Protein 1NXC (pdb70)

CATH classification: 1.50.10.10

Organism: Mus musculus (NCBI:txid10090)

Sequence (467 aa):
FLPPVGVENREPADATIREKRAKIKEMMTHAWNNYKRYAWGLNELKPISKEGHSSSLFGNIKGATIVDALDTLFIMGMKTEFQEAKSWIKKYLDFNVNAEVSVFEVNIRFVGGLLSAYYLSGEEIFRKKAVELGVKLLPAFHTPSGIPWALLNMKSGIGRNWPWASGGSSILAEFGTLHLEFMHLSHLSGDPVFAEKVMKIRTVLNKLDKPEGLYPNYLNPSSGQWGQHHVSVGGLGDSFYEYLLKAWLMSDKTDLEAKKMYFDAVQAIETHLIRKSSGGLTYIAEWKGGLLEHKMGHLTCFAGGMFALGADGAPEARAQHYLELGAEIARTCHESYNRTYVKLGPEAFRFDGGVEAIATRQNEKYYILRPEVIETYMYMWRLTHDPKYRTWAWEAVEALESHCRVNGGYSGLRDVYIARESYDDVQQSFFLAETLKYLYLIFSDDDLLPLEHWIFNTEAHPFPILR

InterPro domains:
  IPR001382 Glycoside hydrolase family 47 [PF01532] (204-642)
  IPR001382 Glycoside hydrolase family 47 [PR00747] (204-224)
  IPR001382 Glycoside hydrolase family 47 [PR00747] (240-254)
  IPR001382 Glycoside hydrolase family 47 [PR00747] (277-295)
  IPR001382 Glycoside hydrolase family 47 [PR00747] (316-335)
  IPR001382 Glycoside hydrolase family 47 [PR00747] (411-428)
  IPR001382 Glycoside hydrolase family 47 [PR00747] (472-488)
  IPR001382 Glycoside hydrolase family 47 [PR00747] (545-569)
  IPR001382 Glycoside hydrolase family 47 [PR00747] (606-626)
  IPR012341 Six-hairpin glycosidase-like superfamily [G3DSA:1.50.10.10] (178-655)
  IPR036026 Seven-hairpin glycosidases [SSF48225] (189-642)
  IPR050749 Glycosyl Hydrolase Family 47 [PTHR11742] (32-647)

Foldseek 3Di:
DDADFQLAFDADPDPVLSVLLVVLVVQLCQFLVLCCQQPPFAQFFLQVVSHGDHDLQAWPFTDLLLLLQLLVCRSSVVVVSNVVSVVCCVVPGDLQDFHKHFLQVCQQRRLLSLQLNCNNPVDCSSLVVSLVVLVLSLLQQPEQQLQGARMAGSNPSDGFHDPPAFVRFHFLLRLLQNQPSLVVSCVSVVPCSSNVSNVSVLVLVVPDDAVLLFDAGTAHRHPSHGGFRKGDCFPSHVVSLVCLLLVCLLQVNPPVSSVVNNVSHVVSQCVQFWDAFPVGAIAGWIAGPRDTFFKHFPRSLLVLLSLQLCLVVDDDPCSVVSLVVSVRSLVLCQVQLVQAQLSHHWGMAGRDPPDGSYDDDLQGQKDFLDARSLNSLLSNCLRPVPCVSVVSLVSVVVSQVVAQQDSSHGFIFSHRHDDDTDTPSTDDSLNSNHRSSSSSSSSGDCSNQNPSAWRARPSRRTDGRDD

Solvent-accessible surface area: 16651 Å² total; per-residue (Å²): 136,76,115,36,78,27,40,53,47,145,82,6,102,80,65,73,25,96,128,50,16,60,64,0,72,68,0,0,41,26,0,2,81,21,0,55,166,64,2,87,8,66,4,5,1,57,1,82,52,78,98,20,39,83,25,101,50,1,20,76,0,92,0,1,1,0,1,0,0,0,0,0,0,24,1,0,35,6,105,99,43,2,79,78,0,42,70,23,0,81,72,146,3,76,7,106,27,98,22,60,0,1,4,32,25,0,0,8,18,0,0,0,0,0,0,0,0,21,23,5,32,25,58,72,23,0,36,122,25,0,32,68,0,0,79,53,0,31,32,0,8,130,20,109,15,12,0,5,64,6,13,0,25,5,90,62,22,125,15,108,11,58,109,148,4,30,72,38,2,2,3,0,5,26,6,9,0,0,14,0,0,0,48,0,0,16,110,38,44,62,66,92,41,2,19,74,54,2,72,80,8,11,60,14,1,66,163,20,131,52,33,110,34,2,11,0,4,14,0,32,3,69,69,8,102,44,17,80,77,44,2,4,1,3,31,59,0,18,6,4,2,5,3,5,1,6,3,12,24,4,22,74,95,101,21,121,77,0,76,54,14,2,24,104,2,0,102,12,2,35,77,48,0,23,88,147,12,123,56,27,4,10,8,3,1,51,22,88,63,49,135,34,69,53,16,2,17,2,46,6,0,10,0,0,0,8,1,2,24,1,3,127,18,15,81,168,105,21,40,66,82,12,55,115,17,0,26,60,0,0,84,1,0,24,29,1,6,65,98,10,120,3,91,0,0,0,26,15,0,46,18,74,79,85,32,44,0,54,6,69,54,114,123,15,40,72,2,34,0,35,2,19,0,0,10,0,1,0,5,1,28,19,68,60,84,53,95,81,5,41,73,29,0,48,78,1,1,106,6,0,38,74,27,0,68,23,114,1,0,0,0,0,2,127,22,0,50,87,59,71,64,45,70,28,28,21,1,24,0,15,0,0,0,9,0,0,0,1,0,4,0,0,0,2,46,64,68,2,0,22,34,109,72,6,9,2,0,28,6,0,0,0,0,29,23,35,216

Nearest PDB structures (foldseek):
  5kkb-assembly1_A  TM=9.984E-01  e=2.747E-81  Mus musculus
  1fo3-assembly1_A  TM=9.391E-01  e=9.404E-44  Homo sapiens
  5kk7-assembly2_B  TM=9.483E-01  e=4.568E-43  Homo sapiens
  1x9d-assembly1_A  TM=9.513E-01  e=6.869E-43  Homo sapiens
  8b5m-assembly1_A  TM=8.937E-01  e=1.998E-29  Caulobacter

B-factor: mean 9.97, std 5.1, range [2.55, 32.2]

Structure (mmCIF, N/CA/C/O backbone):
data_1NXC
#
_entry.id   1NXC
#
_cell.length_a   55.288
_cell.length_b   72.164
_cell.length_c   129.571
_cell.angle_alpha   90.00
_cell.angle_beta   90.00
_cell.angle_gamma   90.00
#
_symmetry.space_group_name_H-M   'P 21 21 21'
#
loop_
_entity.id
_entity.type
_entity.pdbx_description
1 polymer 'Mannosyl-oligosaccharide 1,2-alpha-mannosidase IA'
2 branched alpha-D-mannopyranose-(1-6)-alpha-D-mannopyranose-(1-3)-[alpha-D-mannopyranose-(1-3)-[alpha-D-mannopyranose-(1-6)]alpha-D-mannopyranose-(1-6)]beta-D-mannopyranose-(1-4)-2-acetamido-2-deoxy-beta-D-glucopyranose-(1-4)-2-acetamido-2-deoxy-beta-D-glucopyranose
3 non-polymer 'CALCIUM ION'
4 water water
#
loop_
_atom_site.group_PDB
_atom_site.id
_atom_site.type_symbol
_atom_site.label_atom_id
_atom_site.label_alt_id
_atom_site.label_comp_id
_atom_site.label_asym_id
_atom_site.label_entity_id
_atom_site.label_seq_id
_atom_site.pdbx_PDB_ins_code
_atom_site.Cartn_x
_atom_site.Cartn_y
_atom_site.Cartn_z
_atom_site.occupancy
_atom_site.B_iso_or_equiv
_atom_site.auth_seq_id
_atom_site.auth_comp_id
_atom_site.auth_asym_id
_atom_site.aut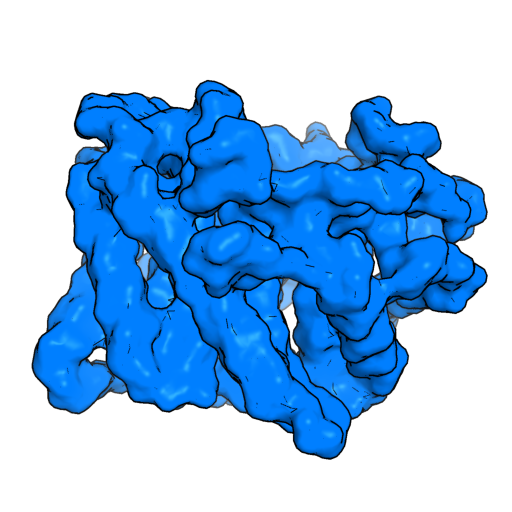h_atom_id
_atom_site.pdbx_PDB_model_num
ATOM 1 N N . PHE A 1 1 ? 10.975 72.645 -12.226 1.00 21.54 178 PHE A N 1
ATOM 2 C CA . PHE A 1 1 ? 10.474 71.467 -11.446 1.00 21.30 178 PHE A CA 1
ATOM 3 C C . PHE A 1 1 ? 11.274 70.184 -11.726 1.00 21.66 178 PHE A C 1
ATOM 4 O O . PHE A 1 1 ? 11.536 69.843 -12.880 1.00 22.38 178 PHE A O 1
ATOM 12 N N . LEU A 1 2 ? 11.657 69.484 -10.658 1.00 21.44 179 LEU A N 1
ATOM 13 C CA . LEU A 1 2 ? 12.334 68.191 -10.759 1.00 20.95 179 LEU A CA 1
ATOM 14 C C . LEU A 1 2 ? 11.411 67.071 -10.255 1.00 20.57 179 LEU A C 1
ATOM 15 O O . LEU A 1 2 ? 10.748 67.229 -9.229 1.00 19.92 179 LEU A O 1
ATOM 17 N N . PRO A 1 3 ? 11.362 65.941 -10.956 1.00 19.76 180 PRO A N 1
ATOM 18 C CA . PRO A 1 3 ? 10.553 64.806 -10.496 1.00 19.16 180 PRO A CA 1
ATOM 19 C C . PRO A 1 3 ? 10.921 64.400 -9.065 1.00 18.08 180 PRO A C 1
ATOM 20 O O . PRO A 1 3 ? 12.106 64.282 -8.758 1.00 18.05 180 PRO A O 1
ATOM 24 N N . PRO A 1 4 ? 9.936 64.243 -8.188 1.00 16.36 181 PRO A N 1
ATOM 25 C CA . PRO A 1 4 ? 10.229 63.899 -6.792 1.00 15.94 181 PRO A CA 1
ATOM 26 C C . PRO A 1 4 ? 10.659 62.437 -6.610 1.00 15.39 181 PRO A C 1
ATOM 27 O O . PRO A 1 4 ? 10.238 61.548 -7.366 1.00 15.69 181 PRO A O 1
ATOM 31 N N . VAL A 1 5 ? 11.493 62.213 -5.598 1.00 14.91 182 VAL A N 1
ATOM 32 C CA . VAL A 1 5 ? 12.064 60.904 -5.283 1.00 14.48 182 VAL A CA 1
ATOM 33 C C . VAL A 1 5 ? 11.185 60.159 -4.272 1.00 14.58 182 VAL A C 1
ATOM 34 O O . VAL A 1 5 ? 10.867 60.691 -3.210 1.00 13.87 182 VAL A O 1
ATOM 38 N N . GLY A 1 6 ? 10.815 58.924 -4.599 1.00 14.09 183 GLY A N 1
ATOM 39 C CA . GLY A 1 6 ? 10.153 58.038 -3.658 1.00 14.73 183 GLY A CA 1
ATOM 40 C C . GLY A 1 6 ? 8.748 58.448 -3.276 1.00 15.18 183 GLY A C 1
ATOM 41 O O . GLY A 1 6 ? 8.428 58.540 -2.088 1.00 14.53 183 GLY A O 1
ATOM 42 N N . VAL A 1 7 ? 7.914 58.698 -4.280 1.00 15.90 184 VAL A N 1
ATOM 43 C CA . VAL A 1 7 ? 6.525 59.095 -4.056 1.00 16.33 184 VAL A CA 1
ATOM 44 C C . VAL A 1 7 ? 5.530 57.987 -4.372 1.00 17.15 184 VAL A C 1
ATOM 45 O O . VAL A 1 7 ? 4.331 58.126 -4.091 1.00 17.90 184 VAL A O 1
ATOM 49 N N . GLU A 1 8 ? 6.034 56.891 -4.927 1.00 17.83 185 GLU A N 1
ATOM 50 C CA . GLU A 1 8 ? 5.218 55.718 -5.248 1.00 18.22 185 GLU A CA 1
ATOM 51 C C . GLU A 1 8 ? 4.949 54.891 -3.989 1.00 18.38 185 GLU A C 1
ATOM 52 O O . GLU A 1 8 ? 5.866 54.613 -3.204 1.00 18.92 185 GLU A O 1
ATOM 53 N N . ASN A 1 9 ? 3.687 54.506 -3.807 1.00 18.22 186 ASN A N 1
ATOM 54 C CA . ASN A 1 9 ? 3.256 53.715 -2.651 1.00 17.83 186 ASN A CA 1
ATOM 55 C C . ASN A 1 9 ? 3.012 52.236 -3.002 1.00 17.20 186 ASN A C 1
ATOM 56 O O . ASN A 1 9 ? 1.866 51.769 -2.947 1.00 17.56 186 ASN A O 1
ATOM 61 N N . ARG A 1 10 ? 4.092 51.519 -3.366 1.00 16.02 187 ARG A N 1
ATOM 62 C CA . ARG A 1 10 ? 4.057 50.057 -3.632 1.00 15.18 187 ARG A CA 1
ATOM 63 C C . ARG A 1 10 ? 3.562 49.293 -2.399 1.00 14.75 187 ARG A C 1
ATOM 64 O O . ARG A 1 10 ? 3.945 49.601 -1.270 1.00 15.16 187 ARG A O 1
ATOM 72 N N . GLU A 1 11 ? 2.712 48.291 -2.613 1.00 14.21 188 GLU A N 1
ATOM 73 C CA . GLU A 1 11 ? 2.169 47.483 -1.514 1.00 13.82 188 GLU A CA 1
ATOM 74 C C . GLU A 1 11 ? 3.264 46.717 -0.767 1.00 13.76 188 GLU A C 1
ATOM 75 O O . GLU A 1 11 ? 4.075 46.062 -1.401 1.00 13.41 188 GLU A O 1
ATOM 78 N N . PRO A 1 12 ? 3.282 46.762 0.566 1.00 13.26 189 PRO A N 1
ATOM 79 C CA . PRO A 1 12 ? 4.186 45.901 1.353 1.00 13.27 189 PRO A CA 1
ATOM 80 C C . PRO A 1 12 ? 4.042 44.393 1.052 1.00 13.14 189 PRO A C 1
ATOM 81 O O . PRO A 1 12 ? 2.985 43.943 0.649 1.00 13.46 189 PRO A O 1
ATOM 85 N N . ALA A 1 13 ? 5.128 43.654 1.255 1.00 14.28 190 ALA A N 1
ATOM 86 C CA . ALA A 1 13 ? 5.208 42.229 0.916 1.00 14.38 190 ALA A CA 1
ATOM 87 C C . ALA A 1 13 ? 4.331 41.382 1.845 1.00 14.55 190 ALA A C 1
ATOM 88 O O . ALA A 1 13 ? 3.716 40.391 1.422 1.00 15.35 190 ALA A O 1
ATOM 90 N N . ASP A 1 14 ? 4.267 41.770 3.112 1.00 14.30 191 ASP A N 1
ATOM 91 C CA . ASP A 1 14 ? 3.541 40.992 4.096 1.00 14.13 191 ASP A CA 1
ATOM 92 C C . ASP A 1 14 ? 2.049 41.302 4.025 1.00 13.89 191 ASP A C 1
ATOM 93 O O . ASP A 1 14 ? 1.661 42.464 4.071 1.00 13.24 191 ASP A O 1
ATOM 98 N N . ALA A 1 15 ? 1.219 40.270 3.939 1.00 13.65 192 ALA A N 1
ATOM 99 C CA . ALA A 1 15 ? -0.221 40.425 3.763 1.00 13.53 192 ALA A CA 1
ATOM 100 C C . ALA A 1 15 ? -0.885 41.163 4.918 1.00 13.28 192 ALA A C 1
ATOM 101 O O . ALA A 1 15 ? -1.856 41.881 4.716 1.00 12.98 192 ALA A O 1
ATOM 103 N N . THR A 1 16 ? -0.390 40.957 6.128 1.00 12.36 193 THR A N 1
ATOM 104 C CA . THR A 1 16 ? -0.978 41.613 7.297 1.00 12.58 193 THR A CA 1
ATOM 105 C C . THR A 1 16 ? -0.630 43.095 7.316 1.00 11.75 193 THR A C 1
ATOM 106 O O . THR A 1 16 ? -1.480 43.915 7.655 1.00 10.80 193 THR A O 1
ATOM 110 N N . ILE A 1 17 ? 0.601 43.439 6.947 1.00 10.93 194 ILE A N 1
ATOM 111 C CA . ILE A 1 17 ? 0.981 44.857 6.848 1.00 10.41 194 ILE A CA 1
ATOM 112 C C . ILE A 1 17 ? 0.178 45.566 5.736 1.00 10.49 194 ILE A C 1
ATOM 113 O O . ILE A 1 17 ? -0.286 46.691 5.917 1.00 9.62 194 ILE A O 1
ATOM 118 N N . ARG A 1 18 ? 0.021 44.916 4.583 1.00 10.93 195 ARG A N 1
ATOM 119 C CA . ARG A 1 18 ? -0.840 45.424 3.511 1.00 11.66 195 ARG A CA 1
ATOM 120 C C . ARG A 1 18 ? -2.239 45.729 4.026 1.00 11.71 195 ARG A C 1
ATOM 121 O O . ARG A 1 18 ? -2.791 46.777 3.725 1.00 10.94 195 ARG A O 1
ATOM 129 N N . GLU A 1 19 ? -2.820 44.808 4.789 1.00 11.29 196 GLU A N 1
ATOM 130 C CA . GLU A 1 19 ? -4.169 45.002 5.309 1.00 11.41 196 GLU A CA 1
ATOM 131 C C . GLU A 1 19 ? -4.244 46.177 6.290 1.00 10.51 196 GLU A C 1
ATOM 132 O O . GLU A 1 19 ? -5.174 46.967 6.223 1.00 9.67 196 GLU A O 1
ATOM 138 N N . LYS A 1 20 ? -3.268 46.275 7.189 1.00 9.39 197 LYS A N 1
ATOM 139 C CA . LYS A 1 20 ? -3.190 47.378 8.144 1.00 8.80 197 LYS A CA 1
ATOM 140 C C . LYS A 1 20 ? -3.035 48.736 7.445 1.00 8.80 197 LYS A C 1
ATOM 141 O O . LYS A 1 20 ? -3.720 49.695 7.794 1.00 7.45 197 LYS A O 1
ATOM 147 N N . ARG A 1 21 ? -2.150 48.820 6.464 1.00 8.76 198 ARG A N 1
ATOM 148 C CA . ARG A 1 21 ? -2.013 50.042 5.676 1.00 8.80 198 ARG A CA 1
ATOM 149 C C . ARG A 1 21 ? -3.310 50.424 4.956 1.00 8.72 198 ARG A C 1
ATOM 150 O O . ARG A 1 21 ? -3.696 51.606 4.926 1.00 8.33 198 ARG A O 1
ATOM 158 N N . ALA A 1 22 ? -4.007 49.442 4.390 1.00 8.37 199 ALA A N 1
ATOM 159 C CA . ALA A 1 22 ? -5.287 49.704 3.731 1.00 8.93 199 ALA A CA 1
ATOM 160 C C . ALA A 1 22 ? -6.329 50.229 4.697 1.00 9.32 199 ALA A C 1
ATOM 161 O O . ALA A 1 22 ? -7.185 51.023 4.301 1.00 9.31 199 ALA A O 1
ATOM 163 N N . LYS A 1 23 ? -6.256 49.792 5.952 1.00 9.41 200 LYS A N 1
ATOM 164 C CA . LYS A 1 23 ? -7.160 50.291 6.997 1.00 9.22 200 LYS A CA 1
ATOM 165 C C . LYS A 1 23 ? -6.937 51.779 7.259 1.00 8.46 200 LYS A C 1
ATOM 166 O O . LYS A 1 23 ? -7.888 52.540 7.374 1.00 7.87 200 LYS A O 1
ATOM 172 N N . ILE A 1 24 ? -5.684 52.198 7.333 1.00 7.84 201 ILE A N 1
ATOM 173 C CA . ILE A 1 24 ? -5.378 53.604 7.568 1.00 7.49 201 ILE A CA 1
ATOM 174 C C . ILE A 1 24 ? -5.880 54.470 6.413 1.00 7.04 201 ILE A C 1
ATOM 175 O O . ILE A 1 24 ? -6.436 55.568 6.636 1.00 7.02 201 ILE A O 1
ATOM 180 N N . LYS A 1 25 ? -5.733 53.987 5.184 1.00 6.05 202 LYS A N 1
ATOM 181 C CA . LYS A 1 25 ? -6.298 54.687 4.026 1.00 6.17 202 LYS A CA 1
ATOM 182 C C . LYS A 1 25 ? -7.811 54.791 4.137 1.00 5.32 202 LYS A C 1
ATOM 183 O O . LYS A 1 25 ? -8.384 55.837 3.838 1.00 5.18 202 LYS A O 1
ATOM 189 N N . GLU A 1 26 ? -8.459 53.724 4.596 1.00 5.60 203 GLU A N 1
ATOM 190 C CA . GLU A 1 26 ? -9.897 53.751 4.822 1.00 5.50 203 GLU A CA 1
ATOM 191 C C . GLU A 1 26 ? -10.281 54.786 5.897 1.00 5.08 203 GLU A C 1
ATOM 192 O O . GLU A 1 26 ? -11.275 55.500 5.765 1.00 5.16 203 GLU A O 1
ATOM 198 N N . MET A 1 27 ? -9.464 54.915 6.931 1.00 5.29 204 MET A N 1
ATOM 199 C CA . MET A 1 27 ? -9.711 55.923 7.967 1.00 4.58 204 MET A CA 1
ATOM 200 C C . MET A 1 27 ? -9.616 57.348 7.360 1.00 4.59 204 MET A C 1
ATOM 201 O O . MET A 1 27 ? -10.365 58.238 7.739 1.00 3.88 204 MET A O 1
ATOM 206 N N . MET A 1 28 ? -8.682 57.558 6.438 1.00 4.91 205 MET A N 1
ATOM 207 C CA . MET A 1 28 ? -8.563 58.851 5.734 1.00 4.28 205 MET A CA 1
ATOM 208 C C . MET A 1 28 ? -9.783 59.135 4.869 1.00 4.93 205 MET A C 1
ATOM 209 O O . MET A 1 28 ? -10.283 60.267 4.841 1.00 4.11 205 MET A O 1
ATOM 214 N N . THR A 1 29 ? -10.287 58.118 4.176 1.00 5.34 206 THR A N 1
ATOM 215 C CA . THR A 1 29 ? -11.504 58.341 3.387 1.00 5.80 206 THR A CA 1
ATOM 216 C C . THR A 1 29 ? -12.634 58.732 4.310 1.00 5.40 206 THR A C 1
ATOM 217 O O . THR A 1 29 ? -13.455 59.534 3.933 1.00 5.23 206 THR A O 1
ATOM 221 N N . HIS A 1 30 ? -12.680 58.190 5.531 1.00 5.14 207 HIS A N 1
ATOM 222 C CA . HIS A 1 30 ? -13.740 58.551 6.467 1.00 5.13 207 HIS A CA 1
ATOM 223 C C . HIS A 1 30 ? -13.619 60.023 6.918 1.00 4.61 207 HIS A C 1
ATOM 224 O O . HIS A 1 30 ? -14.578 60.766 6.898 1.00 6.18 207 HIS A O 1
ATOM 231 N N . ALA A 1 31 ? -12.416 60.426 7.291 1.00 4.35 208 ALA A N 1
ATOM 232 C CA . ALA A 1 31 ? -12.170 61.809 7.727 1.00 4.07 208 ALA A CA 1
ATOM 233 C C . ALA A 1 31 ? -12.409 62.831 6.600 1.00 4.81 208 ALA A C 1
ATOM 234 O O . ALA A 1 31 ? -13.053 63.860 6.800 1.00 4.07 208 ALA A O 1
ATOM 236 N N . TRP A 1 32 ? -11.850 62.544 5.421 1.00 4.42 209 TRP A N 1
ATOM 237 C CA . TRP A 1 32 ? -11.942 63.429 4.262 1.00 4.89 209 TRP A CA 1
ATOM 238 C C . TRP A 1 32 ? -13.358 63.544 3.719 1.00 4.89 209 TRP A C 1
ATOM 239 O O . TRP A 1 32 ? -13.841 64.653 3.469 1.00 4.99 209 TRP A O 1
ATOM 250 N N . ASN A 1 33 ? -14.007 62.405 3.491 1.00 5.17 210 ASN A N 1
ATOM 251 C CA . ASN A 1 33 ? -15.329 62.409 2.897 1.00 5.83 210 ASN A CA 1
ATOM 252 C C . ASN A 1 33 ? -16.348 63.107 3.787 1.00 5.39 210 ASN A C 1
ATOM 253 O O . ASN A 1 33 ? -17.255 63.786 3.289 1.00 5.62 210 ASN A O 1
ATOM 258 N N . ASN A 1 34 ? -16.181 62.986 5.113 1.00 4.96 211 ASN A N 1
ATOM 259 C CA . ASN A 1 34 ? -17.062 63.667 6.047 1.00 4.54 211 ASN A CA 1
ATOM 260 C C . ASN A 1 34 ? -16.772 65.171 6.117 1.00 5.17 211 ASN A C 1
ATOM 261 O O . ASN A 1 34 ? -17.691 65.991 6.172 1.00 5.27 211 ASN A O 1
ATOM 266 N N . TYR A 1 35 ? -15.507 65.546 6.067 1.00 4.95 212 TYR A N 1
ATOM 267 C CA . TYR A 1 35 ? -15.155 66.970 5.951 1.00 4.88 212 TYR A CA 1
ATOM 268 C C . TYR A 1 35 ? -15.815 67.600 4.696 1.00 6.06 212 TYR A C 1
ATOM 269 O O . TYR A 1 35 ? -16.426 68.674 4.758 1.00 5.72 212 TYR A O 1
ATOM 278 N N . LYS A 1 36 ? -15.662 66.938 3.549 1.00 6.44 213 LYS A N 1
ATOM 279 C CA . LYS A 1 36 ? -16.264 67.411 2.303 1.00 7.43 213 LYS A CA 1
ATOM 280 C C . LYS A 1 36 ? -17.793 67.464 2.369 1.00 7.92 213 LYS A C 1
ATOM 281 O O . LYS A 1 36 ? -18.408 68.382 1.803 1.00 9.31 213 LYS A O 1
ATOM 285 N N . ARG A 1 37 ? -18.412 66.496 3.054 1.00 7.90 214 ARG A N 1
ATOM 286 C CA . ARG A 1 37 ? -19.869 66.433 3.145 1.00 8.05 214 ARG A CA 1
ATOM 287 C C . ARG A 1 37 ? -20.495 67.592 3.924 1.00 8.26 214 ARG A C 1
ATOM 288 O O . ARG A 1 37 ? -21.535 68.127 3.505 1.00 9.10 214 ARG A O 1
ATOM 296 N N . TYR A 1 38 ? -19.885 67.997 5.038 1.00 7.69 215 TYR A N 1
ATOM 297 C CA . TYR A 1 38 ? -20.479 68.966 5.968 1.00 7.67 215 TYR A CA 1
ATOM 298 C C . TYR A 1 38 ? -19.746 70.305 6.123 1.00 7.30 215 TYR A C 1
ATOM 299 O O . TYR A 1 38 ? -20.311 71.255 6.701 1.00 7.81 215 TYR A O 1
ATOM 308 N N . ALA A 1 39 ? -18.505 70.405 5.629 1.00 6.50 216 ALA A N 1
ATOM 309 C CA . ALA A 1 39 ? -17.685 71.578 5.922 1.00 6.57 216 ALA A CA 1
ATOM 310 C C . ALA A 1 39 ? -16.811 72.009 4.753 1.00 6.67 216 ALA A C 1
ATOM 311 O O . ALA A 1 39 ? -15.837 72.726 4.955 1.00 6.98 216 ALA A O 1
ATOM 313 N N . TRP A 1 40 ? -17.155 71.628 3.519 1.00 6.61 217 TRP A N 1
ATOM 314 C CA . TRP A 1 40 ? -16.276 71.937 2.361 1.00 6.91 217 TRP A CA 1
ATOM 315 C C . TRP A 1 40 ? -15.957 73.428 2.238 1.00 6.59 217 TRP A C 1
ATOM 316 O O . TRP A 1 40 ? -16.858 74.260 2.203 1.00 7.27 217 TRP A O 1
ATOM 327 N N . GLY A 1 41 ? -14.661 73.735 2.165 1.00 6.75 218 GLY A N 1
ATOM 328 C CA . GLY A 1 41 ? -14.172 75.102 2.108 1.00 6.82 218 GLY A CA 1
ATOM 329 C C . GLY A 1 41 ? -13.942 75.782 3.447 1.00 7.17 218 GLY A C 1
ATOM 330 O O . GLY A 1 41 ? -13.225 76.784 3.501 1.00 7.65 218 GLY A O 1
ATOM 331 N N . LEU A 1 42 ? -14.563 75.288 4.514 1.00 7.45 219 LEU A N 1
ATOM 332 C CA . LEU A 1 42 ? -14.398 75.845 5.864 1.00 6.87 219 LEU A CA 1
ATOM 333 C C . LEU A 1 42 ? -13.112 75.270 6.455 1.00 6.30 219 LEU A C 1
ATOM 334 O O . LEU A 1 42 ? -12.564 74.281 5.954 1.00 5.89 219 LEU A O 1
ATOM 339 N N . ASN A 1 43 ? -12.593 75.901 7.505 1.00 5.51 220 ASN A N 1
ATOM 340 C CA . ASN A 1 43 ? -11.274 75.499 7.988 1.00 5.19 220 ASN A CA 1
ATOM 341 C C . ASN A 1 43 ? -11.225 74.066 8.551 1.00 5.77 220 ASN A C 1
ATOM 342 O O . ASN A 1 43 ? -10.300 73.333 8.253 1.00 4.91 220 ASN A O 1
ATOM 347 N N . GLU A 1 44 ? -12.221 73.672 9.338 1.00 5.21 221 GLU A N 1
ATOM 348 C CA . GLU A 1 44 ? -12.264 72.355 9.968 1.00 5.54 221 GLU A CA 1
ATOM 349 C C . GLU A 1 44 ? -13.712 71.891 10.064 1.00 6.08 221 GLU A C 1
ATOM 350 O O . GLU A 1 44 ? -14.628 72.646 9.753 1.00 6.95 221 GLU A O 1
ATOM 356 N N . LEU A 1 45 ? -13.889 70.629 10.455 1.00 6.44 222 LEU A N 1
ATOM 357 C CA . LEU A 1 45 ? -15.187 69.978 10.624 1.00 5.81 222 LEU A CA 1
ATOM 358 C C . LEU A 1 45 ? -15.507 69.809 12.109 1.00 5.89 222 LEU A C 1
ATOM 359 O O . LEU A 1 45 ? -14.634 69.447 12.903 1.00 5.17 222 LEU A O 1
ATOM 364 N N . LYS A 1 46 ? -16.779 70.021 12.461 1.00 5.81 223 LYS A N 1
ATOM 365 C CA . LYS A 1 46 ? -17.364 69.603 13.732 1.00 6.44 223 LYS A CA 1
ATOM 366 C C . LYS A 1 46 ? -18.076 68.257 13.419 1.00 6.43 223 LYS A C 1
ATOM 367 O O . LYS A 1 46 ? -19.128 68.249 12.763 1.00 6.69 223 LYS A O 1
ATOM 373 N N . PRO A 1 47 ? -17.497 67.122 13.818 1.00 6.50 224 PRO A N 1
ATOM 374 C CA . PRO A 1 47 ? -17.995 65.800 13.404 1.00 6.37 224 PRO A CA 1
ATOM 375 C C . PRO A 1 47 ? -19.280 65.316 14.104 1.00 6.87 224 PRO A C 1
ATOM 376 O O . PRO A 1 47 ? -19.964 64.478 13.531 1.00 7.37 224 PRO A O 1
ATOM 380 N N . ILE A 1 48 ? -19.565 65.808 15.302 1.00 7.03 225 ILE A N 1
ATOM 381 C CA . ILE A 1 48 ? -20.816 65.480 15.997 1.00 8.04 225 ILE A CA 1
ATOM 382 C C . ILE A 1 48 ? -21.935 66.390 15.475 1.00 8.81 225 ILE A C 1
ATOM 383 O O . ILE A 1 48 ? -23.018 65.894 15.115 1.00 9.35 225 ILE A O 1
ATOM 388 N N . SER A 1 49 ? -21.659 67.690 15.430 1.00 8.86 226 SER A N 1
ATOM 389 C CA . SER A 1 49 ? -22.618 68.694 14.933 1.00 9.50 226 SER A CA 1
ATOM 390 C C . SER A 1 49 ? -22.830 68.646 13.429 1.00 9.45 226 SER A C 1
ATOM 391 O O . SER A 1 49 ? -23.832 69.186 12.941 1.00 9.71 226 SER A O 1
ATOM 394 N N . LYS A 1 50 ? -21.881 68.066 12.697 1.00 9.62 227 LYS A N 1
ATOM 395 C CA . LYS A 1 50 ? -21.909 67.987 11.229 1.00 9.02 227 LYS A CA 1
ATOM 396 C C . LYS A 1 50 ? -22.045 69.382 10.572 1.00 9.02 227 LYS A C 1
ATOM 397 O O . LYS A 1 50 ? -22.962 69.664 9.778 1.00 8.96 227 LYS A O 1
ATOM 403 N N . GLU A 1 51 ? -21.111 70.248 10.958 1.00 9.15 228 GLU A N 1
ATOM 404 C CA . GLU A 1 51 ? -21.010 71.629 10.501 1.00 9.95 228 GLU A CA 1
ATOM 405 C C . GLU A 1 51 ? -19.548 72.019 10.409 1.00 8.64 228 GLU A C 1
ATOM 406 O O . GLU A 1 51 ? -18.683 71.247 10.782 1.00 8.64 228 GLU A O 1
ATOM 412 N N . GLY A 1 52 ? -19.289 73.233 9.937 1.00 8.62 229 GLY A N 1
ATOM 413 C CA . GLY A 1 52 ? -17.954 73.805 9.964 1.00 8.18 229 GLY A CA 1
ATOM 414 C C . GLY A 1 52 ? -17.489 74.318 11.324 1.00 8.75 229 GLY A C 1
ATOM 415 O O . GLY A 1 52 ? -18.280 74.648 12.216 1.00 9.39 229 GLY A O 1
ATOM 416 N N . HIS A 1 53 ? -16.162 74.359 11.475 1.00 8.87 230 HIS A N 1
ATOM 417 C CA . HIS A 1 53 ? -15.470 74.893 12.649 1.00 9.17 230 HIS A CA 1
ATOM 418 C C . HIS A 1 53 ? -14.422 75.913 12.166 1.00 8.45 230 HIS A C 1
ATOM 419 O O . HIS A 1 53 ? -13.609 75.583 11.301 1.00 7.78 230 HIS A O 1
ATOM 426 N N . SER A 1 54 ? -14.464 77.139 12.706 1.00 8.78 231 SER A N 1
ATOM 427 C CA . SER A 1 54 ? -13.582 78.239 12.280 1.00 9.30 231 SER A CA 1
ATOM 428 C C . SER A 1 54 ? -12.729 78.739 13.457 1.00 9.60 231 SER A C 1
ATOM 429 O O . SER A 1 54 ? -13.122 79.654 14.179 1.00 10.97 231 SER A O 1
ATOM 432 N N . SER A 1 55 ? -11.570 78.121 13.652 1.00 8.55 232 SER A N 1
ATOM 433 C CA . SER A 1 55 ? -10.666 78.515 14.711 1.00 8.56 232 SER A CA 1
ATOM 434 C C . SER A 1 55 ? -10.182 79.964 14.515 1.00 8.42 232 SER A C 1
ATOM 435 O O . SER A 1 55 ? -9.866 80.379 13.392 1.00 8.18 232 SER A O 1
ATOM 438 N N . SER A 1 56 ? -10.074 80.723 15.608 1.00 8.86 233 SER A N 1
ATOM 439 C CA . SER A 1 56 ? -9.601 82.103 15.492 1.00 8.76 233 SER A CA 1
ATOM 440 C C . SER A 1 56 ? -8.132 82.225 15.047 1.00 8.38 233 SER A C 1
ATOM 441 O O . SER A 1 56 ? -7.700 83.296 14.631 1.00 9.45 233 SER A O 1
ATOM 444 N N . LEU A 1 57 ? -7.370 81.133 15.123 1.00 7.66 234 LEU A N 1
ATOM 445 C CA . LEU A 1 57 ? -5.980 81.145 14.685 1.00 7.57 234 LEU A CA 1
ATOM 446 C C . LEU A 1 57 ? -5.838 81.454 13.199 1.00 7.27 234 LEU A C 1
ATOM 447 O O . LEU A 1 57 ? -4.790 81.926 12.772 1.00 6.54 234 LEU A O 1
ATOM 452 N N . PHE A 1 58 ? -6.880 81.149 12.419 1.00 7.10 235 PHE A N 1
ATOM 453 C CA . PHE A 1 58 ? -6.836 81.294 10.963 1.00 7.13 235 PHE A CA 1
ATOM 454 C C . PHE A 1 58 ? -7.565 82.538 10.436 1.00 8.57 235 PHE A C 1
ATOM 455 O O . PHE A 1 58 ? -7.649 82.739 9.222 1.00 8.52 235 PHE A O 1
ATOM 463 N N . GLY A 1 59 ? -8.110 83.358 11.327 1.00 9.41 236 GLY A N 1
ATOM 464 C CA . GLY A 1 59 ? -8.841 84.540 10.906 1.00 10.65 236 GLY A CA 1
ATOM 465 C C . GLY A 1 59 ? -9.913 84.186 9.892 1.00 10.95 236 GLY A C 1
ATOM 466 O O . GLY A 1 59 ? -10.691 83.258 10.119 1.00 12.85 236 GLY A O 1
ATOM 467 N N . ASN A 1 60 ? -9.916 84.899 8.762 1.00 11.84 237 ASN A N 1
ATOM 468 C CA . ASN A 1 60 ? -10.902 84.712 7.690 1.00 11.59 237 ASN A CA 1
ATOM 469 C C . ASN A 1 60 ? -10.368 83.950 6.478 1.00 10.57 237 ASN A C 1
ATOM 470 O O . ASN A 1 60 ? -11.032 83.877 5.428 1.00 10.36 237 ASN A O 1
ATOM 475 N N . ILE A 1 61 ? -9.165 83.396 6.598 1.00 8.56 238 ILE A N 1
ATOM 476 C CA . ILE A 1 61 ? -8.666 82.502 5.553 1.00 7.18 238 ILE A CA 1
ATOM 477 C C . ILE A 1 61 ? -9.557 81.250 5.548 1.00 7.31 238 ILE A C 1
ATOM 478 O O . ILE A 1 61 ? -10.093 80.870 6.585 1.00 7.07 238 ILE A O 1
ATOM 483 N N . LYS A 1 62 ? -9.732 80.630 4.380 1.00 6.40 239 LYS A N 1
ATOM 484 C CA . LYS A 1 62 ? -10.579 79.445 4.238 1.00 6.64 239 LYS A CA 1
ATOM 485 C C . LYS A 1 62 ? -9.743 78.187 3.961 1.00 6.01 239 LYS A C 1
ATOM 486 O O . LYS A 1 62 ? -8.577 78.280 3.590 1.00 5.40 239 LYS A O 1
ATOM 492 N N . GLY A 1 63 ? -10.354 77.019 4.149 1.00 5.36 240 GLY A N 1
ATOM 493 C CA . GLY A 1 63 ? -9.822 75.757 3.645 1.00 5.68 240 GLY A CA 1
ATOM 494 C C . GLY A 1 63 ? -8.595 75.139 4.314 1.00 5.09 240 GLY A C 1
ATOM 495 O O . GLY A 1 63 ? -7.856 74.383 3.671 1.00 4.61 240 GLY A O 1
ATOM 496 N N . ALA A 1 64 ? -8.395 75.401 5.605 1.00 4.41 241 ALA A N 1
ATOM 497 C CA . ALA A 1 64 ? -7.262 74.805 6.319 1.00 3.68 241 ALA A CA 1
ATOM 498 C C . ALA A 1 64 ? -7.147 73.296 6.156 1.00 4.09 241 ALA A C 1
ATOM 499 O O . ALA A 1 64 ? -6.071 72.808 5.873 1.00 3.51 241 ALA A O 1
ATOM 501 N N . THR A 1 65 ? -8.250 72.562 6.285 1.00 3.48 242 THR A N 1
ATOM 502 C CA . THR A 1 65 ? -8.215 71.099 6.176 1.00 3.83 242 THR A CA 1
ATOM 503 C C . THR A 1 65 ? -7.910 70.658 4.748 1.00 3.96 242 THR A C 1
ATOM 504 O O . THR A 1 65 ? -7.224 69.660 4.560 1.00 4.10 242 THR A O 1
ATOM 508 N N . ILE A 1 66 ? -8.393 71.404 3.745 1.00 4.11 243 ILE A N 1
ATOM 509 C CA . ILE A 1 66 ? -8.065 71.104 2.340 1.00 4.32 243 ILE A CA 1
ATOM 510 C C . ILE A 1 66 ? -6.556 71.209 2.139 1.00 4.48 243 ILE A C 1
ATOM 511 O O . ILE A 1 66 ? -5.930 70.272 1.620 1.00 4.65 243 ILE A O 1
ATOM 516 N N . VAL A 1 67 ? -5.965 72.324 2.561 1.00 4.59 244 VAL A N 1
ATOM 517 C CA . VAL A 1 67 ? -4.545 72.565 2.336 1.00 4.89 244 VAL A CA 1
ATOM 518 C C . VAL A 1 67 ? -3.674 71.582 3.175 1.00 4.63 244 VAL A C 1
ATOM 519 O O . VAL A 1 67 ? -2.700 70.999 2.672 1.00 4.97 244 VAL A O 1
ATOM 523 N N . ASP A 1 68 ? -4.054 71.364 4.430 1.00 4.41 245 ASP A N 1
ATOM 524 C CA . ASP A 1 68 ? -3.306 70.463 5.325 1.00 4.19 245 ASP A CA 1
ATOM 525 C C . ASP A 1 68 ? -3.334 69.010 4.841 1.00 4.17 245 ASP A C 1
ATOM 526 O O . ASP A 1 68 ? -2.387 68.256 5.075 1.00 4.49 245 ASP A O 1
ATOM 531 N N . ALA A 1 69 ? -4.413 68.621 4.161 1.00 4.19 246 ALA A N 1
ATOM 532 C CA . ALA A 1 69 ? -4.576 67.232 3.671 1.00 4.22 246 ALA A CA 1
ATOM 533 C C . ALA A 1 69 ? -3.957 66.923 2.310 1.00 4.35 246 ALA A C 1
ATOM 534 O O . ALA A 1 69 ? -3.877 65.738 1.949 1.00 4.42 246 ALA A O 1
ATOM 536 N N . LEU A 1 70 ? -3.575 67.941 1.545 1.00 4.68 247 LEU A N 1
ATOM 537 C CA . LEU A 1 70 ? -3.193 67.732 0.138 1.00 5.58 247 LEU A CA 1
ATOM 538 C C . LEU A 1 70 ? -2.169 66.620 -0.014 1.00 5.05 247 LEU A C 1
ATOM 539 O O . LEU A 1 70 ? -2.303 65.706 -0.861 1.00 5.49 247 LEU A O 1
ATOM 544 N N . ASP A 1 71 ? -1.104 66.720 0.763 1.00 5.28 248 ASP A N 1
ATOM 545 C CA . ASP A 1 71 ? 0.002 65.779 0.634 1.00 5.04 248 ASP A CA 1
ATOM 546 C C . ASP A 1 71 ? -0.330 64.367 1.128 1.00 5.09 248 ASP A C 1
ATOM 547 O O . ASP A 1 71 ? 0.133 63.393 0.531 1.00 5.45 248 ASP A O 1
ATOM 552 N N . THR A 1 72 ? -1.141 64.247 2.172 1.00 4.56 249 THR A N 1
ATOM 553 C CA . THR A 1 72 ? -1.594 62.935 2.629 1.00 5.02 249 THR A CA 1
ATOM 554 C C . THR A 1 72 ? -2.427 62.242 1.544 1.00 5.54 249 THR A C 1
ATOM 555 O O . THR A 1 72 ? -2.223 61.053 1.255 1.00 4.99 249 THR A O 1
ATOM 559 N N . LEU A 1 73 ? -3.360 62.975 0.948 1.00 4.95 250 LEU A N 1
ATOM 560 C CA . LEU A 1 73 ? -4.145 62.470 -0.193 1.00 5.24 250 LEU A CA 1
ATOM 561 C C . LEU A 1 73 ? -3.211 61.984 -1.307 1.00 5.80 250 LEU A C 1
ATOM 562 O O . LEU A 1 73 ? -3.354 60.873 -1.802 1.00 6.85 250 LEU A O 1
ATOM 567 N N . PHE A 1 74 ? -2.218 62.788 -1.662 1.00 5.99 251 PHE A N 1
ATOM 568 C CA . PHE A 1 74 ? -1.326 62.439 -2.765 1.00 6.54 251 PHE A CA 1
ATOM 569 C C . PHE A 1 74 ? -0.594 61.127 -2.504 1.00 7.10 251 PHE A C 1
ATOM 570 O O . PHE A 1 74 ? -0.575 60.236 -3.368 1.00 7.03 251 PHE A O 1
ATOM 578 N N . ILE A 1 75 ? 0.000 60.970 -1.322 1.00 6.95 252 ILE A N 1
ATOM 579 C CA . ILE A 1 75 ? 0.852 59.792 -1.087 1.00 7.81 252 ILE A CA 1
ATOM 580 C C . ILE A 1 75 ? 0.022 58.531 -0.907 1.00 8.14 252 ILE A C 1
ATOM 581 O O . ILE A 1 75 ? 0.503 57.424 -1.191 1.00 8.39 252 ILE A O 1
ATOM 586 N N . MET A 1 76 ? -1.234 58.692 -0.498 1.00 7.46 253 MET A N 1
ATOM 587 C CA . MET A 1 76 ? -2.169 57.565 -0.408 1.00 7.83 253 MET A CA 1
ATOM 588 C C . MET A 1 76 ? -2.791 57.186 -1.753 1.00 8.23 253 MET A C 1
ATOM 589 O O . MET A 1 76 ? -3.611 56.279 -1.809 1.00 8.02 253 MET A O 1
ATOM 594 N N . GLY A 1 77 ? -2.406 57.874 -2.820 1.00 7.86 254 GLY A N 1
ATOM 595 C CA . GLY A 1 77 ? -2.929 57.599 -4.149 1.00 8.17 254 GLY A CA 1
ATOM 596 C C . GLY A 1 77 ? -4.351 58.070 -4.386 1.00 8.80 254 GLY A C 1
ATOM 597 O O . GLY A 1 77 ? -5.025 57.606 -5.310 1.00 10.16 254 GLY A O 1
ATOM 598 N N . MET A 1 78 ? -4.801 59.023 -3.573 1.00 8.96 255 MET A N 1
ATOM 599 C CA . MET A 1 78 ? -6.161 59.547 -3.647 1.00 9.39 255 MET A CA 1
ATOM 600 C C . MET A 1 78 ? -6.189 60.721 -4.639 1.00 10.27 255 MET A C 1
ATOM 601 O O . MET A 1 78 ? -6.289 61.895 -4.264 1.00 9.58 255 MET A O 1
ATOM 606 N N . LYS A 1 79 ? -6.120 60.386 -5.926 1.00 11.05 256 LYS A N 1
ATOM 607 C CA . LYS A 1 79 ? -5.842 61.394 -6.956 1.00 11.56 256 LYS A CA 1
ATOM 608 C C . LYS A 1 79 ? -7.067 62.205 -7.363 1.00 11.12 256 LYS A C 1
ATOM 609 O O . LYS A 1 79 ? -6.959 63.404 -7.631 1.00 11.03 256 LYS A O 1
ATOM 615 N N . THR A 1 80 ? -8.222 61.558 -7.384 1.00 11.38 257 THR A N 1
ATOM 616 C CA . THR A 1 80 ? -9.485 62.245 -7.610 1.00 11.94 257 THR A CA 1
ATOM 617 C C . THR A 1 80 ? -9.703 63.325 -6.536 1.00 10.42 257 THR A C 1
ATOM 618 O O . THR A 1 80 ? -10.064 64.457 -6.848 1.00 10.65 257 THR A O 1
ATOM 622 N N . GLU A 1 81 ? -9.481 62.944 -5.282 1.00 9.47 258 GLU A N 1
ATOM 623 C CA . GLU A 1 81 ? -9.627 63.837 -4.129 1.00 9.10 258 GLU A CA 1
ATOM 624 C C . GLU A 1 81 ? -8.633 65.009 -4.207 1.00 8.70 258 GLU A C 1
ATOM 625 O O . GLU A 1 81 ? -8.977 66.166 -3.946 1.00 8.38 258 GLU A O 1
ATOM 631 N N . PHE A 1 82 ? -7.409 64.704 -4.600 1.00 8.55 259 PHE A N 1
ATOM 632 C CA . PHE A 1 82 ? -6.350 65.706 -4.728 1.00 8.02 259 PHE A CA 1
ATOM 633 C C . PHE A 1 82 ? -6.689 66.734 -5.812 1.00 8.35 259 PHE A C 1
ATOM 634 O O . PHE A 1 82 ? -6.413 67.918 -5.664 1.00 7.92 259 PHE A O 1
ATOM 642 N N . GLN A 1 83 ? -7.277 66.266 -6.916 1.00 8.57 260 GLN A N 1
ATOM 643 C CA . GLN A 1 83 ? -7.706 67.157 -7.984 1.00 9.47 260 GLN A CA 1
ATOM 644 C C . GLN A 1 83 ? -8.879 68.065 -7.588 1.00 9.08 260 GLN A C 1
ATOM 645 O O . GLN A 1 83 ? -8.900 69.238 -7.967 1.00 8.65 260 GLN A O 1
ATOM 651 N N . GLU A 1 84 ? -9.833 67.550 -6.817 1.00 9.69 261 GLU A N 1
ATOM 652 C CA . GLU A 1 84 ? -10.945 68.377 -6.328 1.00 10.17 261 GLU A CA 1
ATOM 653 C C . GLU A 1 84 ? -10.394 69.456 -5.383 1.00 9.26 261 GLU A C 1
ATOM 654 O O . GLU A 1 84 ? -10.854 70.590 -5.386 1.00 9.53 261 GLU A O 1
ATOM 660 N N . ALA A 1 85 ? -9.412 69.082 -4.568 1.00 8.59 262 ALA A N 1
ATOM 661 C CA . ALA A 1 85 ? -8.812 70.012 -3.608 1.00 7.74 262 ALA A CA 1
ATOM 662 C C . ALA A 1 85 ? -8.068 71.118 -4.363 1.00 8.09 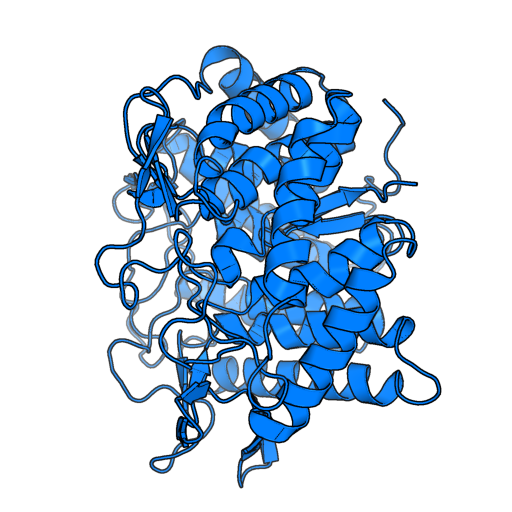262 ALA A C 1
ATOM 663 O O . ALA A 1 85 ? -8.209 72.309 -4.043 1.00 8.09 262 ALA A O 1
ATOM 665 N N . LYS A 1 86 ? -7.307 70.727 -5.388 1.00 7.86 263 LYS A N 1
ATOM 666 C CA . LYS A 1 86 ? -6.598 71.679 -6.240 1.00 8.63 263 LYS A CA 1
ATOM 667 C C . LYS A 1 86 ? -7.559 72.662 -6.935 1.00 8.57 263 LYS A C 1
ATOM 668 O O . LYS A 1 86 ? -7.282 73.873 -7.001 1.00 8.18 263 LYS A O 1
ATOM 674 N N . SER A 1 87 ? -8.686 72.168 -7.445 1.00 9.72 264 SER A N 1
ATOM 675 C CA . SER A 1 87 ? -9.641 73.047 -8.120 1.00 10.65 264 SER A CA 1
ATOM 676 C C . SER A 1 87 ? -10.255 74.081 -7.168 1.00 10.55 264 SER A C 1
ATOM 677 O O . SER A 1 87 ? -10.447 75.245 -7.553 1.00 11.09 264 SER A O 1
ATOM 680 N N . TRP A 1 88 ? -10.504 73.686 -5.916 1.00 9.90 265 TRP A N 1
ATOM 681 C CA . TRP A 1 88 ? -11.031 74.619 -4.924 1.00 9.51 265 TRP A CA 1
ATOM 682 C C . TRP A 1 88 ? -10.008 75.709 -4.615 1.00 9.23 265 TRP A C 1
ATOM 683 O O . TRP A 1 88 ? -10.354 76.894 -4.479 1.00 8.99 265 TRP A O 1
ATOM 694 N N . ILE A 1 89 ? -8.748 75.314 -4.490 1.00 8.77 266 ILE A N 1
ATOM 695 C CA . ILE A 1 89 ? -7.678 76.251 -4.152 1.00 8.77 266 ILE A CA 1
ATOM 696 C C . ILE A 1 89 ? -7.533 77.312 -5.238 1.00 9.84 266 ILE A C 1
ATOM 697 O O . ILE A 1 89 ? -7.493 78.505 -4.938 1.00 10.23 266 ILE A O 1
ATOM 702 N N . LYS A 1 90 ? -7.504 76.877 -6.498 1.00 10.49 267 LYS A N 1
ATOM 703 C CA . LYS A 1 90 ? -7.380 77.813 -7.619 1.00 11.70 267 LYS A CA 1
ATOM 704 C C . LYS A 1 90 ? -8.490 78.873 -7.621 1.00 12.00 267 LYS A C 1
ATOM 705 O O . LYS A 1 90 ? -8.224 80.055 -7.888 1.00 12.62 267 LYS A O 1
ATOM 708 N N . LYS A 1 91 ? -9.717 78.470 -7.299 1.00 11.62 268 LYS A N 1
ATOM 709 C CA . LYS A 1 91 ? -10.851 79.396 -7.329 1.00 12.04 268 LYS A CA 1
ATOM 710 C C . LYS A 1 91 ? -11.058 80.237 -6.060 1.00 11.78 268 LYS A C 1
ATOM 711 O O . LYS A 1 91 ? -11.521 81.388 -6.149 1.00 12.39 268 LYS A O 1
ATOM 713 N N . TYR A 1 92 ? -10.724 79.687 -4.889 1.00 10.62 269 TYR A N 1
ATOM 714 C CA . TYR A 1 92 ? -11.241 80.206 -3.616 1.00 10.52 269 TYR A CA 1
ATOM 715 C C . TYR A 1 92 ? -10.223 80.510 -2.520 1.00 9.44 269 TYR A C 1
ATOM 716 O O . TYR A 1 92 ? -10.561 81.193 -1.552 1.00 10.50 269 TYR A O 1
ATOM 725 N N . LEU A 1 93 ? -8.997 80.005 -2.611 1.00 8.70 270 LEU A N 1
ATOM 726 C CA . LEU A 1 93 ? -8.042 80.294 -1.538 1.00 8.35 270 LEU A CA 1
ATOM 727 C C . LEU A 1 93 ? -7.498 81.716 -1.697 1.00 9.45 270 LEU A C 1
ATOM 728 O O . LEU A 1 93 ? -6.769 81.992 -2.659 1.00 10.68 270 LEU A O 1
ATOM 733 N N . ASP A 1 94 ? -7.853 82.587 -0.743 1.00 10.02 271 ASP A N 1
ATOM 734 C CA . ASP A 1 94 ? -7.578 84.024 -0.808 1.00 11.15 271 ASP A CA 1
ATOM 735 C C . ASP A 1 94 ? -6.956 84.501 0.502 1.00 10.93 271 ASP A C 1
ATOM 736 O O . ASP A 1 94 ? -7.514 84.288 1.580 1.00 11.01 271 ASP A O 1
ATOM 741 N N . PHE A 1 95 ? -5.793 85.138 0.408 1.00 11.12 272 PHE A N 1
ATOM 742 C CA . PHE A 1 95 ? -5.080 85.671 1.569 1.00 11.59 272 PHE A CA 1
ATOM 743 C C . PHE A 1 95 ? -5.293 87.170 1.786 1.00 12.85 272 PHE A C 1
ATOM 744 O O . PHE A 1 95 ? -4.813 87.714 2.783 1.00 13.19 272 PHE A O 1
ATOM 752 N N . ASN A 1 96 ? -5.997 87.813 0.855 1.00 14.27 273 ASN A N 1
ATOM 753 C CA . ASN A 1 96 ? -6.366 89.235 0.963 1.00 15.55 273 ASN A CA 1
ATOM 754 C C . ASN A 1 96 ? -7.644 89.374 1.794 1.00 16.10 273 ASN A C 1
ATOM 755 O O . ASN A 1 96 ? -8.728 89.604 1.246 1.00 16.88 273 ASN A O 1
ATOM 760 N N . VAL A 1 97 ? -7.496 89.226 3.108 1.00 16.05 274 VAL A N 1
ATOM 761 C CA . VAL A 1 97 ? -8.618 89.215 4.062 1.00 16.27 274 VAL A CA 1
ATOM 762 C C . VAL A 1 97 ? -8.330 90.104 5.293 1.00 16.50 274 VAL A C 1
ATOM 763 O O . VAL A 1 97 ? -7.174 90.248 5.704 1.00 17.02 274 VAL A O 1
ATOM 767 N N . ASN A 1 98 ? -9.383 90.683 5.880 1.00 15.80 275 ASN A N 1
ATOM 768 C CA . ASN A 1 98 ? -9.273 91.646 6.988 1.00 16.50 275 ASN A CA 1
ATOM 769 C C . ASN A 1 98 ? -9.521 91.061 8.372 1.00 16.12 275 ASN A C 1
ATOM 770 O O . ASN A 1 98 ? -10.542 91.321 9.009 1.00 17.50 275 ASN A O 1
ATOM 775 N N . ALA A 1 99 ? -8.565 90.295 8.850 1.00 14.78 276 ALA A N 1
ATOM 776 C CA . ALA A 1 99 ? -8.649 89.741 10.188 1.00 13.12 276 ALA A CA 1
ATOM 777 C C . ALA A 1 99 ? -7.255 89.347 10.618 1.00 11.49 276 ALA A C 1
ATOM 778 O O . ALA A 1 99 ? -6.342 89.230 9.800 1.00 11.65 276 ALA A O 1
ATOM 780 N N . GLU A 1 100 ? -7.102 89.121 11.914 1.00 9.79 277 GLU A N 1
ATOM 781 C CA . GLU A 1 100 ? -5.834 88.695 12.470 1.00 9.28 277 GLU A CA 1
ATOM 782 C C . GLU A 1 100 ? -5.657 87.188 12.407 1.00 7.65 277 GLU A C 1
ATOM 783 O O . GLU A 1 100 ? -6.595 86.447 12.628 1.00 8.77 277 GLU A O 1
ATOM 789 N N . VAL A 1 101 ? -4.439 86.749 12.116 1.00 5.95 278 VAL A N 1
ATOM 790 C CA . VAL A 1 101 ? -4.114 85.327 12.076 1.00 6.40 278 VAL A CA 1
ATOM 791 C C . VAL A 1 101 ? -2.883 85.077 12.946 1.00 5.46 278 VAL A C 1
ATOM 792 O O . VAL A 1 101 ? -2.075 85.984 13.153 1.00 5.71 278 VAL A O 1
ATOM 796 N N . SER A 1 102 ? -2.715 83.845 13.408 1.00 5.01 279 SER A N 1
ATOM 797 C CA . SER A 1 102 ? -1.445 83.419 13.975 1.00 4.50 279 SER A CA 1
ATOM 798 C C . SER A 1 102 ? -0.473 83.193 12.821 1.00 4.91 279 SER A C 1
ATOM 799 O O . SER A 1 102 ? -0.685 82.331 11.967 1.00 4.14 279 SER A O 1
ATOM 802 N N . VAL A 1 103 ? 0.590 83.984 12.814 1.00 3.95 280 VAL A N 1
ATOM 803 C CA . VAL A 1 103 ? 1.641 83.906 11.793 1.00 4.10 280 VAL A CA 1
ATOM 804 C C . VAL A 1 103 ? 2.220 82.476 11.794 1.00 3.68 280 VAL A C 1
ATOM 805 O O . VAL A 1 103 ? 2.394 81.853 10.757 1.00 3.79 280 VAL A O 1
ATOM 809 N N . PHE A 1 104 ? 2.531 81.985 12.989 1.00 4.05 281 PHE A N 1
ATOM 810 C CA . PHE A 1 104 ? 3.055 80.626 13.196 1.00 3.95 281 PHE A CA 1
ATOM 811 C C . PHE A 1 104 ? 2.148 79.531 12.598 1.00 3.38 281 PHE A C 1
ATOM 812 O O . PHE A 1 104 ? 2.601 78.688 11.800 1.00 3.92 281 PHE A O 1
ATOM 820 N N . GLU A 1 105 ? 0.863 79.560 12.938 1.00 3.62 282 GLU A N 1
ATOM 821 C CA . GLU A 1 105 ? -0.025 78.497 12.513 1.00 3.36 282 GLU A CA 1
ATOM 822 C C . GLU A 1 105 ? -0.233 78.563 10.999 1.00 4.05 282 GLU A C 1
ATOM 823 O O . GLU A 1 105 ? -0.286 77.543 10.339 1.00 3.76 282 GLU A O 1
ATOM 829 N N . VAL A 1 106 ? -0.370 79.761 10.452 1.00 4.03 283 VAL A N 1
ATOM 830 C CA . VAL A 1 106 ? -0.588 79.898 9.003 1.00 4.64 283 VAL A CA 1
ATOM 831 C C . VAL A 1 106 ? 0.656 79.463 8.232 1.00 4.49 283 VAL A C 1
ATOM 832 O O . VAL A 1 106 ? 0.555 78.855 7.170 1.00 4.14 283 VAL A O 1
ATOM 836 N N . ASN A 1 107 ? 1.829 79.758 8.769 1.00 4.60 284 ASN A N 1
ATOM 837 C CA . ASN A 1 107 ? 3.056 79.280 8.154 1.00 4.97 284 ASN A CA 1
ATOM 838 C C . ASN A 1 107 ? 3.145 77.749 8.116 1.00 5.07 284 ASN A C 1
ATOM 839 O O . ASN A 1 107 ? 3.395 77.178 7.070 1.00 4.82 284 ASN A O 1
ATOM 844 N N . ILE A 1 108 ? 2.958 77.081 9.255 1.00 4.33 285 ILE A N 1
ATOM 845 C CA . ILE A 1 108 ? 3.245 75.642 9.303 1.00 4.43 285 ILE A CA 1
ATOM 846 C C . ILE A 1 108 ? 2.160 74.834 8.572 1.00 4.11 285 ILE A C 1
ATOM 847 O O . ILE A 1 108 ? 2.443 73.799 7.962 1.00 4.17 285 ILE A O 1
ATOM 852 N N . ARG A 1 109 ? 0.920 75.325 8.586 1.00 3.34 286 ARG A N 1
ATOM 853 C CA . ARG A 1 109 ? -0.180 74.624 7.912 1.00 3.24 286 ARG A CA 1
ATOM 854 C C . ARG A 1 109 ? -0.363 75.024 6.437 1.00 3.62 286 ARG A C 1
ATOM 855 O O . ARG A 1 109 ? -0.347 74.177 5.539 1.00 4.39 286 ARG A O 1
ATOM 863 N N . PHE A 1 110 ? -0.548 76.317 6.173 1.00 3.90 287 PHE A N 1
ATOM 864 C CA . PHE A 1 110 ? -0.867 76.781 4.811 1.00 3.78 287 PHE A CA 1
ATOM 865 C C . PHE A 1 110 ? 0.374 76.913 3.915 1.00 4.31 287 PHE A C 1
ATOM 866 O O . PHE A 1 110 ? 0.430 76.335 2.811 1.00 4.48 287 PHE A O 1
ATOM 874 N N . VAL A 1 111 ? 1.396 77.650 4.360 1.00 3.48 288 VAL A N 1
ATOM 875 C CA . VAL A 1 111 ? 2.636 77.716 3.564 1.00 3.78 288 VAL A CA 1
ATOM 876 C C . VAL A 1 111 ? 3.221 76.300 3.414 1.00 4.28 288 VAL A C 1
ATOM 877 O O . VAL A 1 111 ? 3.528 75.872 2.295 1.00 3.63 288 VAL A O 1
ATOM 881 N N . GLY A 1 112 ? 3.295 75.536 4.510 1.00 3.13 289 GLY A N 1
ATOM 882 C CA . GLY A 1 112 ? 3.874 74.194 4.452 1.00 3.73 289 GLY A CA 1
ATOM 883 C C . GLY A 1 112 ? 3.105 73.181 3.600 1.00 4.25 289 GLY A C 1
ATOM 884 O O . GLY A 1 112 ? 3.689 72.408 2.822 1.00 3.99 289 GLY A O 1
ATOM 885 N N . GLY A 1 113 ? 1.788 73.204 3.721 1.00 3.46 290 GLY A N 1
ATOM 886 C CA . GLY A 1 113 ? 0.931 72.300 2.970 1.00 4.16 290 GLY A CA 1
ATOM 887 C C . GLY A 1 113 ? 1.012 72.565 1.474 1.00 4.20 290 GLY A C 1
ATOM 888 O O . GLY A 1 113 ? 1.042 71.627 0.685 1.00 4.90 290 GLY A O 1
ATOM 889 N N . LEU A 1 114 ? 1.038 73.840 1.087 1.00 5.08 291 LEU A N 1
ATOM 890 C CA . LEU A 1 114 ? 1.174 74.242 -0.332 1.00 4.33 291 LEU A CA 1
ATOM 891 C C . LEU A 1 114 ? 2.549 73.876 -0.899 1.00 4.57 291 LEU A C 1
ATOM 892 O O . LEU A 1 114 ? 2.661 73.380 -2.031 1.00 5.30 291 LEU A O 1
ATOM 897 N N . LEU A 1 115 ? 3.602 74.097 -0.117 1.00 4.06 292 LEU A N 1
ATOM 898 C CA . LEU A 1 115 ? 4.954 73.718 -0.542 1.00 4.42 292 LEU A CA 1
ATOM 899 C C . LEU A 1 115 ? 5.055 72.207 -0.809 1.00 5.04 292 LEU A C 1
ATOM 900 O O . LEU A 1 115 ? 5.571 71.783 -1.862 1.00 4.99 292 LEU A O 1
ATOM 905 N N . SER A 1 116 ? 4.571 71.386 0.109 1.00 4.92 293 SER A N 1
ATOM 906 C CA . SER A 1 116 ? 4.649 69.931 -0.098 1.00 5.79 293 SER A CA 1
ATOM 907 C C . SER A 1 116 ? 3.819 69.484 -1.304 1.00 5.68 293 SER A C 1
ATOM 908 O O . SER A 1 116 ? 4.256 68.657 -2.136 1.00 5.79 293 SER A O 1
ATOM 911 N N . ALA A 1 117 ? 2.635 70.054 -1.458 1.00 5.27 294 ALA A N 1
ATOM 912 C CA . ALA A 1 117 ? 1.811 69.711 -2.615 1.00 5.85 294 ALA A CA 1
ATOM 913 C C . ALA A 1 117 ? 2.525 70.048 -3.934 1.00 5.88 294 ALA A C 1
ATOM 914 O O . ALA A 1 117 ? 2.444 69.285 -4.901 1.00 6.32 294 ALA A O 1
ATOM 916 N N . TYR A 1 118 ? 3.205 71.188 -3.987 1.00 5.61 295 TYR A N 1
ATOM 917 C CA . TYR A 1 118 ? 3.971 71.581 -5.174 1.00 6.59 295 TYR A CA 1
ATOM 918 C C . TYR A 1 118 ? 5.104 70.595 -5.457 1.00 7.40 295 TYR A C 1
ATOM 919 O O . TYR A 1 118 ? 5.270 70.142 -6.599 1.00 7.74 295 TYR A O 1
ATOM 928 N N . TYR A 1 119 ? 5.909 70.283 -4.452 1.00 6.41 296 TYR A N 1
ATOM 929 C CA . TYR A 1 119 ? 7.055 69.407 -4.672 1.00 7.16 296 TYR A CA 1
ATOM 930 C C . TYR A 1 119 ? 6.650 67.981 -5.043 1.00 7.86 296 TYR A C 1
ATOM 931 O O . TYR A 1 119 ? 7.361 67.326 -5.809 1.00 8.84 296 TYR A O 1
ATOM 940 N N . LEU A 1 120 ? 5.502 67.517 -4.558 1.00 7.51 297 LEU A N 1
ATOM 941 C CA . LEU A 1 120 ? 5.025 66.169 -4.896 1.00 7.71 297 LEU A CA 1
ATOM 942 C C . LEU A 1 120 ? 4.405 66.077 -6.290 1.00 8.06 297 LEU A C 1
ATOM 943 O O . LEU A 1 120 ? 4.617 65.082 -7.005 1.00 9.04 297 LEU A O 1
ATOM 948 N N . SER A 1 121 ? 3.644 67.099 -6.669 1.00 8.34 298 SER A N 1
ATOM 949 C CA . SER A 1 121 ? 2.786 67.076 -7.862 1.00 8.93 298 SER A CA 1
ATOM 950 C C . SER A 1 121 ? 3.316 67.887 -9.057 1.00 10.00 298 SER A C 1
ATOM 951 O O . SER A 1 121 ? 2.955 67.597 -10.207 1.00 10.61 298 SER A O 1
ATOM 954 N N . GLY A 1 122 ? 4.107 68.921 -8.795 1.00 10.47 299 GLY A N 1
ATOM 955 C CA . GLY A 1 122 ? 4.554 69.847 -9.833 1.00 10.93 299 GLY A CA 1
ATOM 956 C C . GLY A 1 122 ? 3.522 70.832 -10.364 1.00 11.67 299 GLY A C 1
ATOM 957 O O . GLY A 1 122 ? 3.792 71.549 -11.329 1.00 12.27 299 GLY A O 1
ATOM 958 N N . GLU A 1 123 ? 2.356 70.907 -9.729 1.00 11.46 300 GLU A N 1
ATOM 959 C CA . GLU A 1 123 ? 1.304 71.811 -10.174 1.00 11.66 300 GLU A CA 1
ATOM 960 C C . GLU A 1 123 ? 1.612 73.245 -9.715 1.00 10.87 300 GLU A C 1
ATOM 961 O O . GLU A 1 123 ? 1.667 73.541 -8.510 1.00 10.71 300 GLU A O 1
ATOM 967 N N . GLU A 1 124 ? 1.812 74.134 -10.683 1.00 10.37 301 GLU A N 1
ATOM 968 C CA . GLU A 1 124 ? 2.311 75.495 -10.421 1.00 10.36 301 GLU A CA 1
ATOM 969 C C . GLU A 1 124 ? 1.432 76.343 -9.505 1.00 9.57 301 GLU A C 1
ATOM 970 O O . GLU A 1 124 ? 1.946 77.213 -8.812 1.00 9.15 301 GLU A O 1
ATOM 972 N N . ILE A 1 125 ? 0.123 76.102 -9.492 1.00 9.06 302 ILE A N 1
ATOM 973 C CA . ILE A 1 125 ? -0.792 76.850 -8.613 1.00 8.95 302 ILE A CA 1
ATOM 974 C C . ILE A 1 125 ? -0.347 76.782 -7.142 1.00 8.37 302 ILE A C 1
ATOM 975 O O . ILE A 1 125 ? -0.499 77.751 -6.392 1.00 7.09 302 ILE A O 1
ATOM 980 N N . PHE A 1 126 ? 0.208 75.644 -6.728 1.00 7.96 303 PHE A N 1
ATOM 981 C CA . PHE A 1 126 ? 0.599 75.492 -5.314 1.00 7.34 303 PHE A CA 1
ATOM 982 C C . PHE A 1 126 ? 1.782 76.404 -4.981 1.00 7.58 303 PHE A C 1
ATOM 983 O O . PHE A 1 126 ? 1.831 77.017 -3.897 1.00 6.83 303 PHE A O 1
ATOM 991 N N . ARG A 1 127 ? 2.736 76.499 -5.905 1.00 7.78 304 ARG A N 1
ATOM 992 C CA . ARG A 1 127 ? 3.899 77.381 -5.748 1.00 8.36 304 ARG A CA 1
ATOM 993 C C . ARG A 1 127 ? 3.461 78.847 -5.731 1.00 8.86 304 ARG A C 1
ATOM 994 O O . ARG A 1 127 ? 3.922 79.638 -4.883 1.00 8.07 304 ARG A O 1
ATOM 998 N N . LYS A 1 128 ? 2.586 79.215 -6.672 1.00 8.78 305 LYS A N 1
ATOM 999 C CA . LYS A 1 128 ? 2.074 80.579 -6.763 1.00 9.80 305 LYS A CA 1
ATOM 1000 C C . LYS A 1 128 ? 1.384 80.978 -5.456 1.00 9.47 305 LYS A C 1
ATOM 1001 O O . LYS A 1 128 ? 1.657 82.044 -4.912 1.00 10.55 305 LYS A O 1
ATOM 1007 N N . LYS A 1 129 ? 0.500 80.128 -4.941 1.00 9.20 306 LYS A N 1
ATOM 1008 C CA . LYS A 1 129 ? -0.204 80.437 -3.703 1.00 8.45 306 LYS A CA 1
ATOM 1009 C C . LYS A 1 129 ? 0.719 80.483 -2.480 1.00 7.53 306 LYS A C 1
ATOM 1010 O O . LYS A 1 129 ? 0.552 81.348 -1.623 1.00 8.00 306 LYS A O 1
ATOM 1016 N N . ALA A 1 130 ? 1.714 79.593 -2.395 1.00 6.73 307 ALA A N 1
ATOM 1017 C CA . ALA A 1 130 ? 2.636 79.620 -1.250 1.00 6.99 307 ALA A CA 1
ATOM 1018 C C . ALA A 1 130 ? 3.383 80.943 -1.147 1.00 6.97 307 ALA A C 1
ATOM 1019 O O . ALA A 1 130 ? 3.525 81.512 -0.050 1.00 7.31 307 ALA A O 1
ATOM 1021 N N . VAL A 1 131 ? 3.812 81.453 -2.301 1.00 7.47 308 VAL A N 1
ATOM 1022 C CA . VAL A 1 131 ? 4.568 82.704 -2.358 1.00 8.35 308 VAL A CA 1
ATOM 1023 C C . VAL A 1 131 ? 3.663 83.905 -2.074 1.00 8.33 308 VAL A C 1
ATOM 1024 O O . VAL A 1 131 ? 4.082 84.825 -1.359 1.00 8.38 308 VAL A O 1
ATOM 1028 N N . GLU A 1 132 ? 2.426 83.879 -2.583 1.00 9.17 309 GLU A N 1
ATOM 1029 C CA . GLU A 1 132 ? 1.427 84.910 -2.285 1.00 9.89 309 GLU A CA 1
ATOM 1030 C C . GLU A 1 132 ? 1.250 85.067 -0.781 1.00 9.24 309 GLU A C 1
ATOM 1031 O O . GLU A 1 132 ? 1.191 86.170 -0.272 1.00 9.16 309 GLU A O 1
ATOM 1037 N N . LEU A 1 133 ? 1.150 83.950 -0.069 1.00 8.28 310 LEU A N 1
ATOM 1038 C CA . LEU A 1 133 ? 0.962 83.994 1.362 1.00 7.73 310 LEU A CA 1
ATOM 1039 C C . LEU A 1 133 ? 2.235 84.474 2.077 1.00 7.41 310 LEU A C 1
ATOM 1040 O O . LEU A 1 133 ? 2.166 85.263 3.018 1.00 7.37 310 LEU A O 1
ATOM 1045 N N . GLY A 1 134 ? 3.391 83.998 1.655 1.00 6.92 311 GLY A N 1
ATOM 1046 C CA . GLY A 1 134 ? 4.639 84.473 2.224 1.00 6.85 311 GLY A CA 1
ATOM 1047 C C . GLY A 1 134 ? 4.739 85.988 2.184 1.00 6.91 311 GLY A C 1
ATOM 1048 O O . GLY A 1 134 ? 5.121 86.629 3.185 1.00 6.37 311 GLY A O 1
ATOM 1049 N N . VAL A 1 135 ? 4.385 86.566 1.034 1.00 7.33 312 VAL A N 1
ATOM 1050 C CA . VAL A 1 135 ? 4.448 88.027 0.856 1.00 8.20 312 VAL A CA 1
ATOM 1051 C C . VAL A 1 135 ? 3.540 88.720 1.890 1.00 7.77 312 VAL A C 1
ATOM 1052 O O . VAL A 1 135 ? 3.927 89.733 2.500 1.00 8.75 312 VAL A O 1
ATOM 1056 N N . LYS A 1 136 ? 2.339 88.180 2.094 1.00 7.57 313 LYS A N 1
ATOM 1057 C CA . LYS A 1 136 ? 1.403 88.730 3.071 1.00 7.66 313 LYS A CA 1
ATOM 1058 C C . LYS A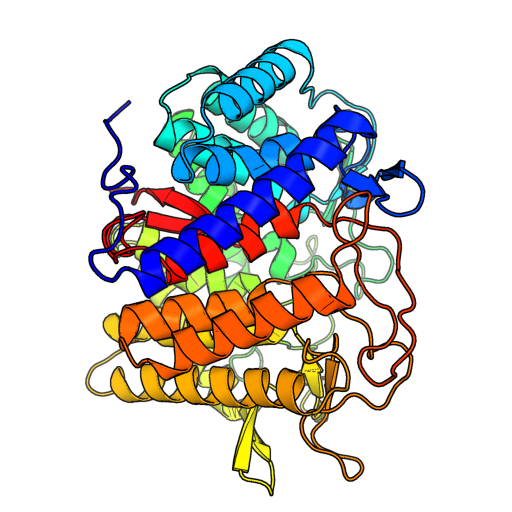 1 136 ? 1.885 88.669 4.529 1.00 7.94 313 LYS A C 1
ATOM 1059 O O . LYS A 1 136 ? 1.431 89.458 5.345 1.00 8.37 313 LYS A O 1
ATOM 1065 N N . LEU A 1 137 ? 2.769 87.729 4.852 1.00 7.11 314 LEU A N 1
ATOM 1066 C CA . LEU A 1 137 ? 3.293 87.586 6.211 1.00 7.37 314 LEU A CA 1
ATOM 1067 C C . LEU A 1 137 ? 4.487 88.497 6.499 1.00 7.25 314 LEU A C 1
ATOM 1068 O O . LEU A 1 137 ? 4.855 88.677 7.665 1.00 7.66 314 LEU A O 1
ATOM 1073 N N . LEU A 1 138 ? 5.084 89.076 5.459 1.00 7.56 315 LEU A N 1
ATOM 1074 C CA . LEU A 1 138 ? 6.282 89.895 5.638 1.00 7.93 315 LEU A CA 1
ATOM 1075 C C . LEU A 1 138 ? 6.145 91.065 6.644 1.00 7.72 315 LEU A C 1
ATOM 1076 O O . LEU A 1 138 ? 7.101 91.339 7.391 1.00 7.26 315 LEU A O 1
ATOM 1081 N N . PRO A 1 139 ? 5.014 91.771 6.704 1.00 7.67 316 PRO A N 1
ATOM 1082 C CA . PRO A 1 139 ? 4.869 92.806 7.741 1.00 7.66 316 PRO A CA 1
ATOM 1083 C C . PRO A 1 139 ? 4.969 92.348 9.203 1.00 7.80 316 PRO A C 1
ATOM 1084 O O . PRO A 1 139 ? 5.169 93.178 10.088 1.00 7.69 316 PRO A O 1
ATOM 1088 N N . ALA A 1 140 ? 4.823 91.052 9.463 1.00 6.96 317 ALA A N 1
ATOM 1089 C CA . ALA A 1 140 ? 4.989 90.546 10.841 1.00 6.99 317 ALA A CA 1
ATOM 1090 C C . ALA A 1 140 ? 6.384 90.850 11.384 1.00 7.09 317 ALA A C 1
ATOM 1091 O O . ALA A 1 140 ? 6.570 90.930 12.583 1.00 6.66 317 ALA A O 1
ATOM 1093 N N . PHE A 1 141 ? 7.359 91.014 10.492 1.00 7.34 318 PHE A N 1
ATOM 1094 C CA . PHE A 1 141 ? 8.744 91.206 10.894 1.00 7.69 318 PHE A CA 1
ATOM 1095 C C . PHE A 1 141 ? 9.110 92.685 11.080 1.00 8.61 318 PHE A C 1
ATOM 1096 O O . PHE A 1 141 ? 10.268 92.985 11.324 1.00 9.16 318 PHE A O 1
ATOM 1104 N N . HIS A 1 142 ? 8.131 93.592 10.992 1.00 10.08 319 HIS A N 1
ATOM 1105 C CA . HIS A 1 142 ? 8.369 95.043 11.100 1.00 11.19 319 HIS A CA 1
ATOM 1106 C C . HIS A 1 142 ? 8.438 95.460 12.570 1.00 10.77 319 HIS A C 1
ATOM 1107 O O . HIS A 1 142 ? 7.550 96.143 13.075 1.00 12.52 319 HIS A O 1
ATOM 1114 N N . THR A 1 143 ? 9.471 95.005 13.265 1.00 9.98 320 THR A N 1
ATOM 1115 C CA . THR A 1 143 ? 9.707 95.363 14.673 1.00 9.42 320 THR A CA 1
ATOM 1116 C C . THR A 1 143 ? 11.142 95.862 14.780 1.00 9.33 320 THR A C 1
ATOM 1117 O O . THR A 1 143 ? 11.940 95.623 13.881 1.00 9.27 320 THR A O 1
ATOM 1121 N N . PRO A 1 144 ? 11.484 96.549 15.872 1.00 9.95 321 PRO A N 1
ATOM 1122 C CA . PRO A 1 144 ? 12.850 97.048 16.048 1.00 10.20 321 PRO A CA 1
ATOM 1123 C C . PRO A 1 144 ? 13.904 95.961 15.951 1.00 10.25 321 PRO A C 1
ATOM 1124 O O . PRO A 1 144 ? 14.967 96.216 15.360 1.00 11.52 321 PRO A O 1
ATOM 1128 N N . SER A 1 145 ? 13.602 94.756 16.459 1.00 9.58 322 SER A N 1
ATOM 1129 C CA . SER A 1 145 ? 14.571 93.656 16.458 1.00 9.06 322 SER A CA 1
ATOM 1130 C C . SER A 1 145 ? 14.533 92.765 15.210 1.00 8.80 322 SER A C 1
ATOM 1131 O O . SER A 1 145 ? 15.530 92.122 14.870 1.00 10.47 322 SER A O 1
ATOM 1134 N N . GLY A 1 146 ? 13.388 92.687 14.550 1.00 8.51 323 GLY A N 1
ATOM 1135 C CA . GLY A 1 146 ? 13.171 91.692 13.505 1.00 7.78 323 GLY A CA 1
ATOM 1136 C C . GLY A 1 146 ? 12.462 90.433 13.990 1.00 7.75 323 GLY A C 1
ATOM 1137 O O . GLY A 1 146 ? 12.030 89.620 13.169 1.00 7.38 323 GLY A O 1
ATOM 1138 N N . ILE A 1 147 ? 12.368 90.250 15.314 1.00 6.97 324 ILE A N 1
ATOM 1139 C CA . ILE A 1 147 ? 11.581 89.165 15.901 1.00 6.68 324 ILE A CA 1
ATOM 1140 C C . ILE A 1 147 ? 10.139 89.514 15.594 1.00 6.64 324 ILE A C 1
ATOM 1141 O O . ILE A 1 147 ? 9.680 90.597 15.957 1.00 7.15 324 ILE A O 1
ATOM 1146 N N . PRO A 1 148 ? 9.426 88.611 14.911 1.00 5.62 325 PRO A N 1
ATOM 1147 C CA . PRO A 1 148 ? 8.068 88.916 14.469 1.00 5.68 325 PRO A CA 1
ATOM 1148 C C . PRO A 1 148 ? 6.988 88.947 15.554 1.00 5.49 325 PRO A C 1
ATOM 1149 O O . PRO A 1 148 ? 7.102 88.326 16.621 1.00 5.40 325 PRO A O 1
ATOM 1153 N N . TRP A 1 149 ? 5.926 89.686 15.237 1.00 5.81 326 TRP A N 1
ATOM 1154 C CA . TRP A 1 149 ? 4.656 89.620 15.933 1.00 5.99 326 TRP A CA 1
ATOM 1155 C C . TRP A 1 149 ? 4.001 88.231 15.827 1.00 6.13 326 TRP A C 1
ATOM 1156 O O . TRP A 1 149 ? 4.104 87.549 14.814 1.00 5.33 326 TRP A O 1
ATOM 1167 N N . ALA A 1 150 ? 3.261 87.876 16.867 1.00 5.15 327 ALA A N 1
ATOM 1168 C CA . ALA A 1 150 ? 2.478 86.636 16.910 1.00 5.06 327 ALA A CA 1
ATOM 1169 C C . ALA A 1 150 ? 1.279 86.684 15.967 1.00 4.86 327 ALA A C 1
ATOM 1170 O O . ALA A 1 150 ? 0.918 85.689 15.331 1.00 4.49 327 ALA A O 1
ATOM 1172 N N . LEU A 1 151 ? 0.616 87.833 15.945 1.00 5.39 328 LEU A N 1
ATOM 1173 C CA . LEU A 1 151 ? -0.705 87.979 15.353 1.00 5.95 328 LEU A CA 1
ATOM 1174 C C . LEU A 1 151 ? -0.638 89.131 14.343 1.00 5.79 328 LEU A C 1
ATOM 1175 O O . LEU A 1 151 ? -0.093 90.183 14.652 1.00 7.08 328 LEU A O 1
ATOM 1180 N N . LEU A 1 152 ? -1.146 88.909 13.133 1.00 5.56 329 LEU A N 1
ATOM 1181 C CA . LEU A 1 152 ? -1.027 89.880 12.050 1.00 6.29 329 LEU A CA 1
ATOM 1182 C C . LEU A 1 152 ? -2.356 90.025 11.337 1.00 7.07 329 LEU A C 1
ATOM 1183 O O . LEU A 1 152 ? -2.964 89.028 10.926 1.00 7.73 329 LEU A O 1
ATOM 1188 N N . ASN A 1 153 ? -2.784 91.272 11.145 1.00 7.80 330 ASN A N 1
ATOM 1189 C CA . ASN A 1 153 ? -3.912 91.557 10.279 1.00 8.73 330 ASN A CA 1
ATOM 1190 C C . ASN A 1 153 ? -3.384 91.557 8.845 1.00 10.01 330 ASN A C 1
ATOM 1191 O O . ASN A 1 153 ? -2.501 92.341 8.500 1.00 10.07 330 ASN A O 1
ATOM 1196 N N . MET A 1 154 ? -3.945 90.668 8.027 1.00 11.13 331 MET A N 1
ATOM 1197 C CA . MET A 1 154 ? -3.441 90.386 6.689 1.00 12.71 331 MET A CA 1
ATOM 1198 C C . MET A 1 154 ? -3.641 91.576 5.736 1.00 13.25 331 MET A C 1
ATOM 1199 O O . MET A 1 154 ? -2.841 91.793 4.827 1.00 14.19 331 MET A O 1
ATOM 1204 N N . LYS A 1 155 ? -4.705 92.334 5.963 1.00 13.32 332 LYS A N 1
ATOM 1205 C CA . LYS A 1 155 ? -5.033 93.496 5.127 1.00 13.96 332 LYS A CA 1
ATOM 1206 C C . LYS A 1 155 ? -4.202 94.729 5.470 1.00 13.79 332 LYS A C 1
ATOM 1207 O O . LYS A 1 155 ? -3.636 95.365 4.577 1.00 15.06 332 LYS A O 1
ATOM 1211 N N . SER A 1 156 ? -4.116 95.054 6.757 1.00 13.20 333 SER A N 1
ATOM 1212 C CA . SER A 1 156 ? -3.517 96.301 7.201 1.00 12.83 333 SER A CA 1
ATOM 1213 C C . SER A 1 156 ? -2.016 96.190 7.446 1.00 12.89 333 SER A C 1
ATOM 1214 O O . SER A 1 156 ? -1.305 97.198 7.486 1.00 13.61 333 SER A O 1
ATOM 1217 N N . GLY A 1 157 ? -1.547 94.961 7.637 1.00 12.66 334 GLY A N 1
ATOM 1218 C CA . GLY A 1 157 ? -0.177 94.698 8.028 1.00 12.54 334 GLY A CA 1
ATOM 1219 C C . GLY A 1 157 ? 0.151 95.025 9.479 1.00 11.87 334 GLY A C 1
ATOM 1220 O O . GLY A 1 157 ? 1.318 94.995 9.852 1.00 13.50 334 GLY A O 1
ATOM 1221 N N . ILE A 1 158 ? -0.854 95.324 10.295 1.00 11.31 335 ILE A N 1
ATOM 1222 C CA . ILE A 1 158 ? -0.643 95.677 11.699 1.00 11.35 335 ILE A CA 1
ATOM 1223 C C . ILE A 1 158 ? -0.577 94.414 12.577 1.00 10.49 335 ILE A C 1
ATOM 1224 O O . ILE A 1 158 ? -1.461 93.562 12.537 1.00 9.10 335 ILE A O 1
ATOM 1229 N N . GLY A 1 159 ? 0.479 94.328 13.380 1.00 10.97 336 GLY A N 1
ATOM 1230 C CA . GLY A 1 159 ? 0.714 93.181 14.233 1.00 10.17 336 GLY A CA 1
ATOM 1231 C C . GLY A 1 159 ? 0.789 93.482 15.715 1.00 10.16 336 GLY A C 1
ATOM 1232 O O . GLY A 1 159 ? 0.967 94.638 16.132 1.00 11.26 336 GLY A O 1
ATOM 1233 N N . ARG A 1 160 ? 0.656 92.415 16.505 1.00 7.62 337 ARG A N 1
ATOM 1234 C CA . ARG A 1 160 ? 0.751 92.466 17.962 1.00 7.64 337 ARG A CA 1
ATOM 1235 C C . ARG A 1 160 ? 1.084 91.068 18.513 1.00 7.07 337 ARG A C 1
ATOM 1236 O O . ARG A 1 160 ? 1.035 90.079 17.791 1.00 6.67 337 ARG A O 1
ATOM 1244 N N . ASN A 1 161 ? 1.395 91.005 19.805 1.00 6.52 338 ASN A N 1
ATOM 1245 C CA . ASN A 1 161 ? 1.713 89.749 20.487 1.00 6.24 338 ASN A CA 1
ATOM 1246 C C . ASN A 1 161 ? 0.541 89.269 21.333 1.00 5.83 338 ASN A C 1
ATOM 1247 O O . ASN A 1 161 ? -0.437 90.008 21.522 1.00 5.66 338 ASN A O 1
ATOM 1252 N N . TRP A 1 162 ? 0.590 88.029 21.814 1.00 5.36 339 TRP A N 1
ATOM 1253 C CA . TRP A 1 162 ? -0.478 87.532 22.689 1.00 5.49 339 TRP A CA 1
ATOM 1254 C C . TRP A 1 162 ? -0.614 88.482 23.898 1.00 6.39 339 TRP A C 1
ATOM 1255 O O . TRP A 1 162 ? 0.395 88.948 24.418 1.00 5.94 339 TRP A O 1
ATOM 1266 N N . PRO A 1 163 ? -1.840 88.819 24.313 1.00 7.41 340 PRO A N 1
ATOM 1267 C CA . PRO A 1 163 ? -2.026 89.803 25.402 1.00 7.73 340 PRO A CA 1
ATOM 1268 C C . PRO A 1 163 ? -1.485 89.385 26.774 1.00 7.54 340 PRO A C 1
ATOM 1269 O O . PRO A 1 163 ? -1.103 90.255 27.575 1.00 8.03 340 PRO A O 1
ATOM 1273 N N . TRP A 1 164 ? -1.413 88.073 27.003 1.00 7.34 341 TRP A N 1
ATOM 1274 C CA . TRP A 1 164 ? -0.914 87.482 28.254 1.00 7.29 341 TRP A CA 1
ATOM 1275 C C . TRP A 1 164 ? 0.596 87.241 28.252 1.00 6.95 341 TRP A C 1
ATOM 1276 O O . TRP A 1 164 ? 1.165 86.880 29.271 1.00 7.12 341 TRP A O 1
ATOM 1287 N N . ALA A 1 165 ? 1.244 87.419 27.104 1.00 7.04 342 ALA A N 1
ATOM 1288 C CA . ALA A 1 165 ? 2.673 87.103 26.999 1.00 7.76 342 ALA A CA 1
ATOM 1289 C C . ALA A 1 165 ? 3.494 88.077 27.837 1.00 7.86 342 ALA A C 1
ATOM 1290 O O . ALA A 1 165 ? 3.325 89.278 27.707 1.00 8.95 342 ALA A O 1
ATOM 1292 N N . SER A 1 166 ? 4.423 87.548 28.633 1.00 8.30 343 SER A N 1
ATOM 1293 C CA . SER A 1 166 ? 5.275 88.325 29.546 1.00 9.07 343 SER A CA 1
ATOM 1294 C C . SER A 1 166 ? 5.792 89.609 28.913 1.00 8.10 343 SER A C 1
ATOM 1295 O O . SER A 1 166 ? 6.572 89.557 27.964 1.00 8.13 343 SER A O 1
ATOM 1298 N N . GLY A 1 167 ? 5.409 90.752 29.464 1.00 8.08 344 GLY A N 1
ATOM 1299 C CA . GLY A 1 167 ? 5.837 92.040 28.955 1.00 8.40 344 GLY A CA 1
ATOM 1300 C C . GLY A 1 167 ? 5.614 92.299 27.474 1.00 7.77 344 GLY A C 1
ATOM 1301 O O . GLY A 1 167 ? 6.341 93.074 26.873 1.00 9.03 344 GLY A O 1
ATOM 1302 N N . GLY A 1 168 ? 4.593 91.674 26.893 1.00 7.93 345 GLY A N 1
ATOM 1303 C CA . GLY A 1 168 ? 4.332 91.820 25.465 1.00 7.51 345 GLY A CA 1
ATOM 1304 C C . GLY A 1 168 ? 5.334 91.111 24.559 1.00 8.09 345 GLY A C 1
ATOM 1305 O O . GLY A 1 168 ? 5.536 91.533 23.422 1.00 7.81 345 GLY A O 1
ATOM 1306 N N . SER A 1 169 ? 5.920 90.023 25.049 1.00 8.69 346 SER A N 1
ATOM 1307 C CA . SER A 1 169 ? 6.978 89.295 24.349 1.00 8.19 346 SER A CA 1
ATOM 1308 C C . SER A 1 169 ? 6.438 88.340 23.251 1.00 7.51 346 SER A C 1
ATOM 1309 O O . SER A 1 169 ? 5.282 87.927 23.291 1.00 6.53 346 SER A O 1
ATOM 1312 N N . SER A 1 170 ? 7.296 88.039 22.277 1.00 6.50 347 SER A N 1
ATOM 1313 C CA . SER A 1 170 ? 7.065 87.008 21.278 1.00 5.16 347 SER A CA 1
ATOM 1314 C C . SER A 1 170 ? 7.455 85.630 21.836 1.00 5.13 347 SER A C 1
ATOM 1315 O O . SER A 1 170 ? 8.303 85.519 22.750 1.00 5.13 347 SER A O 1
ATOM 1318 N N . ILE A 1 171 ? 6.828 84.586 21.292 1.00 4.81 348 ILE A N 1
ATOM 1319 C CA . ILE A 1 171 ? 6.973 83.187 21.763 1.00 4.64 348 ILE A CA 1
ATOM 1320 C C . ILE A 1 171 ? 8.015 82.416 20.969 1.00 4.49 348 ILE A C 1
ATOM 1321 O O . ILE A 1 171 ? 7.946 82.382 19.754 1.00 4.42 348 ILE A O 1
ATOM 1326 N N . LEU A 1 172 ? 8.965 81.787 21.666 1.00 3.98 349 LEU A N 1
ATOM 1327 C CA . LEU A 1 172 ? 10.069 81.045 21.063 1.00 4.23 349 LEU A CA 1
ATOM 1328 C C . LEU A 1 172 ? 9.623 80.070 19.961 1.00 4.40 349 LEU A C 1
ATOM 1329 O O . LEU A 1 172 ? 10.140 80.114 18.835 1.00 4.21 349 LEU A O 1
ATOM 1334 N N . ALA A 1 173 ? 8.666 79.190 20.251 1.00 4.37 350 ALA A N 1
ATOM 1335 C CA . ALA A 1 173 ? 8.245 78.207 19.234 1.00 4.41 350 ALA A CA 1
ATOM 1336 C C . ALA A 1 173 ? 7.633 78.885 18.010 1.00 4.52 350 ALA A C 1
ATOM 1337 O O . ALA A 1 173 ? 7.718 78.344 16.894 1.00 5.15 350 ALA A O 1
ATOM 1339 N N . GLU A 1 174 ? 6.969 80.018 18.218 1.00 4.45 351 GLU A N 1
ATOM 1340 C CA . GLU A 1 174 ? 6.322 80.717 17.102 1.00 4.61 351 GLU A CA 1
ATOM 1341 C C . GLU A 1 174 ? 7.323 81.328 16.136 1.00 5.26 351 GLU A C 1
ATOM 1342 O O . GLU A 1 174 ? 7.330 80.987 14.944 1.00 4.80 351 GLU A O 1
ATOM 1348 N N . PHE A 1 175 ? 8.178 82.219 16.622 1.00 5.44 352 PHE A N 1
ATOM 1349 C CA . PHE A 1 175 ? 9.181 82.788 15.727 1.00 5.49 352 PHE A CA 1
ATOM 1350 C C . PHE A 1 175 ? 10.296 81.809 15.349 1.00 5.19 352 PHE A C 1
ATOM 1351 O O . PHE A 1 175 ? 10.939 81.980 14.305 1.00 6.10 352 PHE A O 1
ATOM 1359 N N . GLY A 1 176 ? 10.510 80.761 16.154 1.00 3.86 353 GLY A N 1
ATOM 1360 C CA . GLY A 1 176 ? 11.490 79.728 15.836 1.00 4.00 353 GLY A CA 1
ATOM 1361 C C . GLY A 1 176 ? 11.070 78.593 14.897 1.00 4.01 353 GLY A C 1
ATOM 1362 O O . GLY A 1 176 ? 11.862 77.712 14.581 1.00 5.93 353 GLY A O 1
ATOM 1363 N N . THR A 1 177 ? 9.812 78.597 14.465 1.00 3.98 354 THR A N 1
ATOM 1364 C CA . THR A 1 177 ? 9.283 77.542 13.597 1.00 4.19 354 THR A CA 1
ATOM 1365 C C . THR A 1 177 ? 8.786 78.129 12.269 1.00 4.90 354 THR A C 1
ATOM 1366 O O . THR A 1 177 ? 7.737 77.750 11.743 1.00 4.47 354 THR A O 1
ATOM 1370 N N . LEU A 1 178 ? 9.564 79.076 11.748 1.00 5.43 355 LEU A N 1
ATOM 1371 C CA . LEU A 1 178 ? 9.361 79.657 10.420 1.00 4.55 355 LEU A CA 1
ATOM 1372 C C . LEU A 1 178 ? 10.471 79.291 9.405 1.00 4.94 355 LEU A C 1
ATOM 1373 O O . LEU A 1 178 ? 10.309 79.473 8.194 1.00 4.59 355 LEU A O 1
ATOM 1378 N N . HIS A 1 179 ? 11.580 78.754 9.903 1.00 4.64 356 HIS A N 1
ATOM 1379 C CA . HIS A 1 179 ? 12.791 78.641 9.124 1.00 5.30 356 HIS A CA 1
ATOM 1380 C C . HIS A 1 179 ? 12.651 77.804 7.865 1.00 4.86 356 HIS A C 1
ATOM 1381 O O . HIS A 1 179 ? 13.013 78.260 6.773 1.00 5.81 356 HIS A O 1
ATOM 1388 N N . LEU A 1 180 ? 12.130 76.586 8.003 1.00 4.58 357 LEU A N 1
ATOM 1389 C CA . LEU A 1 180 ? 12.085 75.664 6.860 1.00 4.62 357 LEU A CA 1
ATOM 1390 C C . LEU A 1 180 ? 11.265 76.207 5.700 1.00 5.17 357 LEU A C 1
ATOM 1391 O O . LEU A 1 180 ? 11.664 76.124 4.530 1.00 5.27 357 LEU A O 1
ATOM 1396 N N . GLU A 1 181 ? 10.112 76.781 6.014 1.00 4.64 358 GLU A N 1
ATOM 1397 C CA . GLU A 1 181 ? 9.184 77.228 4.996 1.00 4.75 358 GLU A CA 1
ATOM 1398 C C . GLU A 1 181 ? 9.779 78.451 4.287 1.00 4.30 358 GLU A C 1
ATOM 1399 O O . GLU A 1 181 ? 9.726 78.538 3.053 1.00 3.82 358 GLU A O 1
ATOM 1405 N N . PHE A 1 182 ? 10.384 79.354 5.058 1.00 4.72 359 PHE A N 1
ATOM 1406 C CA . PHE A 1 182 ? 10.908 80.606 4.498 1.00 4.97 359 PHE A CA 1
ATOM 1407 C C . PHE A 1 182 ? 12.136 80.328 3.605 1.00 5.70 359 PHE A C 1
ATOM 1408 O O . PHE A 1 182 ? 12.308 80.998 2.575 1.00 5.82 359 PHE A O 1
ATOM 1416 N N . MET A 1 183 ? 12.945 79.330 3.938 1.00 5.35 360 MET A N 1
ATOM 1417 C CA . MET A 1 183 ? 14.050 78.948 3.052 1.00 6.42 360 MET A CA 1
ATOM 1418 C C . MET A 1 183 ? 13.510 78.475 1.700 1.00 6.34 360 MET A C 1
ATOM 1419 O O . MET A 1 183 ? 14.042 78.860 0.659 1.00 7.11 360 MET A O 1
ATOM 1424 N N . HIS A 1 184 ? 12.444 77.672 1.683 1.00 6.01 361 HIS A N 1
ATOM 1425 C CA . HIS A 1 184 ? 11.850 77.251 0.409 1.00 6.05 361 HIS A CA 1
ATOM 1426 C C . HIS A 1 184 ? 11.155 78.403 -0.323 1.00 6.16 361 HIS A C 1
ATOM 1427 O O . HIS A 1 184 ? 11.155 78.431 -1.561 1.00 6.10 361 HIS A O 1
ATOM 1434 N N . LEU A 1 185 ? 10.596 79.375 0.404 1.00 6.30 362 LEU A N 1
ATOM 1435 C CA . LEU A 1 185 ? 9.945 80.523 -0.251 1.00 7.09 362 LEU A CA 1
ATOM 1436 C C . LEU A 1 185 ? 10.968 81.329 -1.058 1.00 7.58 362 LEU A C 1
ATOM 1437 O O . LEU A 1 185 ? 10.701 81.737 -2.179 1.00 8.47 362 LEU A O 1
ATOM 1442 N N . SER A 1 186 ? 12.156 81.503 -0.502 1.00 8.28 363 SER A N 1
ATOM 1443 C CA . SER A 1 186 ? 13.220 82.210 -1.218 1.00 8.58 363 SER A CA 1
ATOM 1444 C C . SER A 1 186 ? 13.672 81.405 -2.425 1.00 9.88 363 SER A C 1
ATOM 1445 O O . SER A 1 186 ? 13.931 81.983 -3.482 1.00 9.75 363 SER A O 1
ATOM 1448 N N . HIS A 1 187 ? 13.761 80.082 -2.288 1.00 10.14 364 HIS A N 1
ATOM 1449 C CA . HIS A 1 187 ? 14.188 79.242 -3.409 1.00 11.00 364 HIS A CA 1
ATOM 1450 C C . HIS A 1 187 ? 13.221 79.317 -4.581 1.00 10.78 364 HIS A C 1
ATOM 1451 O O . HIS A 1 187 ? 13.633 79.461 -5.742 1.00 11.77 364 HIS A O 1
ATOM 1458 N N . LEU A 1 188 ? 11.932 79.230 -4.293 1.00 10.66 365 LEU A N 1
ATOM 1459 C CA . LEU A 1 188 ? 10.943 79.145 -5.340 1.00 10.80 365 LEU A CA 1
ATOM 1460 C C . LEU A 1 188 ? 10.596 80.514 -5.947 1.00 12.25 365 LEU A C 1
ATOM 1461 O O . LEU A 1 188 ? 10.329 80.599 -7.142 1.00 13.80 365 LEU A O 1
ATOM 1466 N N . SER A 1 189 ? 10.644 81.577 -5.147 1.00 12.31 366 SER A N 1
ATOM 1467 C CA . SER A 1 189 ? 10.338 82.931 -5.614 1.00 12.21 366 SER A CA 1
ATOM 1468 C C . SER A 1 189 ? 11.566 83.626 -6.211 1.00 12.38 366 SER A C 1
ATOM 1469 O O . SER A 1 189 ? 11.423 84.605 -6.960 1.00 14.05 366 SER A O 1
ATOM 1472 N N . GLY A 1 190 ? 12.757 83.140 -5.864 1.00 12.81 367 GLY A N 1
ATOM 1473 C CA . GLY A 1 190 ? 14.005 83.812 -6.180 1.00 13.09 367 GLY A CA 1
ATOM 1474 C C . GLY A 1 190 ? 14.272 85.072 -5.370 1.00 13.67 367 GLY A C 1
ATOM 1475 O O . GLY A 1 190 ? 15.281 85.738 -5.593 1.00 15.06 367 GLY A O 1
ATOM 1476 N N . ASP A 1 191 ? 13.384 85.410 -4.439 1.00 12.44 368 ASP A N 1
ATOM 1477 C CA . ASP A 1 191 ? 13.520 86.640 -3.642 1.00 11.66 368 ASP A CA 1
ATOM 1478 C C . ASP A 1 191 ? 14.222 86.319 -2.327 1.00 11.37 368 ASP A C 1
ATOM 1479 O O . ASP A 1 191 ? 13.682 85.563 -1.516 1.00 10.70 368 ASP A O 1
ATOM 1484 N N . PRO A 1 192 ? 15.414 86.880 -2.096 1.00 9.85 369 PRO A N 1
ATOM 1485 C CA . PRO A 1 192 ? 16.145 86.650 -0.836 1.00 9.60 369 PRO A CA 1
ATOM 1486 C C . PRO A 1 192 ? 15.451 87.096 0.462 1.00 8.83 369 PRO A C 1
ATOM 1487 O O . PRO A 1 192 ? 15.921 86.753 1.555 1.00 9.37 369 PRO A O 1
ATOM 1491 N N . VAL A 1 193 ? 14.393 87.889 0.358 1.00 7.88 370 VAL A N 1
ATOM 1492 C CA . VAL A 1 193 ? 13.799 88.508 1.546 1.00 7.78 370 VAL A CA 1
ATOM 1493 C C . VAL A 1 193 ? 13.340 87.486 2.608 1.00 7.56 370 VAL A C 1
ATOM 1494 O O . VAL A 1 193 ? 13.481 87.734 3.801 1.00 7.41 370 VAL A O 1
ATOM 1498 N N . PHE A 1 194 ? 12.797 86.350 2.166 1.00 7.35 371 PHE A N 1
ATOM 1499 C CA . PHE A 1 194 ? 12.232 85.372 3.101 1.00 7.14 371 PHE A CA 1
ATOM 1500 C C . PHE A 1 194 ? 13.335 84.765 3.974 1.00 7.26 371 PHE A C 1
ATOM 1501 O O . PHE A 1 194 ? 13.210 84.736 5.211 1.00 7.02 371 PHE A O 1
ATOM 1509 N N . ALA A 1 195 ? 14.423 84.321 3.350 1.00 7.87 372 ALA A N 1
ATOM 1510 C CA . ALA A 1 195 ? 15.580 83.819 4.098 1.00 7.49 372 ALA A CA 1
ATOM 1511 C C . ALA A 1 195 ? 16.181 84.906 5.002 1.00 7.37 372 ALA A C 1
ATOM 1512 O O . ALA A 1 195 ? 16.602 84.614 6.129 1.00 7.72 372 ALA A O 1
ATOM 1514 N N . GLU A 1 196 ? 16.206 86.153 4.525 1.00 7.67 373 GLU A N 1
ATOM 1515 C CA . GLU A 1 196 ? 16.716 87.271 5.325 1.00 8.31 373 GLU A CA 1
ATOM 1516 C C . GLU A 1 196 ? 15.944 87.408 6.655 1.00 8.27 373 GLU A C 1
ATOM 1517 O O . GLU A 1 196 ? 16.540 87.609 7.706 1.00 8.49 373 GLU A O 1
ATOM 1520 N N . LYS A 1 197 ? 14.626 87.266 6.614 1.00 8.01 374 LYS A N 1
ATOM 1521 C CA . LYS A 1 197 ? 13.837 87.423 7.838 1.00 7.71 374 LYS A CA 1
ATOM 1522 C C . LYS A 1 197 ? 14.159 86.360 8.886 1.00 7.30 374 LYS A C 1
ATOM 1523 O O . LYS A 1 197 ? 14.280 86.673 10.075 1.00 7.27 374 LYS A O 1
ATOM 1529 N N . VAL A 1 198 ? 14.302 85.102 8.465 1.00 7.13 375 VAL A N 1
ATOM 1530 C CA . VAL A 1 198 ? 14.531 84.011 9.415 1.00 7.09 375 VAL A CA 1
ATOM 1531 C C . VAL A 1 198 ? 15.993 83.946 9.874 1.00 7.24 375 VAL A C 1
ATOM 1532 O O . VAL A 1 198 ? 16.281 83.550 11.004 1.00 7.97 375 VAL A O 1
ATOM 1536 N N . MET A 1 199 ? 16.915 84.404 9.025 1.00 7.67 376 MET A N 1
ATOM 1537 C CA . MET A 1 199 ? 18.306 84.551 9.430 1.00 8.27 376 MET A CA 1
ATOM 1538 C C . MET A 1 199 ? 18.519 85.718 10.425 1.00 7.72 376 MET A C 1
ATOM 1539 O O . MET A 1 199 ? 19.410 85.639 11.276 1.00 8.71 376 MET A O 1
ATOM 1544 N N . LYS A 1 200 ? 17.685 86.762 10.364 1.00 7.88 377 LYS A N 1
ATOM 1545 C CA . LYS A 1 200 ? 17.741 87.827 11.360 1.00 8.66 377 LYS A CA 1
ATOM 1546 C C . LYS A 1 200 ? 17.286 87.318 12.735 1.00 8.63 377 LYS A C 1
ATOM 1547 O O . LYS A 1 200 ? 17.836 87.715 13.757 1.00 9.26 377 LYS A O 1
ATOM 1552 N N . ILE A 1 201 ? 16.305 86.419 12.759 1.00 8.27 378 ILE A N 1
ATOM 1553 C CA . ILE A 1 201 ? 15.898 85.769 14.009 1.00 7.67 378 ILE A CA 1
ATOM 1554 C C . ILE A 1 201 ? 17.081 85.050 14.667 1.00 8.44 378 ILE A C 1
ATOM 1555 O O . ILE A 1 201 ? 17.292 85.189 15.872 1.00 8.68 378 ILE A O 1
ATOM 1560 N N . ARG A 1 202 ? 17.841 84.308 13.870 1.00 8.51 379 ARG A N 1
ATOM 1561 C CA . ARG A 1 202 ? 19.047 83.628 14.337 1.00 9.22 379 ARG A CA 1
ATOM 1562 C C . ARG A 1 202 ? 20.027 84.630 14.965 1.00 9.76 379 ARG A C 1
ATOM 1563 O O . ARG A 1 202 ? 20.578 84.370 16.042 1.00 9.65 379 ARG A O 1
ATOM 1571 N N . THR A 1 203 ? 20.226 85.761 14.285 1.00 10.10 380 THR A N 1
ATOM 1572 C CA . THR A 1 203 ? 21.188 86.788 14.724 1.00 10.96 380 THR A CA 1
ATOM 1573 C C . THR A 1 203 ? 20.821 87.327 16.097 1.00 10.69 380 THR A C 1
ATOM 1574 O O . THR A 1 203 ? 21.686 87.507 16.958 1.00 11.23 380 THR A O 1
ATOM 1578 N N . VAL A 1 204 ? 19.539 87.602 16.309 1.00 10.34 381 VAL A N 1
ATOM 1579 C CA . VAL A 1 204 ? 19.054 88.107 17.599 1.00 9.68 381 VAL A CA 1
ATOM 1580 C C . VAL A 1 204 ? 19.289 87.102 18.731 1.00 9.72 381 VAL A C 1
ATOM 1581 O O . VAL A 1 204 ? 19.747 87.476 19.825 1.00 10.61 381 VAL A O 1
ATOM 1585 N N . LEU A 1 205 ? 18.950 85.843 18.478 1.00 9.62 382 LEU A N 1
ATOM 1586 C CA . LEU A 1 205 ? 19.059 84.799 19.478 1.00 10.42 382 LEU A CA 1
ATOM 1587 C C . LEU A 1 205 ? 20.497 84.588 19.890 1.00 11.41 382 LEU A C 1
ATOM 1588 O O . LEU A 1 205 ? 20.783 84.446 21.088 1.00 11.53 382 LEU A O 1
ATOM 1593 N N . ASN A 1 206 ? 21.386 84.583 18.902 1.00 12.32 383 ASN A N 1
ATOM 1594 C CA . ASN A 1 206 ? 22.776 84.219 19.145 1.00 13.62 383 ASN A CA 1
ATOM 1595 C C . ASN A 1 206 ? 23.534 85.318 19.898 1.00 14.63 383 ASN A C 1
ATOM 1596 O O . ASN A 1 206 ? 24.569 85.040 20.509 1.00 15.34 383 ASN A O 1
ATOM 1601 N N . LYS A 1 207 ? 22.990 86.535 19.895 1.00 15.17 384 LYS A N 1
ATOM 1602 C CA . LYS A 1 207 ? 23.518 87.647 20.703 1.00 15.82 384 LYS A CA 1
ATOM 1603 C C . LYS A 1 207 ? 23.182 87.549 22.194 1.00 15.51 384 LYS A C 1
ATOM 1604 O O . LYS A 1 207 ? 23.827 88.198 23.020 1.00 16.35 384 LYS A O 1
ATOM 1610 N N . LEU A 1 208 ? 22.152 86.785 22.538 1.00 14.81 385 LEU A N 1
ATOM 1611 C CA . LEU A 1 208 ? 21.698 86.666 23.924 1.00 14.78 385 LEU A CA 1
ATOM 1612 C C . LEU A 1 208 ? 22.438 85.589 24.718 1.00 15.19 385 LEU A C 1
ATOM 1613 O O . LEU A 1 208 ? 22.765 84.530 24.177 1.00 15.71 385 LEU A O 1
ATOM 1618 N N . ASP A 1 209 ? 22.697 85.869 26.002 1.00 16.05 386 ASP A N 1
ATOM 1619 C CA . ASP A 1 209 ? 23.107 84.840 26.950 1.00 16.74 386 ASP A CA 1
ATOM 1620 C C . ASP A 1 209 ? 21.903 83.940 27.212 1.00 15.97 386 ASP A C 1
ATOM 1621 O O . ASP A 1 209 ? 20.817 84.433 27.507 1.00 16.49 386 ASP A O 1
ATOM 1626 N N . LYS A 1 210 ? 22.104 82.631 27.108 1.00 15.40 387 LYS A N 1
ATOM 1627 C CA . LYS A 1 210 ? 21.076 81.650 27.432 1.00 14.94 387 LYS A CA 1
ATOM 1628 C C . LYS A 1 210 ? 21.319 81.185 28.863 1.00 14.97 387 LYS A C 1
ATOM 1629 O O . LYS A 1 210 ? 22.329 80.558 29.114 1.00 15.51 387 LYS A O 1
ATOM 1635 N N . PRO A 1 211 ? 20.411 81.482 29.795 1.00 15.47 388 PRO A N 1
ATOM 1636 C CA . PRO A 1 211 ? 20.619 81.107 31.208 1.00 15.51 388 PRO A CA 1
ATOM 1637 C C . PRO A 1 211 ? 20.745 79.587 31.399 1.00 15.63 388 PRO A C 1
ATOM 1638 O O . PRO A 1 211 ? 19.801 78.871 31.114 1.00 15.35 388 PRO A O 1
ATOM 1642 N N . GLU A 1 212 ? 21.902 79.112 31.859 1.00 16.32 389 GLU A N 1
ATOM 1643 C CA . GLU A 1 212 ? 22.183 77.677 32.005 1.00 16.65 389 GLU A CA 1
ATOM 1644 C C . GLU A 1 212 ? 22.153 76.879 30.680 1.00 15.13 389 GLU A C 1
ATOM 1645 O O . GLU A 1 212 ? 21.994 75.664 30.696 1.00 15.79 389 GLU A O 1
ATOM 1651 N N . GLY A 1 213 ? 22.337 77.565 29.549 1.00 14.01 390 GLY A N 1
ATOM 1652 C CA . GLY A 1 213 ? 22.231 76.960 28.227 1.00 12.70 390 GLY A CA 1
ATOM 1653 C C . GLY A 1 213 ? 20.805 76.789 27.727 1.00 11.21 390 GLY A C 1
ATOM 1654 O O . GLY A 1 213 ? 20.587 76.210 26.653 1.00 9.98 390 GLY A O 1
ATOM 1655 N N . LEU A 1 214 ? 19.849 77.302 28.497 1.00 10.13 391 LEU A N 1
ATOM 1656 C CA . LEU A 1 214 ? 18.429 77.112 28.211 1.00 9.42 391 LEU A CA 1
ATOM 1657 C C . LEU A 1 214 ? 17.842 78.366 27.565 1.00 9.13 391 LEU A C 1
ATOM 1658 O O . LEU A 1 214 ? 18.347 79.474 27.752 1.00 9.81 391 LEU A O 1
ATOM 1663 N N . TYR A 1 215 ? 16.773 78.173 26.790 1.00 8.25 392 TYR A N 1
ATOM 1664 C CA . TYR A 1 215 ? 16.092 79.237 26.072 1.00 7.85 392 TYR A CA 1
ATOM 1665 C C . TYR A 1 215 ? 14.759 79.565 26.748 1.00 7.16 392 TYR A C 1
ATOM 1666 O O . TYR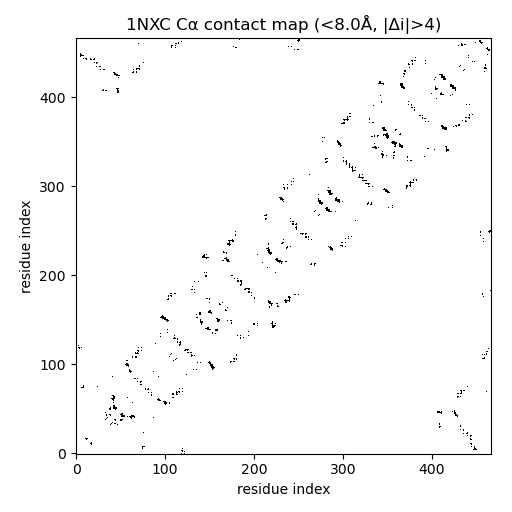 A 1 215 ? 13.831 78.753 26.705 1.00 8.39 392 TYR A O 1
ATOM 1675 N N . PRO A 1 216 ? 14.639 80.746 27.349 1.00 7.33 393 PRO A N 1
ATOM 1676 C CA . PRO A 1 216 ? 13.330 81.224 27.791 1.00 6.88 393 PRO A CA 1
ATOM 1677 C C . PRO A 1 216 ? 12.352 81.230 26.623 1.00 6.71 393 PRO A C 1
ATOM 1678 O O . PRO A 1 216 ? 12.741 81.426 25.476 1.00 6.36 393 PRO A O 1
ATOM 1682 N N . ASN A 1 217 ? 11.089 81.010 26.934 1.00 6.60 394 ASN A N 1
ATOM 1683 C CA . ASN A 1 217 ? 10.065 80.913 25.904 1.00 6.18 394 ASN A CA 1
ATOM 1684 C C . ASN A 1 217 ? 9.575 82.295 25.441 1.00 6.25 394 ASN A C 1
ATOM 1685 O O . ASN A 1 217 ? 8.728 82.371 24.562 1.00 6.10 394 ASN A O 1
ATOM 1690 N N . TYR A 1 218 ? 10.095 83.371 26.036 1.00 6.19 395 TYR A N 1
ATOM 1691 C CA . TYR A 1 218 ? 9.628 84.741 25.791 1.00 6.39 395 TYR A CA 1
ATOM 1692 C C . TYR A 1 218 ? 10.769 85.656 25.393 1.00 6.71 395 TYR A C 1
ATOM 1693 O O . TYR A 1 218 ? 11.760 85.722 26.111 1.00 8.76 395 TYR A O 1
ATOM 1702 N N . LEU A 1 219 ? 10.623 86.360 24.270 1.00 6.50 396 LEU A N 1
ATOM 1703 C CA . LEU A 1 219 ? 11.634 87.321 23.769 1.00 7.42 396 LEU A CA 1
ATOM 1704 C C . LEU A 1 219 ? 10.930 88.593 23.278 1.00 8.06 396 LEU A C 1
ATOM 1705 O O . LEU A 1 219 ? 10.060 88.540 22.414 1.00 7.30 396 LEU A O 1
ATOM 1710 N N . ASN A 1 220 ? 11.292 89.750 23.841 1.00 7.81 397 ASN A N 1
ATOM 1711 C CA . ASN A 1 220 ? 10.601 91.001 23.535 1.00 8.07 397 ASN A CA 1
ATOM 1712 C C . ASN A 1 220 ? 11.036 91.545 22.176 1.00 7.67 397 ASN A C 1
ATOM 1713 O O . ASN A 1 220 ? 12.230 91.683 21.943 1.00 7.42 397 ASN A O 1
ATOM 1718 N N . PRO A 1 221 ? 10.102 91.798 21.257 1.00 7.65 398 PRO A N 1
ATOM 1719 C CA . PRO A 1 221 ? 10.493 92.189 19.894 1.00 8.01 398 PRO A CA 1
ATOM 1720 C C . PRO A 1 221 ? 10.983 93.642 19.743 1.00 9.15 398 PRO A C 1
ATOM 1721 O O . PRO A 1 221 ? 11.578 93.968 18.705 1.00 8.06 398 PRO A O 1
ATOM 1725 N N . SER A 1 222 ? 10.756 94.473 20.757 1.00 10.20 399 SER A N 1
ATOM 1726 C CA . SER A 1 222 ? 11.244 95.858 20.754 1.00 12.10 399 SER A CA 1
ATOM 1727 C C . SER A 1 222 ? 12.641 95.960 21.352 1.00 12.61 399 SER A C 1
ATOM 1728 O O . SER A 1 222 ? 13.519 96.580 20.773 1.00 13.23 399 SER A O 1
ATOM 1731 N N . SER A 1 223 ? 12.855 95.322 22.494 1.00 13.08 400 SER A N 1
ATOM 1732 C CA . SER A 1 223 ? 14.163 95.356 23.160 1.00 13.54 400 SER A CA 1
ATOM 1733 C C . SER A 1 223 ? 15.134 94.259 22.720 1.00 13.69 400 SER A C 1
ATOM 1734 O O . SER A 1 223 ? 16.358 94.396 22.875 1.00 14.23 400 SER A O 1
ATOM 1737 N N . GLY A 1 224 ? 14.615 93.156 22.191 1.00 13.36 401 GLY A N 1
ATOM 1738 C CA . GLY A 1 224 ? 15.449 92.006 21.877 1.00 13.01 401 GLY A CA 1
ATOM 1739 C C . GLY A 1 224 ? 15.987 91.214 23.070 1.00 13.27 401 GLY A C 1
ATOM 1740 O O . GLY A 1 224 ? 16.902 90.394 22.895 1.00 13.64 401 GLY A O 1
ATOM 1741 N N . GLN A 1 225 ? 15.412 91.439 24.250 1.00 13.04 402 GLN A N 1
ATOM 1742 C CA . GLN A 1 225 ? 15.810 90.785 25.503 1.00 13.35 402 GLN A CA 1
ATOM 1743 C C . GLN A 1 225 ? 14.733 89.802 26.000 1.00 12.38 402 GLN A C 1
ATOM 1744 O O . GLN A 1 225 ? 13.558 89.945 25.669 1.00 12.44 402 GLN A O 1
ATOM 1750 N N . TRP A 1 226 ? 15.129 88.845 26.838 1.00 11.75 403 TRP A N 1
ATOM 1751 C CA . TRP A 1 226 ? 14.193 87.824 27.341 1.00 10.81 403 TRP A CA 1
ATOM 1752 C C . TRP A 1 226 ? 13.093 88.388 28.244 1.00 10.85 403 TRP A C 1
ATOM 1753 O O . TRP A 1 226 ? 13.309 89.356 28.983 1.00 10.25 403 TRP A O 1
ATOM 1764 N N . GLY A 1 227 ? 11.914 87.769 28.193 1.00 9.86 404 GLY A N 1
ATOM 1765 C CA . GLY A 1 227 ? 10.915 87.898 29.243 1.00 10.28 404 GLY A CA 1
ATOM 1766 C C . GLY A 1 227 ? 11.176 86.858 30.320 1.00 10.28 404 GLY A C 1
ATOM 1767 O O . GLY A 1 227 ? 12.291 86.368 30.457 1.00 10.42 404 GLY A O 1
ATOM 1768 N N . GLN A 1 228 ? 10.148 86.482 31.068 1.00 10.27 405 GLN A N 1
ATOM 1769 C CA . GLN A 1 228 ? 10.366 85.551 32.180 1.00 10.65 405 GLN A CA 1
ATOM 1770 C C . GLN A 1 228 ? 11.005 84.232 31.722 1.00 9.91 405 GLN A C 1
ATOM 1771 O O . GLN A 1 228 ? 10.755 83.732 30.610 1.00 9.34 405 GLN A O 1
ATOM 1777 N N . HIS A 1 229 ? 11.812 83.675 32.613 1.00 9.88 406 HIS A N 1
ATOM 1778 C CA . HIS A 1 229 ? 12.637 82.515 32.324 1.00 9.51 406 HIS A CA 1
ATOM 1779 C C . HIS A 1 229 ? 11.875 81.204 32.531 1.00 9.99 406 HIS A C 1
ATOM 1780 O O . HIS A 1 229 ? 12.185 80.402 33.410 1.00 10.37 406 HIS A O 1
ATOM 1787 N N . HIS A 1 230 ? 10.902 80.987 31.664 1.00 9.67 407 HIS A N 1
ATOM 1788 C CA . HIS A 1 230 ? 10.123 79.769 31.601 1.00 9.50 407 HIS A CA 1
ATOM 1789 C C . HIS A 1 230 ? 10.664 78.970 30.428 1.00 8.60 407 HIS A C 1
ATOM 1790 O O . HIS A 1 230 ? 10.700 79.466 29.305 1.00 7.68 407 HIS A O 1
ATOM 1797 N N . VAL A 1 231 ? 11.057 77.716 30.683 1.00 8.40 408 VAL A N 1
ATOM 1798 C CA . VAL A 1 231 ? 11.685 76.868 29.670 1.00 7.79 408 VAL A CA 1
ATOM 1799 C C . VAL A 1 231 ? 10.889 75.556 29.519 1.00 7.27 408 VAL A C 1
ATOM 1800 O O . VAL A 1 231 ? 10.516 74.945 30.515 1.00 6.27 408 VAL A O 1
ATOM 1804 N N . SER A 1 232 ? 10.611 75.148 28.280 1.00 6.62 409 SER A N 1
ATOM 1805 C CA . SER A 1 232 ? 9.867 73.899 28.013 1.00 6.54 409 SER A CA 1
ATOM 1806 C C . SER A 1 232 ? 10.187 73.335 26.641 1.00 6.56 409 SER A C 1
ATOM 1807 O O . SER A 1 232 ? 10.364 74.100 25.690 1.00 7.01 409 SER A O 1
ATOM 1810 N N . VAL A 1 233 ? 10.261 72.000 26.567 1.00 6.08 410 VAL A N 1
ATOM 1811 C CA . VAL A 1 233 ? 10.372 71.259 25.295 1.00 6.10 410 VAL A CA 1
ATOM 1812 C C . VAL A 1 233 ? 8.975 70.803 24.794 1.00 5.95 410 VAL A C 1
ATOM 1813 O O . VAL A 1 233 ? 8.861 70.160 23.742 1.00 6.69 410 VAL A O 1
ATOM 1817 N N . GLY A 1 234 ? 7.935 71.176 25.543 1.00 6.08 411 GLY A N 1
ATOM 1818 C CA . GLY A 1 234 ? 6.553 71.074 25.101 1.00 6.44 411 GLY A CA 1
ATOM 1819 C C . GLY A 1 234 ? 6.052 72.444 24.646 1.00 5.83 411 GLY A C 1
ATOM 1820 O O . GLY A 1 234 ? 6.786 73.210 24.046 1.00 5.52 411 GLY A O 1
ATOM 1821 N N . GLY A 1 235 ? 4.795 72.779 24.927 1.00 5.97 412 GLY A N 1
ATOM 1822 C CA . GLY A 1 235 ? 4.241 74.037 24.486 1.00 5.99 412 GLY A CA 1
ATOM 1823 C C . GLY A 1 235 ? 5.064 75.291 24.767 1.00 6.28 412 GLY A C 1
ATOM 1824 O O . GLY A 1 235 ? 5.621 75.453 25.863 1.00 5.94 412 GLY A O 1
ATOM 1825 N N . LEU A 1 236 ? 5.099 76.160 23.746 1.00 6.16 413 LEU A N 1
ATOM 1826 C CA . LEU A 1 236 ? 5.850 77.425 23.675 1.00 5.45 413 LEU A CA 1
ATOM 1827 C C . LEU A 1 236 ? 7.313 77.286 23.276 1.00 4.54 413 LEU A C 1
ATOM 1828 O O . LEU A 1 236 ? 7.918 78.300 22.907 1.00 4.41 413 LEU A O 1
ATOM 1833 N N . GLY A 1 237 ? 7.865 76.062 23.338 1.00 4.15 414 GLY A N 1
ATOM 1834 C CA . GLY A 1 237 ? 9.275 75.821 23.002 1.00 4.27 414 GLY A CA 1
ATOM 1835 C C . GLY A 1 237 ? 9.536 74.767 21.946 1.00 4.82 414 GLY A C 1
ATOM 1836 O O . GLY A 1 237 ? 10.270 75.027 20.997 1.00 5.54 414 GLY A O 1
ATOM 1837 N N . ASP A 1 238 ? 9.008 73.565 22.170 1.00 4.81 415 ASP A N 1
ATOM 1838 C CA . ASP A 1 238 ? 9.104 72.404 21.289 1.00 4.70 415 ASP A CA 1
ATOM 1839 C C . ASP A 1 238 ? 9.690 72.590 19.868 1.00 4.64 415 ASP A C 1
ATOM 1840 O O . ASP A 1 238 ? 10.829 72.180 19.592 1.00 4.73 415 ASP A O 1
ATOM 1845 N N . SER A 1 239 ? 8.950 73.205 18.969 1.00 3.88 416 SER A N 1
ATOM 1846 C CA . SER A 1 239 ? 9.299 73.111 17.555 1.00 3.79 416 SER A CA 1
ATOM 1847 C C . SER A 1 239 ? 10.455 74.049 17.157 1.00 3.73 416 SER A C 1
ATOM 1848 O O . SER A 1 239 ? 11.005 73.927 16.064 1.00 5.09 416 SER A O 1
ATOM 1851 N N . PHE A 1 240 ? 10.806 75.002 18.016 1.00 4.26 417 PHE A N 1
ATOM 1852 C CA . PHE A 1 240 ? 12.026 75.784 17.799 1.00 4.17 417 PHE A CA 1
ATOM 1853 C C . PHE A 1 240 ? 13.214 74.823 17.781 1.00 4.68 417 PHE A C 1
ATOM 1854 O O . PHE A 1 240 ? 14.051 74.884 16.876 1.00 5.18 417 PHE A O 1
ATOM 1862 N N . TYR A 1 241 ? 13.298 73.953 18.786 1.00 5.03 418 TYR A N 1
ATOM 1863 C CA . TYR A 1 241 ? 14.377 72.946 18.853 1.00 4.77 418 TYR A CA 1
ATOM 1864 C C . TYR A 1 241 ? 14.360 71.992 17.644 1.00 5.02 418 TYR A C 1
ATOM 1865 O O . TYR A 1 241 ? 15.388 71.733 17.002 1.00 4.93 418 TYR A O 1
ATOM 1874 N N . GLU A 1 242 ? 13.172 71.469 17.343 1.00 4.76 419 GLU A N 1
ATOM 1875 C CA . GLU A 1 242 ? 12.907 70.626 16.176 1.00 4.97 419 GLU A CA 1
ATOM 1876 C C . GLU A 1 242 ? 13.498 71.242 14.904 1.00 4.82 419 GLU A C 1
ATOM 1877 O O . GLU A 1 242 ? 14.099 70.531 14.086 1.00 4.32 419 GLU A O 1
ATOM 1883 N N . TYR A 1 243 ? 13.267 72.543 14.715 1.00 4.74 420 TYR A N 1
ATOM 1884 C CA . TYR A 1 243 ? 13.673 73.221 13.478 1.00 4.89 420 TYR A CA 1
ATOM 1885 C C . TYR A 1 243 ? 15.159 73.574 13.458 1.00 5.01 420 TYR A C 1
ATOM 1886 O O . TYR A 1 243 ? 15.668 73.821 12.389 1.00 5.46 420 TYR A O 1
ATOM 1895 N N . LEU A 1 244 ? 15.841 73.611 14.596 1.00 5.60 421 LEU A N 1
ATOM 1896 C CA . LEU A 1 244 ? 17.316 73.714 14.563 1.00 5.32 421 LEU A CA 1
ATOM 1897 C C . LEU A 1 244 ? 17.894 72.456 13.881 1.00 6.13 421 LEU A C 1
ATOM 1898 O O . LEU A 1 244 ? 18.643 72.530 12.882 1.00 6.06 421 LEU A O 1
ATOM 1903 N N . LEU A 1 245 ? 17.515 71.283 14.372 1.00 5.19 422 LEU A N 1
ATOM 1904 C CA . LEU A 1 245 ? 17.951 70.017 13.761 1.00 6.07 422 LEU A CA 1
ATOM 1905 C C . LEU A 1 245 ? 17.535 69.916 12.290 1.00 6.35 422 LEU A C 1
ATOM 1906 O O . LEU A 1 245 ? 18.340 69.572 11.418 1.00 6.52 422 LEU A O 1
ATOM 1911 N N . LYS A 1 246 ? 16.277 70.212 11.997 1.00 6.31 423 LYS A N 1
ATOM 1912 C CA . LYS A 1 246 ? 15.768 70.004 10.637 1.00 5.79 423 LYS A CA 1
ATOM 1913 C C . LYS A 1 246 ? 16.311 71.023 9.626 1.00 5.76 423 LYS A C 1
ATOM 1914 O O . LYS A 1 246 ? 16.427 70.694 8.453 1.00 6.24 423 LYS A O 1
ATOM 1920 N N . ALA A 1 247 ? 16.641 72.237 10.082 1.00 6.61 424 ALA A N 1
ATOM 1921 C CA . ALA A 1 247 ? 17.276 73.266 9.220 1.00 7.32 424 ALA A CA 1
ATOM 1922 C C . ALA A 1 247 ? 18.638 72.773 8.762 1.00 8.25 424 ALA A C 1
ATOM 1923 O O . ALA A 1 247 ? 19.011 72.929 7.612 1.00 8.33 424 ALA A O 1
ATOM 1925 N N . TRP A 1 248 ? 19.348 72.131 9.671 1.00 9.62 425 TRP A N 1
ATOM 1926 C CA . TRP A 1 248 ? 20.650 71.566 9.329 1.00 9.69 425 TRP A CA 1
ATOM 1927 C C . TRP A 1 248 ? 20.501 70.438 8.304 1.00 9.37 425 TRP A C 1
ATOM 1928 O O . TRP A 1 248 ? 21.142 70.468 7.255 1.00 9.55 425 TRP A O 1
ATOM 1939 N N . LEU A 1 249 ? 19.617 69.472 8.572 1.00 8.50 426 LEU A N 1
ATOM 1940 C CA . LEU A 1 249 ? 19.383 68.368 7.623 1.00 8.15 426 LEU A CA 1
ATOM 1941 C C . LEU A 1 249 ? 18.873 68.852 6.250 1.00 8.19 426 LEU A C 1
ATOM 1942 O O . LEU A 1 249 ? 19.337 68.403 5.196 1.00 8.20 426 LEU A O 1
ATOM 1947 N N . MET A 1 250 ? 17.943 69.802 6.246 1.00 7.94 427 MET A N 1
ATOM 1948 C CA . MET A 1 250 ? 17.329 70.285 5.016 1.00 8.38 427 MET A CA 1
ATOM 1949 C C . MET A 1 250 ? 18.275 71.158 4.179 1.00 9.73 427 MET A C 1
ATOM 1950 O O . MET A 1 250 ? 18.012 71.408 3.006 1.00 10.10 427 MET A O 1
ATOM 1955 N N . SER A 1 251 ? 19.362 71.614 4.787 1.00 10.68 428 SER A N 1
ATOM 1956 C CA . SER A 1 251 ? 20.353 72.425 4.069 1.00 11.74 428 SER A CA 1
ATOM 1957 C C . SER A 1 251 ? 21.445 71.549 3.437 1.00 12.38 428 SER A C 1
ATOM 1958 O O . SER A 1 251 ? 22.458 72.076 3.001 1.00 13.00 428 SER A O 1
ATOM 1961 N N . ASP A 1 252 ? 21.234 70.235 3.377 1.00 13.18 429 ASP A N 1
ATOM 1962 C CA . ASP A 1 252 ? 22.276 69.287 2.937 1.00 13.89 429 ASP A CA 1
ATOM 1963 C C . ASP A 1 252 ? 23.470 69.418 3.878 1.00 14.48 429 ASP A C 1
ATOM 1964 O O . ASP A 1 252 ? 24.635 69.331 3.442 1.00 15.50 429 ASP A O 1
ATOM 1969 N N . LYS A 1 253 ? 23.167 69.671 5.159 1.00 14.82 430 LYS A N 1
ATOM 1970 C CA . LYS A 1 253 ? 24.142 69.787 6.254 1.00 15.84 430 LYS A CA 1
ATOM 1971 C C . LYS A 1 253 ? 25.136 70.950 6.144 1.00 15.83 430 LYS A C 1
ATOM 1972 O O . LYS A 1 253 ? 26.217 70.915 6.739 1.00 17.64 430 LYS A O 1
ATOM 1978 N N . THR A 1 254 ? 24.737 72.013 5.453 1.00 14.57 431 THR A N 1
ATOM 1979 C CA . THR A 1 254 ? 25.587 73.203 5.294 1.00 14.54 431 THR A CA 1
ATOM 1980 C C . THR A 1 254 ? 25.309 74.311 6.310 1.00 13.92 431 THR A C 1
ATOM 1981 O O . THR A 1 254 ? 26.130 75.216 6.492 1.00 14.32 431 THR A O 1
ATOM 1985 N N . ASP A 1 255 ? 24.148 74.264 6.964 1.00 13.46 432 ASP A N 1
ATOM 1986 C CA . ASP A 1 255 ? 23.821 75.240 8.006 1.00 12.36 432 ASP A CA 1
ATOM 1987 C C . ASP A 1 255 ? 24.455 74.797 9.334 1.00 13.07 432 ASP A C 1
ATOM 1988 O O . ASP A 1 255 ? 23.823 74.178 10.183 1.00 12.58 432 ASP A O 1
ATOM 1993 N N . LEU A 1 256 ? 25.733 75.128 9.499 1.00 13.13 433 LEU A N 1
ATOM 1994 C CA . LEU A 1 256 ? 26.497 74.698 10.670 1.00 13.80 433 LEU A CA 1
ATOM 1995 C C . LEU A 1 256 ? 26.066 75.403 11.933 1.00 13.20 433 LEU A C 1
ATOM 1996 O O . LEU A 1 256 ? 26.192 74.858 13.032 1.00 12.98 433 LEU A O 1
ATOM 2001 N N . GLU A 1 257 ? 25.588 76.633 11.797 1.00 12.55 434 GLU A N 1
ATOM 2002 C CA . GLU A 1 257 ? 25.021 77.366 12.932 1.00 12.26 434 GLU A CA 1
ATOM 2003 C C . GLU A 1 257 ? 23.854 76.582 13.535 1.00 11.73 434 GLU A C 1
ATOM 2004 O O . GLU A 1 257 ? 23.757 76.467 14.751 1.00 10.90 434 GLU A O 1
ATOM 2010 N N . ALA A 1 258 ? 22.972 76.062 12.683 1.00 10.97 435 ALA A N 1
ATOM 2011 C CA . ALA A 1 258 ? 21.817 75.290 13.154 1.00 10.30 435 ALA A CA 1
ATOM 2012 C C . ALA A 1 258 ? 22.254 74.043 13.911 1.00 10.22 435 ALA A C 1
ATOM 2013 O O . ALA A 1 258 ? 21.715 73.736 14.960 1.00 8.96 435 ALA A O 1
ATOM 2015 N N . LYS A 1 259 ? 23.249 73.341 13.385 1.00 10.63 436 LYS A N 1
ATOM 2016 C CA . LYS A 1 259 ? 23.737 72.110 14.011 1.00 10.93 436 LYS A CA 1
ATOM 2017 C C . LYS A 1 259 ? 24.268 72.363 15.417 1.00 10.67 436 LYS A C 1
ATOM 2018 O O . LYS A 1 259 ? 23.942 71.626 16.348 1.00 10.09 436 LYS A O 1
ATOM 2024 N N . LYS A 1 260 ? 25.095 73.398 15.576 1.00 10.82 437 LYS A N 1
ATOM 2025 C CA . LYS A 1 260 ? 25.673 73.713 16.875 1.00 10.88 437 LYS A CA 1
ATOM 2026 C C . LYS A 1 260 ? 24.602 74.149 17.861 1.00 10.80 437 LYS A C 1
ATOM 2027 O O . LYS A 1 260 ? 24.607 73.738 19.014 1.00 10.41 437 LYS A O 1
ATOM 2029 N N . MET A 1 261 ? 23.701 75.008 17.407 1.00 9.63 438 MET A N 1
ATOM 2030 C CA . MET A 1 261 ? 22.581 75.449 18.231 1.00 9.36 438 MET A CA 1
ATOM 2031 C C . MET A 1 261 ? 21.786 74.254 18.759 1.00 8.51 438 MET A C 1
ATOM 2032 O O . MET A 1 261 ? 21.423 74.237 19.947 1.00 7.92 438 MET A O 1
ATOM 2037 N N . TYR A 1 262 ? 21.514 73.290 17.877 1.00 8.83 439 TYR A N 1
ATOM 2038 C CA . TYR A 1 262 ? 20.741 72.095 18.227 1.00 8.61 439 TYR A CA 1
ATOM 2039 C C . TYR A 1 262 ? 21.437 71.255 19.297 1.00 8.96 439 TYR A C 1
ATOM 2040 O O . TYR A 1 262 ? 20.869 71.006 20.352 1.00 9.12 439 TYR A O 1
ATOM 2049 N N . PHE A 1 263 ? 22.659 70.804 19.030 1.00 9.83 440 PHE A N 1
ATOM 2050 C CA . PHE A 1 263 ? 23.329 69.891 19.971 1.00 10.39 440 PHE A CA 1
ATOM 2051 C C . PHE A 1 263 ? 23.693 70.595 21.310 1.00 10.79 440 PHE A C 1
ATOM 2052 O O . PHE A 1 263 ? 23.601 69.988 22.396 1.00 10.97 440 PHE A O 1
ATOM 2060 N N . ASP A 1 264 ? 24.053 71.876 21.271 1.00 10.47 441 ASP A N 1
ATOM 2061 C CA . ASP A 1 264 ? 24.204 72.640 22.519 1.00 11.30 441 ASP A CA 1
ATOM 2062 C C . ASP A 1 264 ? 22.887 72.703 23.317 1.00 10.59 441 ASP A C 1
ATOM 2063 O O . ASP A 1 264 ? 22.868 72.511 24.528 1.00 10.61 441 ASP A O 1
ATOM 2068 N N . ALA A 1 265 ? 21.784 72.955 22.620 1.00 10.06 442 ALA A N 1
ATOM 2069 C CA . ALA A 1 265 ? 20.486 73.083 23.267 1.00 8.76 442 ALA A CA 1
ATOM 2070 C C . ALA A 1 265 ? 20.089 71.777 23.930 1.00 8.86 442 ALA A C 1
ATOM 2071 O O . ALA A 1 265 ? 19.629 71.790 25.073 1.00 8.39 442 ALA A O 1
ATOM 2073 N N . VAL A 1 266 ? 20.235 70.670 23.214 1.00 8.68 443 VAL A N 1
ATOM 2074 C CA . VAL A 1 266 ? 19.787 69.378 23.746 1.00 9.53 443 VAL A CA 1
ATOM 2075 C C . VAL A 1 266 ? 20.638 68.896 24.927 1.00 10.04 443 VAL A C 1
ATOM 2076 O O . VAL A 1 266 ? 20.111 68.288 25.849 1.00 11.14 443 VAL A O 1
ATOM 2080 N N . GLN A 1 267 ? 21.925 69.232 24.940 1.00 10.56 444 GLN A N 1
ATOM 2081 C CA . GLN A 1 267 ? 22.751 68.899 26.096 1.00 11.63 444 GLN A CA 1
ATOM 2082 C C . GLN A 1 267 ? 22.303 69.642 27.343 1.00 11.00 444 GLN A C 1
ATOM 2083 O O . GLN A 1 267 ? 22.244 69.053 28.415 1.00 10.80 444 GLN A O 1
ATOM 2089 N N . ALA A 1 268 ? 21.970 70.926 27.222 1.00 10.55 445 ALA A N 1
ATOM 2090 C CA . ALA A 1 268 ? 21.455 71.674 28.378 1.00 10.07 445 ALA A CA 1
ATOM 2091 C C . ALA A 1 268 ? 20.091 71.139 28.851 1.00 10.29 445 ALA A C 1
ATOM 2092 O O . ALA A 1 268 ? 19.816 71.081 30.052 1.00 10.77 445 ALA A O 1
ATOM 2094 N N . ILE A 1 269 ? 19.249 70.735 27.904 1.00 9.61 446 ILE A N 1
ATOM 2095 C CA . ILE A 1 269 ? 17.953 70.118 28.222 1.00 9.79 446 ILE A CA 1
ATOM 2096 C C . ILE A 1 269 ? 18.159 68.798 28.996 1.00 10.13 446 ILE A C 1
ATOM 2097 O O . ILE A 1 269 ? 17.501 68.537 29.998 1.00 10.05 446 ILE A O 1
ATOM 2102 N N . GLU A 1 270 ? 19.081 67.962 28.540 1.00 11.24 447 GLU A N 1
ATOM 2103 C CA . GLU A 1 270 ? 19.356 66.695 29.226 1.00 12.12 447 GLU A CA 1
ATOM 2104 C C . GLU A 1 270 ? 19.770 66.939 30.679 1.00 12.29 447 GLU A C 1
ATOM 2105 O O . GLU A 1 270 ? 19.263 66.296 31.603 1.00 13.16 447 GLU A O 1
ATOM 2111 N N . THR A 1 271 ? 20.684 67.884 30.872 1.00 12.59 448 THR A N 1
ATOM 2112 C CA . THR A 1 271 ? 21.219 68.202 32.189 1.00 12.72 448 THR A CA 1
ATOM 2113 C C . THR A 1 271 ? 20.164 68.742 33.157 1.00 12.63 448 THR A C 1
ATOM 2114 O O . THR A 1 271 ? 20.074 68.276 34.300 1.00 12.44 448 THR A O 1
ATOM 2118 N N . HIS A 1 272 ? 19.355 69.703 32.706 1.00 11.56 449 HIS A N 1
ATOM 2119 C CA . HIS A 1 272 ? 18.514 70.492 33.590 1.00 11.98 449 HIS A CA 1
ATOM 2120 C C . HIS A 1 272 ? 17.037 70.082 33.633 1.00 11.51 449 HIS A C 1
ATOM 2121 O O . HIS A 1 272 ? 16.341 70.399 34.595 1.00 11.74 449 HIS A O 1
ATOM 2128 N N . LEU A 1 273 ? 16.557 69.413 32.582 1.00 11.47 450 LEU A N 1
ATOM 2129 C CA . LEU A 1 273 ? 15.129 69.144 32.413 1.00 11.18 450 LEU A CA 1
ATOM 2130 C C . LEU A 1 273 ? 14.760 67.647 32.376 1.00 10.60 450 LEU A C 1
ATOM 2131 O O . LEU A 1 273 ? 13.636 67.277 32.735 1.00 10.93 450 LEU A O 1
ATOM 2136 N N . ILE A 1 274 ? 15.674 66.796 31.924 1.00 10.30 451 ILE A N 1
ATOM 2137 C CA . ILE A 1 274 ? 15.377 65.364 31.772 1.00 10.57 451 ILE A CA 1
ATOM 2138 C C . ILE A 1 274 ? 15.676 64.612 33.063 1.00 10.97 451 ILE A C 1
ATOM 2139 O O . ILE A 1 274 ? 16.786 64.685 33.596 1.00 11.75 451 ILE A O 1
ATOM 2144 N N . ARG A 1 275 ? 14.682 63.876 33.542 1.00 10.84 452 ARG A N 1
ATOM 2145 C CA . ARG A 1 275 ? 14.775 63.114 34.781 1.00 10.76 452 ARG A CA 1
ATOM 2146 C C . ARG A 1 275 ? 14.185 61.708 34.614 1.00 11.74 452 ARG A C 1
ATOM 2147 O O . ARG A 1 275 ? 13.526 61.406 33.622 1.00 10.92 452 ARG A O 1
ATOM 2155 N N . LYS A 1 276 ? 14.428 60.853 35.605 1.00 12.24 453 LYS A N 1
ATOM 2156 C CA . LYS A 1 276 ? 13.885 59.492 35.622 1.00 13.11 453 LYS A CA 1
ATOM 2157 C C . LYS A 1 276 ? 13.031 59.340 36.873 1.00 13.11 453 LYS A C 1
ATOM 2158 O O . LYS A 1 276 ? 13.445 59.710 37.964 1.00 14.05 453 LYS A O 1
ATOM 2164 N N . SER A 1 277 ? 11.832 58.788 36.720 1.00 12.83 454 SER A N 1
ATOM 2165 C CA . SER A 1 277 ? 10.926 58.586 37.827 1.00 12.67 454 SER A CA 1
ATOM 2166 C C . SER A 1 277 ? 11.406 57.406 38.688 1.00 13.17 454 SER A C 1
ATOM 2167 O O . SER A 1 277 ? 12.240 56.613 38.258 1.00 12.01 454 SER A O 1
ATOM 2170 N N . SER A 1 278 ? 10.869 57.289 39.898 1.00 14.90 455 SER A N 1
ATOM 2171 C CA . SER A 1 278 ? 11.302 56.202 40.772 1.00 15.82 455 SER A CA 1
ATOM 2172 C C . SER A 1 278 ? 10.943 54.836 40.162 1.00 15.26 455 SER A C 1
ATOM 2173 O O . SER A 1 278 ? 11.638 53.835 40.379 1.00 15.57 455 SER A O 1
ATOM 2176 N N . GLY A 1 279 ? 9.883 54.807 39.363 1.00 13.75 456 GLY A N 1
ATOM 2177 C CA . GLY A 1 279 ? 9.510 53.626 38.607 1.00 13.10 456 GLY A CA 1
ATOM 2178 C C . GLY A 1 279 ? 10.280 53.355 37.326 1.00 12.64 456 GLY A C 1
ATOM 2179 O O . GLY A 1 279 ? 9.963 52.405 36.608 1.00 14.11 456 GLY A O 1
ATOM 2180 N N . GLY A 1 280 ? 11.259 54.204 37.009 1.00 12.11 457 GLY A N 1
ATOM 2181 C CA . GLY A 1 280 ? 12.169 53.977 35.908 1.00 11.18 457 GLY A CA 1
ATOM 2182 C C . GLY A 1 280 ? 11.860 54.632 34.555 1.00 11.00 457 GLY A C 1
ATOM 2183 O O . GLY A 1 280 ? 12.508 54.295 33.578 1.00 11.38 457 GLY A O 1
ATOM 2184 N N . LEU A 1 281 ? 10.882 55.537 34.500 1.00 9.98 458 LEU A N 1
ATOM 2185 C CA . LEU A 1 281 ? 10.523 56.214 33.235 1.00 9.56 458 LEU A CA 1
ATOM 2186 C C . LEU A 1 281 ? 11.265 57.541 33.026 1.00 9.11 458 LEU A C 1
ATOM 2187 O O . LEU A 1 281 ? 11.301 58.376 33.909 1.00 8.91 458 LEU A O 1
ATOM 2192 N N . THR A 1 282 ? 11.848 57.715 31.840 1.00 9.12 459 THR A N 1
ATOM 2193 C CA . THR A 1 282 ? 12.484 58.973 31.454 1.00 9.34 459 THR A CA 1
ATOM 2194 C C . THR A 1 282 ? 11.437 59.998 30.987 1.00 8.34 459 THR A C 1
ATOM 2195 O O . THR A 1 282 ? 10.614 59.686 30.124 1.00 8.74 459 THR A O 1
ATOM 2199 N N . TYR A 1 283 ? 11.499 61.212 31.539 1.00 8.43 460 TYR A N 1
ATOM 2200 C CA . TYR A 1 283 ? 10.596 62.306 31.156 1.00 7.61 460 TYR A CA 1
ATOM 2201 C C . TYR A 1 283 ? 11.319 63.649 31.040 1.00 8.00 460 TYR A C 1
ATOM 2202 O O . TYR A 1 283 ? 12.406 63.812 31.566 1.00 7.83 460 TYR A O 1
ATOM 2211 N N . ILE A 1 284 ? 10.705 64.601 30.334 1.00 7.64 461 ILE A N 1
ATOM 2212 C CA . ILE A 1 284 ? 11.219 65.965 30.190 1.00 7.84 461 ILE A CA 1
ATOM 2213 C C . ILE A 1 284 ? 10.315 66.922 30.968 1.00 8.09 461 ILE A C 1
ATOM 2214 O O . ILE A 1 284 ? 9.134 67.113 30.627 1.00 8.32 461 ILE A O 1
ATOM 2219 N N . ALA A 1 285 ? 10.880 67.503 32.027 1.00 8.72 462 ALA A N 1
ATOM 2220 C CA . ALA A 1 285 ? 10.190 68.410 32.936 1.00 9.19 462 ALA A CA 1
ATOM 2221 C C . ALA A 1 285 ? 10.219 69.858 32.431 1.00 10.52 462 ALA A C 1
ATOM 2222 O O . ALA A 1 285 ? 10.905 70.163 31.451 1.00 10.28 462 ALA A O 1
ATOM 2224 N N . GLU A 1 286 ? 9.452 70.728 33.092 1.00 10.93 463 GLU A N 1
ATOM 2225 C CA . GLU A 1 286 ? 9.441 72.162 32.799 1.00 12.76 463 GLU A CA 1
ATOM 2226 C C . GLU A 1 286 ? 10.171 72.938 33.870 1.00 13.37 463 GLU A C 1
ATOM 2227 O O . GLU A 1 286 ? 10.106 72.605 35.047 1.00 14.13 463 GLU A O 1
ATOM 2233 N N . TRP A 1 287 ? 10.811 74.017 33.461 1.00 13.93 464 TRP A N 1
ATOM 2234 C CA . TRP A 1 287 ? 11.752 74.731 34.303 1.00 15.32 464 TRP A CA 1
ATOM 2235 C C . TRP A 1 287 ? 11.305 76.181 34.358 1.00 16.26 464 TRP A C 1
ATOM 2236 O O . TRP A 1 287 ? 11.007 76.798 33.331 1.00 15.33 464 TRP A O 1
ATOM 2247 N N . LYS A 1 288 ? 11.198 76.711 35.567 1.00 17.53 465 LYS A N 1
ATOM 2248 C CA . LYS A 1 288 ? 10.788 78.099 35.777 1.00 18.87 465 LYS A CA 1
ATOM 2249 C C . LYS A 1 288 ? 11.733 78.749 36.776 1.00 19.71 465 LYS A C 1
ATOM 2250 O O . LYS A 1 288 ? 11.628 78.515 37.984 1.00 20.46 465 LYS A O 1
ATOM 2256 N N . GLY A 1 289 ? 12.678 79.532 36.266 1.00 20.17 466 GLY A N 1
ATOM 2257 C CA . GLY A 1 289 ? 13.663 80.196 37.111 1.00 21.00 466 GLY A CA 1
ATOM 2258 C C . GLY A 1 289 ? 14.344 79.223 38.053 1.00 21.01 466 GLY A C 1
ATOM 2259 O O . GLY A 1 289 ? 14.505 79.526 39.241 1.00 22.51 466 GLY A O 1
ATOM 2260 N N . GLY A 1 290 ? 14.706 78.043 37.542 1.00 20.67 467 GLY A N 1
ATOM 2261 C CA . GLY A 1 290 ? 15.471 77.071 38.301 1.00 19.90 467 GLY A CA 1
ATOM 2262 C C . GLY A 1 290 ? 14.654 75.970 38.944 1.00 19.50 467 GLY A C 1
ATOM 2263 O O . GLY A 1 290 ? 15.210 74.942 39.323 1.00 20.81 467 GLY A O 1
ATOM 2264 N N . LEU A 1 291 ? 13.345 76.182 39.067 1.00 18.66 468 LEU A N 1
ATOM 2265 C CA . LEU A 1 291 ? 12.457 75.272 39.792 1.00 17.77 468 LEU A CA 1
ATOM 2266 C C . LEU A 1 291 ? 11.744 74.333 38.833 1.00 16.45 468 LEU A C 1
ATOM 2267 O O . LEU A 1 291 ? 10.985 74.806 37.989 1.00 15.49 468 LEU A O 1
ATOM 2272 N N . LEU A 1 292 ? 11.956 73.024 38.980 1.00 15.26 469 LEU A N 1
ATOM 2273 C CA . LEU A 1 292 ? 11.299 72.051 38.102 1.00 14.43 469 LEU A CA 1
ATOM 2274 C C . LEU A 1 292 ? 9.871 71.757 38.489 1.00 13.54 469 LEU A C 1
ATOM 2275 O O . LEU A 1 292 ? 9.557 71.580 39.664 1.00 12.84 469 LEU A O 1
ATOM 2280 N N . GLU A 1 293 ? 9.015 71.680 37.473 1.00 12.03 470 GLU A N 1
ATOM 2281 C CA . GLU A 1 293 ? 7.697 71.100 37.612 1.00 11.75 470 GLU A CA 1
ATOM 2282 C C . GLU A 1 293 ? 7.728 69.748 36.906 1.00 11.01 470 GLU A C 1
ATOM 2283 O O . GLU A 1 293 ? 8.050 69.663 35.718 1.00 10.10 470 GLU A O 1
ATOM 2289 N N . HIS A 1 294 ? 7.388 68.691 37.650 1.00 10.58 471 HIS A N 1
ATOM 2290 C CA . HIS A 1 294 ? 7.559 67.306 37.176 1.00 10.79 471 HIS A CA 1
ATOM 2291 C C . HIS A 1 294 ? 6.338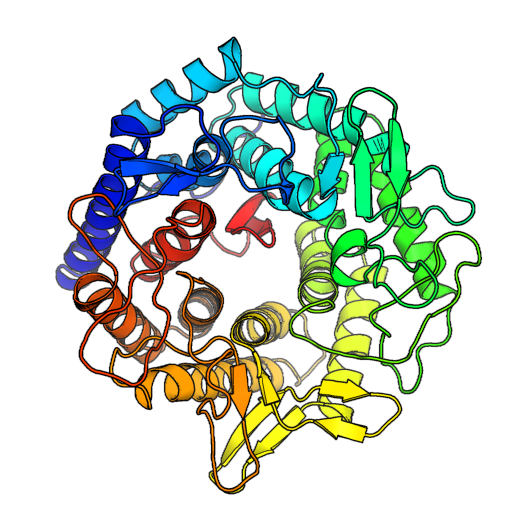 66.822 36.388 1.00 10.70 471 HIS A C 1
ATOM 2292 O O . HIS A 1 294 ? 5.520 66.014 36.854 1.00 10.31 471 HIS A O 1
ATOM 2299 N N . LYS A 1 295 ? 6.228 67.382 35.184 1.00 10.51 472 LYS A N 1
ATOM 2300 C CA . LYS A 1 295 ? 5.064 67.231 34.314 1.00 10.45 472 LYS A CA 1
ATOM 2301 C C . LYS A 1 295 ? 5.567 67.275 32.874 1.00 9.80 472 LYS A C 1
ATOM 2302 O O . LYS A 1 295 ? 6.514 68.005 32.563 1.00 10.97 472 LYS A O 1
ATOM 2305 N N . MET A 1 296 ? 4.949 66.472 32.016 1.00 8.41 473 MET A N 1
ATOM 2306 C CA . MET A 1 296 ? 5.302 66.372 30.607 1.00 8.40 473 MET A CA 1
ATOM 2307 C C . MET A 1 296 ? 4.003 66.431 29.788 1.00 7.31 473 MET A C 1
ATOM 2308 O O . MET A 1 296 ? 2.985 65.888 30.189 1.00 8.46 473 MET A O 1
ATOM 2313 N N . GLY A 1 297 ? 4.026 67.144 28.660 1.00 6.42 474 GLY A N 1
ATOM 2314 C CA . GLY A 1 297 ? 2.886 67.217 27.753 1.00 6.43 474 GLY A CA 1
ATOM 2315 C C . GLY A 1 297 ? 2.916 66.185 26.615 1.00 5.42 474 GLY A C 1
ATOM 2316 O O . GLY A 1 297 ? 3.966 65.722 26.194 1.00 4.81 474 GLY A O 1
ATOM 2317 N N . HIS A 1 298 ? 1.748 65.823 26.091 1.00 4.60 475 HIS A N 1
ATOM 2318 C CA . HIS A 1 298 ? 1.653 65.129 24.791 1.00 4.81 475 HIS A CA 1
ATOM 2319 C C . HIS A 1 298 ? 2.493 65.853 23.734 1.00 4.67 475 HIS A C 1
ATOM 2320 O O . HIS A 1 298 ? 3.161 65.209 22.933 1.00 4.67 475 HIS A O 1
ATOM 2327 N N . LEU A 1 299 ? 2.475 67.187 23.733 1.00 4.66 476 LEU A N 1
ATOM 2328 C CA . LEU A 1 299 ? 3.302 67.949 22.787 1.00 4.18 476 LEU A CA 1
ATOM 2329 C C . LEU A 1 299 ? 4.777 67.612 22.933 1.00 4.55 476 LEU A C 1
ATOM 2330 O O . LEU A 1 299 ? 5.470 67.486 21.924 1.00 3.73 476 LEU A O 1
ATOM 2335 N N . THR A 1 300 ? 5.230 67.453 24.175 1.00 3.85 477 THR A N 1
ATOM 2336 C CA . THR A 1 300 ? 6.625 67.101 24.429 1.00 4.44 477 THR A CA 1
ATOM 2337 C C . THR A 1 300 ? 7.027 65.775 23.804 1.00 4.54 477 THR A C 1
ATOM 2338 O O . THR A 1 300 ? 8.215 65.557 23.511 1.00 5.09 477 THR A O 1
ATOM 2342 N N . CYS A 1 301 ? 6.075 64.868 23.612 1.00 4.82 478 CYS A N 1
ATOM 2343 C CA . CYS A 1 301 ? 6.384 63.529 23.107 1.00 4.33 478 CYS A CA 1
ATOM 2344 C C . CYS A 1 301 ? 7.003 63.495 21.690 1.00 4.56 478 CYS A C 1
ATOM 2345 O O . CYS A 1 301 ? 7.590 62.492 21.324 1.00 5.87 478 CYS A O 1
ATOM 2348 N N . PHE A 1 302 ? 6.880 64.577 20.914 1.00 3.86 479 PHE A N 1
ATOM 2349 C CA . PHE A 1 302 ? 7.537 64.692 19.587 1.00 4.20 479 PHE A CA 1
ATOM 2350 C C . PHE A 1 302 ? 9.072 64.528 19.738 1.00 4.00 479 PHE A C 1
ATOM 2351 O O . PHE A 1 302 ? 9.777 64.125 18.803 1.00 4.22 479 PHE A O 1
ATOM 2359 N N . ALA A 1 303 ? 9.575 64.843 20.924 1.00 4.56 480 ALA A N 1
ATOM 2360 C CA . ALA A 1 303 ? 11.021 64.930 21.138 1.00 4.64 480 ALA A CA 1
ATOM 2361 C C . ALA A 1 303 ? 11.701 63.567 20.990 1.00 4.99 480 ALA A C 1
ATOM 2362 O O . ALA A 1 303 ? 12.894 63.504 20.688 1.00 4.87 480 ALA A O 1
ATOM 2364 N N . GLY A 1 304 ? 10.979 62.476 21.218 1.00 4.95 481 GLY A N 1
ATOM 2365 C CA . GLY A 1 304 ? 11.555 61.155 21.020 1.00 5.24 481 GLY A CA 1
ATOM 2366 C C . GLY A 1 304 ? 12.033 60.947 19.593 1.00 5.38 481 GLY A C 1
ATOM 2367 O O . GLY A 1 304 ? 13.157 60.516 19.356 1.00 6.13 481 GLY A O 1
ATOM 2368 N N . GLY A 1 305 ? 11.196 61.272 18.612 1.00 5.16 482 GLY A N 1
ATOM 2369 C CA . GLY A 1 305 ? 11.586 61.207 17.222 1.00 5.15 482 GLY A CA 1
ATOM 2370 C C . GLY A 1 305 ? 12.673 62.212 16.866 1.00 6.05 482 GLY A C 1
ATOM 2371 O O . GLY A 1 305 ? 13.524 61.907 16.024 1.00 6.40 482 GLY A O 1
ATOM 2372 N N . MET A 1 306 ? 12.628 63.403 17.475 1.00 6.04 483 MET A N 1
ATOM 2373 C CA . MET A 1 306 ? 13.658 64.420 17.230 1.00 6.37 483 MET A CA 1
ATOM 2374 C C . MET A 1 306 ? 15.020 63.869 17.666 1.00 6.78 483 MET A C 1
ATOM 2375 O O . MET A 1 306 ? 15.970 63.906 16.891 1.00 6.08 483 MET A O 1
ATOM 2380 N N . PHE A 1 307 ? 15.105 63.381 18.906 1.00 6.38 484 PHE A N 1
ATOM 2381 C CA . PHE A 1 307 ? 16.355 62.825 19.434 1.00 6.66 484 PHE A CA 1
ATOM 2382 C C . PHE A 1 307 ? 16.864 61.710 18.520 1.00 7.01 484 PHE A C 1
ATOM 2383 O O . PHE A 1 307 ? 18.064 61.645 18.217 1.00 7.67 484 PHE A O 1
ATOM 2391 N N . ALA A 1 308 ? 15.982 60.814 18.085 1.00 6.65 485 ALA A N 1
ATOM 2392 C CA . ALA A 1 308 ? 16.385 59.685 17.227 1.00 6.68 485 ALA A CA 1
ATOM 2393 C C . ALA A 1 308 ? 16.863 60.154 15.847 1.00 7.49 485 ALA A C 1
ATOM 2394 O O . ALA A 1 308 ? 17.831 59.621 15.300 1.00 7.66 485 ALA A O 1
ATOM 2396 N N . LEU A 1 309 ? 16.180 61.146 15.280 1.00 7.48 486 LEU A N 1
ATOM 2397 C CA . LEU A 1 309 ? 16.510 61.674 13.950 1.00 7.53 486 LEU A CA 1
ATOM 2398 C C . LEU A 1 309 ? 17.886 62.353 13.923 1.00 7.72 486 LEU A C 1
ATOM 2399 O O . LEU A 1 309 ? 18.588 62.312 12.907 1.00 8.06 486 LEU A O 1
ATOM 2404 N N . GLY A 1 310 ? 18.261 62.949 15.050 1.00 8.18 487 GLY A N 1
ATOM 2405 C CA . GLY A 1 310 ? 19.544 63.611 15.204 1.00 8.87 487 GLY A CA 1
ATOM 2406 C C . GLY A 1 310 ? 20.691 62.690 15.559 1.00 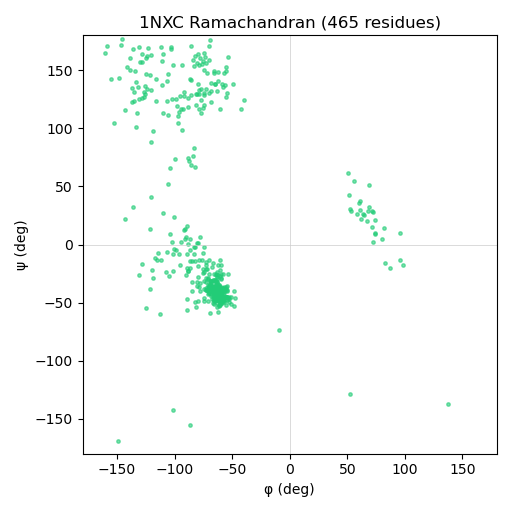9.28 487 GLY A C 1
ATOM 2407 O O . GLY A 1 310 ? 21.820 63.154 15.594 1.00 9.31 487 GLY A O 1
ATOM 2408 N N . ALA A 1 311 ? 20.410 61.415 15.852 1.00 10.57 488 ALA A N 1
ATOM 2409 C CA . ALA A 1 311 ? 21.432 60.451 16.301 1.00 10.90 488 ALA A CA 1
ATOM 2410 C C . ALA A 1 311 ? 22.515 60.222 15.260 1.00 12.13 488 ALA A C 1
ATOM 2411 O O . ALA A 1 311 ? 23.681 60.204 15.613 1.00 12.73 488 ALA A O 1
ATOM 2413 N N . ASP A 1 312 ? 22.128 60.058 13.999 1.00 13.29 489 ASP A N 1
ATOM 2414 C CA . ASP A 1 312 ? 23.088 59.774 12.930 1.00 14.73 489 ASP A CA 1
ATOM 2415 C C . ASP A 1 312 ? 24.121 60.913 12.795 1.00 14.98 489 ASP A C 1
ATOM 2416 O O . ASP A 1 312 ? 25.314 60.659 12.566 1.00 15.69 489 ASP A O 1
ATOM 2421 N N . GLY A 1 313 ? 23.678 62.155 12.982 1.00 14.77 490 GLY A N 1
ATOM 2422 C CA . GLY A 1 313 ? 24.544 63.328 12.885 1.00 15.16 490 GLY A CA 1
ATOM 2423 C C . GLY A 1 313 ? 25.253 63.752 14.159 1.00 15.07 490 GLY A C 1
ATOM 2424 O O . GLY A 1 313 ? 26.010 64.727 14.166 1.00 15.21 490 GLY A O 1
ATOM 2425 N N . ALA A 1 314 ? 25.025 63.010 15.239 1.00 15.40 491 ALA A N 1
ATOM 2426 C CA . ALA A 1 314 ? 25.578 63.319 16.553 1.00 15.73 491 ALA A CA 1
ATOM 2427 C C . ALA A 1 314 ? 27.086 63.088 16.571 1.00 16.84 491 ALA A C 1
ATOM 2428 O O . ALA A 1 314 ? 27.589 62.341 15.730 1.00 16.41 491 ALA A O 1
ATOM 2430 N N . PRO A 1 315 ? 27.794 63.722 17.513 1.00 18.14 492 PRO A N 1
ATOM 2431 C CA . PRO A 1 315 ? 29.232 63.491 17.679 1.00 18.87 492 PRO A CA 1
ATOM 2432 C C . PRO A 1 315 ? 29.588 62.029 17.854 1.00 19.63 492 PRO A C 1
ATOM 2433 O O . PRO A 1 315 ? 28.738 61.184 18.201 1.00 18.85 492 PRO A O 1
ATOM 2437 N N . GLU A 1 316 ? 30.870 61.755 17.621 1.00 20.39 493 GLU A N 1
ATOM 2438 C CA . GLU A 1 316 ? 31.484 60.449 17.866 1.00 21.53 493 GLU A CA 1
ATOM 2439 C C . GLU A 1 316 ? 30.993 59.784 19.166 1.00 21.93 493 GLU A C 1
ATOM 2440 O O . GLU A 1 316 ? 31.106 60.372 20.239 1.00 22.10 493 GLU A O 1
ATOM 2446 N N . ALA A 1 317 ? 30.467 58.561 19.055 1.00 22.26 494 ALA A N 1
ATOM 2447 C CA . ALA A 1 317 ? 30.084 57.732 20.219 1.00 22.33 494 ALA A CA 1
ATOM 2448 C C . ALA A 1 317 ? 28.906 58.282 21.042 1.00 22.22 494 ALA A C 1
ATOM 2449 O O . ALA A 1 317 ? 28.726 57.921 22.222 1.00 22.74 494 ALA A O 1
ATOM 2451 N N . ARG A 1 318 ? 28.117 59.153 20.415 1.00 21.22 495 ARG A N 1
ATOM 2452 C CA . ARG A 1 318 ? 26.886 59.671 21.007 1.00 20.38 495 ARG A CA 1
ATOM 2453 C C . ARG A 1 318 ? 25.630 59.229 20.243 1.00 19.28 495 ARG A C 1
ATOM 2454 O O . ARG A 1 318 ? 24.519 59.500 20.697 1.00 19.10 495 ARG A O 1
ATOM 2456 N N . ALA A 1 319 ? 25.793 58.580 19.091 1.00 17.86 496 ALA A N 1
ATOM 2457 C CA . ALA A 1 319 ? 24.659 58.148 18.262 1.00 17.12 496 ALA A CA 1
ATOM 2458 C C . ALA A 1 319 ? 23.735 57.148 18.969 1.00 16.48 496 ALA A C 1
ATOM 2459 O O . ALA A 1 319 ? 22.518 57.321 18.973 1.00 15.63 496 ALA A O 1
ATOM 2461 N N . GLN A 1 320 ? 24.298 56.105 19.570 1.00 16.00 497 GLN A N 1
ATOM 2462 C CA . GLN A 1 320 ? 23.469 55.132 20.299 1.00 15.25 497 GLN A CA 1
ATOM 2463 C C . GLN A 1 320 ? 22.767 55.772 21.501 1.00 14.77 497 GLN A C 1
ATOM 2464 O O . GLN A 1 320 ? 21.635 55.420 21.813 1.00 13.85 497 GLN A O 1
ATOM 2466 N N . HIS A 1 321 ? 23.436 56.718 22.153 1.00 13.54 498 HIS A N 1
ATOM 2467 C CA . HIS A 1 321 ? 22.884 57.472 23.271 1.00 13.12 498 HIS A CA 1
ATOM 2468 C C . HIS A 1 321 ? 21.570 58.160 22.879 1.00 12.04 498 HIS A C 1
ATOM 2469 O O . HIS A 1 321 ? 20.588 58.117 23.623 1.00 12.37 498 HIS A O 1
ATOM 2476 N N . TYR A 1 322 ? 21.566 58.779 21.709 1.00 11.77 499 TYR A N 1
ATOM 2477 C CA . TYR A 1 322 ? 20.382 59.506 21.249 1.00 11.02 499 TYR A CA 1
ATOM 2478 C C . TYR A 1 322 ? 19.285 58.580 20.703 1.00 10.70 499 TYR A C 1
ATOM 2479 O O . TYR A 1 322 ? 18.098 58.889 20.883 1.00 9.70 499 TYR A O 1
ATOM 2488 N N . LEU A 1 323 ? 19.651 57.463 20.071 1.00 10.58 500 LEU A N 1
ATOM 2489 C CA . LEU A 1 323 ? 18.662 56.436 19.706 1.00 11.16 500 LEU A CA 1
ATOM 2490 C C . LEU A 1 323 ? 18.010 55.856 20.959 1.00 10.95 500 LEU A C 1
ATOM 2491 O O . LEU A 1 323 ? 16.803 55.594 20.962 1.00 10.69 500 LEU A O 1
ATOM 2496 N N . GLU A 1 324 ? 18.805 55.654 22.009 1.00 11.15 501 GLU A N 1
ATOM 2497 C CA . GLU A 1 324 ? 18.300 55.084 23.256 1.00 10.98 501 GLU A CA 1
ATOM 2498 C C . GLU A 1 324 ? 17.427 56.070 24.028 1.00 10.51 501 GLU A C 1
ATOM 2499 O O . GLU A 1 324 ? 16.417 55.664 24.589 1.00 11.32 501 GLU A O 1
ATOM 2505 N N . LEU A 1 325 ? 17.795 57.352 24.018 1.00 9.90 502 LEU A N 1
ATOM 2506 C CA . LEU A 1 325 ? 16.985 58.409 24.623 1.00 9.42 502 LEU A CA 1
ATOM 2507 C C . LEU A 1 325 ? 15.642 58.529 23.893 1.00 8.68 502 LEU A C 1
ATOM 2508 O O . LEU A 1 325 ? 14.597 58.613 24.523 1.00 8.21 502 LEU A O 1
ATOM 2513 N N . GLY A 1 326 ? 15.676 58.526 22.570 1.00 8.44 503 GLY A N 1
ATOM 2514 C CA . GLY A 1 326 ? 14.461 58.450 21.782 1.00 6.91 503 GLY A CA 1
ATOM 2515 C C . GLY A 1 326 ? 13.570 57.283 22.154 1.00 7.63 503 GLY A C 1
ATOM 2516 O O . GLY A 1 326 ? 12.373 57.463 22.313 1.00 6.93 503 GLY A O 1
ATOM 2517 N N . ALA A 1 327 ? 14.142 56.091 22.302 1.00 7.20 504 ALA A N 1
ATOM 2518 C CA . ALA A 1 327 ? 13.369 54.922 22.703 1.00 7.25 504 ALA A CA 1
ATOM 2519 C C . ALA A 1 327 ? 12.767 55.067 24.104 1.00 7.02 504 ALA A C 1
ATOM 2520 O O . ALA A 1 327 ? 11.665 54.605 24.338 1.00 7.09 504 ALA A O 1
ATOM 2522 N N . GLU A 1 328 ? 13.468 55.713 25.032 1.00 7.52 505 GLU A N 1
ATOM 2523 C CA . GLU A 1 328 ? 12.945 55.877 26.386 1.00 7.66 505 GLU A CA 1
ATOM 2524 C C . GLU A 1 328 ? 11.798 56.875 26.436 1.00 7.71 505 GLU A C 1
ATOM 2525 O O . GLU A 1 328 ? 10.845 56.677 27.188 1.00 7.78 505 GLU A O 1
ATOM 2531 N N . ILE A 1 329 ? 11.904 57.962 25.664 1.00 7.09 506 ILE A N 1
ATOM 2532 C CA . ILE A 1 329 ? 10.794 58.902 25.518 1.00 6.85 506 ILE A CA 1
ATOM 2533 C C . ILE A 1 329 ? 9.592 58.209 24.879 1.00 6.49 506 ILE A C 1
ATOM 2534 O O . ILE A 1 329 ? 8.480 58.384 25.342 1.00 6.46 506 ILE A O 1
ATOM 2539 N N . ALA A 1 330 ? 9.822 57.404 23.842 1.00 6.53 507 ALA A N 1
ATOM 2540 C CA . ALA A 1 330 ? 8.773 56.599 23.225 1.00 6.67 507 ALA A CA 1
ATOM 2541 C C . ALA A 1 330 ? 8.068 55.686 24.223 1.00 7.03 507 ALA A C 1
ATOM 2542 O O . ALA A 1 330 ? 6.839 55.584 24.203 1.00 6.38 507 ALA A O 1
ATOM 2544 N N . ARG A 1 331 ? 8.845 55.019 25.084 1.00 7.52 508 ARG A N 1
ATOM 2545 C CA . ARG A 1 331 ? 8.292 54.122 26.102 1.00 7.93 508 ARG A CA 1
ATOM 2546 C C . ARG A 1 331 ? 7.461 54.880 27.146 1.00 6.73 508 ARG A C 1
ATOM 2547 O O . ARG A 1 331 ? 6.364 54.465 27.471 1.00 6.73 508 ARG A O 1
ATOM 2555 N N . THR A 1 332 ? 7.992 55.973 27.682 1.00 6.86 509 THR A N 1
ATOM 2556 C CA . THR A 1 332 ? 7.244 56.811 28.614 1.00 6.75 509 THR A CA 1
ATOM 2557 C C . THR A 1 332 ? 5.937 57.264 27.978 1.00 6.31 509 THR A C 1
ATOM 2558 O O . THR A 1 332 ? 4.879 57.219 28.601 1.00 6.09 509 THR A O 1
ATOM 2562 N N . CYS A 1 333 ? 6.017 57.746 26.745 1.00 6.26 510 CYS A N 1
ATOM 2563 C CA . CYS A 1 333 ? 4.832 58.242 26.069 1.00 5.77 510 CYS A CA 1
ATOM 2564 C C . CYS A 1 333 ? 3.820 57.111 25.791 1.00 5.42 510 CYS A C 1
ATOM 2565 O O . CYS A 1 333 ? 2.611 57.305 25.962 1.00 4.62 510 CYS A O 1
ATOM 2568 N N . HIS A 1 334 ? 4.305 55.927 25.408 1.00 4.92 511 HIS A N 1
ATOM 2569 C CA . HIS A 1 334 ? 3.466 54.712 25.333 1.00 5.00 511 HIS A CA 1
ATOM 2570 C C . HIS A 1 334 ? 2.837 54.354 26.672 1.00 4.99 511 HIS A C 1
ATOM 2571 O O . HIS A 1 334 ? 1.687 53.962 26.714 1.00 5.61 511 HIS A O 1
ATOM 2578 N N . GLU A 1 335 ? 3.575 54.506 27.770 1.00 5.30 512 GLU A N 1
ATOM 2579 C CA . GLU A 1 335 ? 2.992 54.269 29.094 1.00 5.34 512 GLU A CA 1
ATOM 2580 C C . GLU A 1 335 ? 1.864 55.248 29.429 1.00 4.65 512 GLU A C 1
ATOM 2581 O O . GLU A 1 335 ? 0.884 54.864 30.081 1.00 5.85 512 GLU A O 1
ATOM 2587 N N . SER A 1 336 ? 1.981 56.501 28.985 1.00 4.73 513 SER A N 1
ATOM 2588 C CA . SER A 1 336 ? 0.917 57.494 29.176 1.00 4.89 513 SER A CA 1
ATOM 2589 C C . SER A 1 336 ? -0.334 57.066 28.423 1.00 4.93 513 SER A C 1
ATOM 2590 O O . SER A 1 336 ? -1.422 57.362 28.885 1.00 5.21 513 SER A O 1
ATOM 2593 N N . TYR A 1 337 ? -0.186 56.358 27.292 1.00 4.39 514 TYR A N 1
ATOM 2594 C CA . TYR A 1 337 ? -1.306 55.757 26.559 1.00 4.63 514 TYR A CA 1
ATOM 2595 C C . TYR A 1 337 ? -1.833 54.515 27.307 1.00 4.57 514 TYR A C 1
ATOM 2596 O O . TYR A 1 337 ? -3.025 54.350 27.511 1.00 5.27 514 TYR A O 1
ATOM 2605 N N . ASN A 1 338 ? -0.926 53.627 27.707 1.00 5.10 515 ASN A N 1
ATOM 2606 C CA . ASN A 1 338 ? -1.266 52.354 28.382 1.00 5.40 515 ASN A CA 1
ATOM 2607 C C . ASN A 1 338 ? -2.078 52.532 29.672 1.00 5.79 515 ASN A C 1
ATOM 2608 O O . ASN A 1 338 ? -2.963 51.729 29.956 1.00 5.82 515 ASN A O 1
ATOM 2613 N N . ARG A 1 339 ? -1.784 53.576 30.438 1.00 5.45 516 ARG A N 1
ATOM 2614 C CA . ARG A 1 339 ? -2.379 53.783 31.767 1.00 5.50 516 ARG A CA 1
ATOM 2615 C C . ARG A 1 339 ? -3.677 54.577 31.745 1.00 5.90 516 ARG A C 1
ATOM 2616 O O . ARG A 1 339 ? -4.127 55.079 32.772 1.00 6.33 516 ARG A O 1
ATOM 2624 N N . THR A 1 340 ? -4.275 54.698 30.566 1.00 5.92 517 THR A N 1
ATOM 2625 C CA . THR A 1 340 ? -5.599 55.284 30.413 1.00 6.32 517 THR A CA 1
ATOM 2626 C C . THR A 1 340 ? -6.655 54.200 30.204 1.00 6.91 517 THR A C 1
ATOM 2627 O O . THR A 1 340 ? -6.343 53.027 30.012 1.00 7.57 517 THR A O 1
ATOM 2631 N N . TYR A 1 341 ? -7.920 54.612 30.264 1.00 7.48 518 TYR A N 1
ATOM 2632 C CA . TYR A 1 341 ? -9.025 53.740 29.866 1.00 7.69 518 TYR A CA 1
ATOM 2633 C C . TYR A 1 341 ? -9.076 53.518 28.338 1.00 7.74 518 TYR A C 1
ATOM 2634 O O . TYR A 1 341 ? -9.187 52.383 27.876 1.00 8.18 518 TYR A O 1
ATOM 2643 N N . VAL A 1 342 ? -8.989 54.605 27.570 1.00 7.27 519 VAL A N 1
ATOM 2644 C CA . VAL A 1 342 ? -9.221 54.553 26.119 1.00 7.35 519 VAL A CA 1
ATOM 2645 C C . VAL A 1 342 ? -8.005 54.092 25.306 1.00 6.85 519 VAL A C 1
ATOM 2646 O O . VAL A 1 342 ? -8.134 53.735 24.117 1.00 6.91 519 VAL A O 1
ATOM 2650 N N . LYS A 1 343 ? -6.839 54.088 25.950 1.00 5.90 520 LYS A N 1
ATOM 2651 C CA . LYS A 1 343 ? -5.536 53.796 25.310 1.00 5.85 520 LYS A CA 1
ATOM 2652 C C . LYS A 1 343 ? -5.059 54.882 24.309 1.00 5.79 520 LYS A C 1
ATOM 2653 O O . LYS A 1 343 ? -4.398 54.598 23.297 1.00 6.03 520 LYS A O 1
ATOM 2659 N N . LEU A 1 344 ? -5.424 56.119 24.623 1.00 5.77 521 LEU A N 1
ATOM 2660 C CA . LEU A 1 344 ? -4.893 57.325 23.989 1.00 5.92 521 LEU A CA 1
ATOM 2661 C C . LEU A 1 344 ? -4.528 58.258 25.139 1.00 5.95 521 LEU A C 1
ATOM 2662 O O . LEU A 1 344 ? -5.287 58.398 26.104 1.00 5.43 521 LEU A O 1
ATOM 2667 N N . GLY A 1 345 ? -3.355 58.878 25.066 1.00 5.37 522 GLY A N 1
ATOM 2668 C CA . GLY A 1 345 ? -2.800 59.584 26.202 1.00 4.88 522 GLY A CA 1
ATOM 2669 C C . GLY A 1 345 ? -3.383 60.966 26.490 1.00 4.63 522 GLY 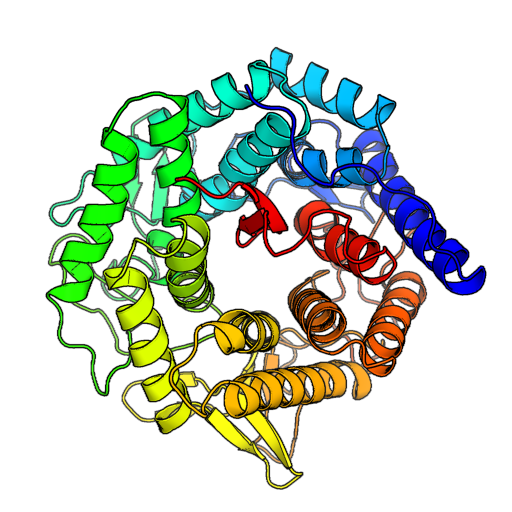A C 1
ATOM 2670 O O . GLY A 1 345 ? -3.953 61.611 25.582 1.00 5.08 522 GLY A O 1
ATOM 2671 N N . PRO A 1 346 ? -3.193 61.461 27.721 1.00 4.46 523 PRO A N 1
ATOM 2672 C CA . PRO A 1 346 ? -3.697 62.786 28.113 1.00 4.59 523 PRO A CA 1
ATOM 2673 C C . PRO A 1 346 ? -2.818 63.956 27.631 1.00 4.80 523 PRO A C 1
ATOM 2674 O O . PRO A 1 346 ? -1.641 63.766 27.311 1.00 4.93 523 PRO A O 1
ATOM 2678 N N . GLU A 1 347 ? -3.370 65.171 27.653 1.00 5.30 524 GLU A N 1
ATOM 2679 C CA . GLU A 1 347 ? -2.639 66.380 27.242 1.00 5.97 524 GLU A CA 1
ATOM 2680 C C . GLU A 1 347 ? -1.397 66.614 28.097 1.00 6.25 524 GLU A C 1
ATOM 2681 O O . GLU A 1 347 ? -0.366 67.051 27.585 1.00 6.75 524 GLU A O 1
ATOM 2687 N N . ALA A 1 348 ? -1.496 66.369 29.399 1.00 5.79 525 ALA A N 1
ATOM 2688 C CA . ALA A 1 348 ? -0.322 66.418 30.273 1.00 6.51 525 ALA A CA 1
ATOM 2689 C C . ALA A 1 348 ? -0.367 65.269 31.278 1.00 6.46 525 ALA A C 1
ATOM 2690 O O . ALA A 1 348 ? -1.437 64.787 31.645 1.00 7.19 525 ALA A O 1
ATOM 2692 N N . PHE A 1 349 ? 0.803 64.813 31.686 1.00 5.98 526 PHE A N 1
ATOM 2693 C CA . PHE A 1 349 ? 0.926 63.719 32.652 1.00 6.36 526 PHE A CA 1
ATOM 2694 C C . PHE A 1 349 ? 2.099 64.004 33.605 1.00 7.05 526 PHE A C 1
ATOM 2695 O O . PHE A 1 349 ? 3.029 64.719 33.257 1.00 7.52 526 PHE A O 1
ATOM 2703 N N . ARG A 1 350 ? 2.027 63.470 34.829 1.00 7.50 527 ARG A N 1
ATOM 2704 C CA . ARG A 1 350 ? 2.873 63.930 35.923 1.00 8.06 527 ARG A CA 1
ATOM 2705 C C . ARG A 1 350 ? 3.686 62.809 36.539 1.00 8.47 527 ARG A C 1
ATOM 2706 O O . ARG A 1 350 ? 3.370 61.634 36.377 1.00 7.28 527 ARG A O 1
ATOM 2714 N N . PHE A 1 351 ? 4.721 63.212 37.274 1.00 9.24 528 PHE A N 1
ATOM 2715 C CA . PHE A 1 351 ? 5.685 62.291 37.898 1.00 10.10 528 PHE A CA 1
ATOM 2716 C C . PHE A 1 351 ? 5.996 62.722 39.336 1.00 11.73 528 PHE A C 1
ATOM 2717 O O . PHE A 1 351 ? 7.114 62.545 39.821 1.00 14.44 528 PHE A O 1
ATOM 2725 N N . ASP A 1 352 ? 5.002 63.308 39.987 1.00 12.75 529 ASP A N 1
ATOM 2726 C CA . ASP A 1 352 ? 5.025 63.528 41.438 1.00 13.54 529 ASP A CA 1
ATOM 2727 C C . ASP A 1 352 ? 3.596 63.470 41.993 1.00 13.24 529 ASP A C 1
ATOM 2728 O O . ASP A 1 352 ? 2.680 63.024 41.304 1.00 12.88 529 ASP A O 1
ATOM 2733 N N . GLY A 1 353 ? 3.397 63.870 43.250 1.00 13.37 530 GLY A N 1
ATOM 2734 C CA . GLY A 1 353 ? 2.109 63.694 43.901 1.00 13.30 530 GLY A CA 1
ATOM 2735 C C . GLY A 1 353 ? 1.618 62.246 43.972 1.00 12.50 530 GLY A C 1
ATOM 2736 O O . GLY A 1 353 ? 0.415 62.015 43.991 1.00 13.62 530 GLY A O 1
ATOM 2737 N N . GLY A 1 354 ? 2.539 61.291 43.962 1.00 11.59 531 GLY A N 1
ATOM 2738 C CA . GLY A 1 354 ? 2.222 59.876 44.039 1.00 11.82 531 GLY A CA 1
ATOM 2739 C C . GLY A 1 354 ? 1.808 59.202 42.742 1.00 11.18 531 GLY A C 1
ATOM 2740 O O . GLY A 1 354 ? 1.286 58.082 42.769 1.00 11.84 531 GLY A O 1
ATOM 2741 N N . VAL A 1 355 ? 2.048 59.865 41.605 1.00 10.40 532 VAL A N 1
ATOM 2742 C CA . VAL A 1 355 ? 1.679 59.316 40.295 1.00 9.20 532 VAL A CA 1
ATOM 2743 C C . VAL A 1 355 ? 2.867 59.250 39.337 1.00 8.88 532 VAL A C 1
ATOM 2744 O O . VAL A 1 355 ? 3.886 59.925 39.536 1.00 8.89 532 VAL A O 1
ATOM 2748 N N . GLU A 1 356 ? 2.736 58.413 38.305 1.00 8.07 533 GLU A N 1
ATOM 2749 C CA . GLU A 1 356 ? 3.713 58.325 37.218 1.00 8.20 533 GLU A CA 1
ATOM 2750 C C . GLU A 1 356 ? 3.011 58.093 35.886 1.00 6.95 533 GLU A C 1
ATOM 2751 O O . GLU A 1 356 ? 2.397 57.058 35.686 1.00 6.97 533 GLU A O 1
ATOM 2757 N N . ALA A 1 357 ? 3.136 59.062 34.977 1.00 5.72 534 ALA A N 1
ATOM 2758 C CA . ALA A 1 357 ? 2.640 58.991 33.603 1.00 6.20 534 ALA A CA 1
ATOM 2759 C C . ALA A 1 357 ? 1.136 58.980 33.521 1.00 7.15 534 ALA A C 1
ATOM 2760 O O . ALA A 1 357 ? 0.580 58.406 32.582 1.00 7.43 534 ALA A O 1
ATOM 2762 N N . ILE A 1 358 ? 0.484 59.609 34.499 1.00 7.21 535 ILE A N 1
ATOM 2763 C CA . ILE A 1 358 ? -0.953 59.908 34.392 1.00 7.50 535 ILE A CA 1
ATOM 2764 C C . ILE A 1 358 ? -1.248 61.376 34.711 1.00 7.90 535 ILE A C 1
ATOM 2765 O O . ILE A 1 358 ? -0.469 62.054 35.393 1.00 6.89 535 ILE A O 1
ATOM 2770 N N . ALA A 1 359 ? -2.379 61.863 34.207 1.00 8.14 536 ALA A N 1
ATOM 2771 C CA . ALA A 1 359 ? -2.858 63.219 34.538 1.00 9.45 536 ALA A CA 1
ATOM 2772 C C . ALA A 1 359 ? -3.522 63.227 35.915 1.00 11.12 536 ALA A C 1
ATOM 2773 O O . ALA A 1 359 ? -4.006 62.203 36.364 1.00 12.29 536 ALA A O 1
ATOM 2775 N N . THR A 1 360 ? -3.533 64.383 36.581 1.00 12.49 537 THR A N 1
ATOM 2776 C CA . THR A 1 360 ? -4.227 64.535 37.873 1.00 13.79 537 THR A CA 1
ATOM 2777 C C . THR A 1 360 ? -5.280 65.627 37.811 1.00 13.87 537 THR A C 1
ATOM 2778 O O . THR A 1 360 ? -6.364 65.468 38.375 1.00 15.23 537 THR A O 1
ATOM 2782 N N . ARG A 1 361 ? -4.978 66.716 37.111 1.00 13.66 538 ARG A N 1
ATOM 2783 C CA . ARG A 1 361 ? -5.937 67.806 36.913 1.00 13.78 538 ARG A CA 1
ATOM 2784 C C . ARG A 1 361 ? -6.968 67.444 35.850 1.00 13.83 538 ARG A C 1
ATOM 2785 O O . ARG A 1 361 ? -6.626 66.972 34.769 1.00 12.75 538 ARG A O 1
ATOM 2788 N N . GLN A 1 362 ? -8.234 67.705 36.152 1.00 13.87 539 GLN A N 1
ATOM 2789 C CA . GLN A 1 362 ? -9.320 67.423 35.224 1.00 14.17 539 GLN A CA 1
ATOM 2790 C C . GLN A 1 362 ? -9.113 68.076 33.862 1.00 13.70 539 GLN A C 1
ATOM 2791 O O . GLN A 1 362 ? -9.422 67.481 32.821 1.00 13.81 539 GLN A O 1
ATOM 2797 N N . ASN A 1 363 ? -8.605 69.302 33.871 1.00 13.27 540 ASN A N 1
ATOM 2798 C CA . ASN A 1 363 ? -8.423 70.069 32.642 1.00 13.72 540 ASN A CA 1
ATOM 2799 C C . ASN A 1 363 ? -7.196 69.669 31.813 1.00 12.54 540 ASN A C 1
ATOM 2800 O O . ASN A 1 363 ? -6.890 70.315 30.815 1.00 13.01 540 ASN A O 1
ATOM 2805 N N . GLU A 1 364 ? -6.496 68.604 32.207 1.00 10.91 541 GLU A N 1
ATOM 2806 C CA . GLU A 1 364 ? -5.380 68.089 31.410 1.00 10.11 541 GLU A CA 1
ATOM 2807 C C . GLU A 1 364 ? -5.583 66.608 30.983 1.00 9.01 541 GLU A C 1
ATOM 2808 O O . GLU A 1 364 ? -4.661 65.961 30.479 1.00 7.71 541 GLU A O 1
ATOM 2814 N N . LYS A 1 365 ? -6.810 66.092 31.145 1.00 7.64 542 LYS A N 1
ATOM 2815 C CA . LYS A 1 365 ? -7.131 64.688 30.814 1.00 7.03 542 LYS A CA 1
ATOM 2816 C C . LYS A 1 365 ? -7.630 64.470 29.368 1.00 7.14 542 LYS A C 1
ATOM 2817 O O . LYS A 1 365 ? -7.996 63.359 29.010 1.00 6.47 542 LYS A O 1
ATOM 2823 N N . TYR A 1 366 ? -7.621 65.523 28.546 1.00 6.74 543 TYR A N 1
ATOM 2824 C CA . TYR A 1 366 ? -8.145 65.449 27.175 1.00 6.11 543 TYR A CA 1
ATOM 2825 C C . TYR A 1 366 ? -7.167 64.916 26.122 1.00 5.79 543 TYR A C 1
ATOM 2826 O O . TYR A 1 366 ? -5.964 64.933 26.322 1.00 5.73 543 TYR A O 1
ATOM 2835 N N . TYR A 1 367 ? -7.718 64.434 25.000 1.00 5.41 544 TYR A N 1
ATOM 2836 C CA . TYR A 1 367 ? -6.953 64.020 23.814 1.00 4.73 544 TYR A CA 1
ATOM 2837 C C . TYR A 1 367 ? -7.611 64.645 22.569 1.00 4.85 544 TYR A C 1
ATOM 2838 O O . TYR A 1 367 ? -8.751 64.331 22.255 1.00 5.25 544 TYR A O 1
ATOM 2847 N N . ILE A 1 368 ? -6.908 65.566 21.911 1.00 4.84 545 ILE A N 1
ATOM 2848 C CA . ILE A 1 368 ? -7.452 66.237 20.717 1.00 5.15 545 ILE A CA 1
ATOM 2849 C C . ILE A 1 368 ? -6.802 65.715 19.423 1.00 4.40 545 ILE A C 1
ATOM 2850 O O . ILE A 1 368 ? -6.345 66.500 18.581 1.00 4.22 545 ILE A O 1
ATOM 2855 N N . LEU A 1 369 ? -6.805 64.393 19.245 1.00 4.41 546 LEU A N 1
ATOM 2856 C CA . LEU A 1 369 ? -6.404 63.768 17.967 1.00 4.29 546 LEU A CA 1
ATOM 2857 C C . LEU A 1 369 ? -4.930 63.996 17.581 1.00 4.51 546 LEU A C 1
ATOM 2858 O O . LEU A 1 369 ? -4.542 63.951 16.395 1.00 3.71 546 LEU A O 1
ATOM 2863 N N . ARG A 1 370 ? -4.116 64.233 18.592 1.00 4.23 547 ARG A N 1
ATOM 2864 C CA . ARG A 1 370 ? -2.735 64.658 18.397 1.00 3.91 547 ARG A CA 1
ATOM 2865 C C . ARG A 1 370 ? -1.821 63.538 17.853 1.00 3.60 547 ARG A C 1
ATOM 2866 O O . ARG A 1 370 ? -2.033 62.351 18.110 1.00 3.23 547 ARG A O 1
ATOM 2874 N N . PRO A 1 371 ? -0.837 63.922 17.052 1.00 3.77 548 PRO A N 1
ATOM 2875 C CA . PRO A 1 371 ? 0.072 62.977 16.381 1.00 3.96 548 PRO A CA 1
ATOM 2876 C C . PRO A 1 371 ? 1.413 62.683 17.048 1.00 3.69 548 PRO A C 1
ATOM 2877 O O . PRO A 1 371 ? 2.078 61.793 16.531 1.00 4.15 548 PRO A O 1
ATOM 2881 N N . GLU A 1 372 ? 1.812 63.386 18.107 1.00 3.42 549 GLU A N 1
ATOM 2882 C CA . GLU A 1 372 ? 3.232 63.424 18.464 1.00 3.65 549 GLU A CA 1
ATOM 2883 C C . GLU A 1 372 ? 3.807 62.082 18.925 1.00 3.92 549 GLU A C 1
ATOM 2884 O O . GLU A 1 372 ? 4.965 61.829 18.704 1.00 3.84 549 GLU A O 1
ATOM 2890 N N . VAL A 1 373 ? 2.998 61.239 19.543 1.00 3.41 550 VAL A N 1
ATOM 2891 C CA . VAL A 1 373 ? 3.432 59.911 20.016 1.00 4.01 550 VAL A CA 1
ATOM 2892 C C . VAL A 1 373 ? 3.586 58.970 18.817 1.00 4.84 550 VAL A C 1
ATOM 2893 O O . VAL A 1 373 ? 4.606 58.319 18.656 1.00 4.77 550 VAL A O 1
ATOM 2897 N N . ILE A 1 374 ? 2.604 58.969 17.928 1.00 4.84 551 ILE A N 1
ATOM 2898 C CA . ILE A 1 374 ? 2.680 58.194 16.682 1.00 5.15 551 ILE A CA 1
ATOM 2899 C C . ILE A 1 374 ? 3.834 58.679 15.799 1.00 5.71 551 ILE A C 1
ATOM 2900 O O . ILE A 1 374 ? 4.500 57.869 15.177 1.00 5.17 551 ILE A O 1
ATOM 2905 N N . GLU A 1 375 ? 4.044 59.997 15.727 1.00 4.94 552 GLU A N 1
ATOM 2906 C CA . GLU A 1 375 ? 5.199 60.613 15.039 1.00 4.46 552 GLU A CA 1
ATOM 2907 C C . GLU A 1 375 ? 6.514 60.008 15.539 1.00 3.96 552 GLU A C 1
ATOM 2908 O O . GLU A 1 375 ? 7.352 59.563 14.757 1.00 5.16 552 GLU A O 1
ATOM 2914 N N . THR A 1 376 ? 6.667 59.954 16.851 1.00 3.79 553 THR A N 1
ATOM 2915 C CA . THR A 1 376 ? 7.843 59.338 17.457 1.00 4.33 553 THR A CA 1
ATOM 2916 C C . THR A 1 376 ? 7.900 57.836 17.153 1.00 4.68 553 THR A C 1
ATOM 2917 O O . THR A 1 376 ? 8.962 57.324 16.860 1.00 4.74 553 THR A O 1
ATOM 2921 N N . TYR A 1 377 ? 6.778 57.114 17.166 1.00 4.28 554 TYR A N 1
ATOM 2922 C CA . TYR A 1 377 ? 6.800 55.708 16.735 1.00 5.12 554 TYR A CA 1
ATOM 2923 C C . TYR A 1 377 ? 7.318 55.541 15.290 1.00 5.47 554 TYR A C 1
ATOM 2924 O O . TYR A 1 377 ? 8.002 54.568 15.000 1.00 5.46 554 TYR A O 1
ATOM 2933 N N . MET A 1 378 ? 6.976 56.456 14.387 1.00 5.76 555 MET A N 1
ATOM 2934 C CA . MET A 1 378 ? 7.375 56.349 12.976 1.00 6.03 555 MET A CA 1
ATOM 2935 C C . MET A 1 378 ? 8.892 56.430 12.862 1.00 6.09 555 MET A C 1
ATOM 2936 O O . MET A 1 378 ? 9.512 55.601 12.181 1.00 6.13 555 MET A O 1
ATOM 2941 N N . TYR A 1 379 ? 9.483 57.414 13.534 1.00 6.18 556 TYR A N 1
ATOM 2942 C CA . TYR A 1 379 ? 10.927 57.598 13.486 1.00 6.25 556 TYR A CA 1
ATOM 2943 C C . TYR A 1 379 ? 11.595 56.384 14.126 1.00 6.30 556 TYR A C 1
ATOM 2944 O O . TYR A 1 379 ? 12.540 55.836 13.543 1.00 5.62 556 TYR A O 1
ATOM 2953 N N . MET A 1 380 ? 11.086 55.927 15.276 1.00 5.68 557 MET A N 1
ATOM 2954 C CA . MET A 1 380 ? 11.691 54.773 15.966 1.00 6.73 557 MET A CA 1
ATOM 2955 C C . MET A 1 380 ? 11.595 53.495 15.101 1.00 6.89 557 MET A C 1
ATOM 2956 O O . MET A 1 380 ? 12.540 52.706 15.041 1.00 6.96 557 MET A O 1
ATOM 2961 N N . TRP A 1 381 ? 10.480 53.290 14.408 1.00 7.14 558 TRP A N 1
ATOM 2962 C CA . TRP A 1 381 ? 10.359 52.155 13.482 1.00 7.58 558 TRP A CA 1
ATOM 2963 C C . TRP A 1 381 ? 11.348 52.269 12.327 1.00 8.50 558 TRP A C 1
ATOM 2964 O O . TRP A 1 381 ? 12.070 51.300 12.004 1.00 8.60 558 TRP A O 1
ATOM 2975 N N . ARG A 1 382 ? 11.434 53.441 11.711 1.00 9.12 559 ARG A N 1
ATOM 2976 C CA . ARG A 1 382 ? 12.295 53.605 10.529 1.00 9.01 559 ARG A CA 1
ATOM 2977 C C . ARG A 1 382 ? 13.789 53.541 10.878 1.00 9.40 559 ARG A C 1
ATOM 2978 O O . ARG A 1 382 ? 14.612 53.171 10.028 1.00 10.32 559 ARG A O 1
ATOM 2986 N N . LEU A 1 383 ? 14.124 53.879 12.121 1.00 9.51 560 LEU A N 1
ATOM 2987 C CA . LEU A 1 383 ? 15.525 53.942 12.565 1.00 10.02 560 LEU A CA 1
ATOM 2988 C C . LEU A 1 383 ? 15.973 52.725 13.370 1.00 10.59 560 LEU A C 1
ATOM 2989 O O . LEU A 1 383 ? 17.177 52.597 13.628 1.00 12.54 560 LEU A O 1
ATOM 2994 N N . THR A 1 384 ? 15.050 51.821 13.728 1.00 10.69 561 THR A N 1
ATOM 2995 C CA . THR A 1 384 ? 15.418 50.552 14.410 1.00 10.42 561 THR A CA 1
ATOM 2996 C C . THR A 1 384 ? 14.809 49.285 13.826 1.00 10.61 561 THR A C 1
ATOM 2997 O O . THR A 1 384 ? 15.342 48.186 14.047 1.00 10.60 561 THR A O 1
ATOM 3001 N N . HIS A 1 385 ? 13.661 49.413 13.167 1.00 10.29 562 HIS A N 1
ATOM 3002 C CA . HIS A 1 385 ? 12.869 48.271 12.712 1.00 10.84 562 HIS A CA 1
ATOM 3003 C C . HIS A 1 385 ? 12.544 47.244 13.811 1.00 10.51 562 HIS A C 1
ATOM 3004 O O . HIS A 1 385 ? 12.385 46.039 13.541 1.00 11.92 562 HIS A O 1
ATOM 3011 N N . ASP A 1 386 ? 12.425 47.732 15.045 1.00 10.60 563 ASP A N 1
ATOM 3012 C CA . ASP A 1 386 ? 11.944 46.927 16.163 1.00 10.58 563 ASP A CA 1
ATOM 3013 C C . ASP A 1 386 ? 10.437 46.779 15.975 1.00 10.55 563 ASP A C 1
ATOM 3014 O O . ASP A 1 386 ? 9.730 47.788 15.950 1.00 10.98 563 ASP A O 1
ATOM 3019 N N . PRO A 1 387 ? 9.926 45.560 15.838 1.00 11.13 564 PRO A N 1
ATOM 3020 C CA . PRO A 1 387 ? 8.480 45.351 15.660 1.00 10.52 564 PRO A CA 1
ATOM 3021 C C . PRO A 1 387 ? 7.578 45.990 16.723 1.00 10.11 564 PRO A C 1
ATOM 3022 O O . PRO A 1 387 ? 6.437 46.273 16.387 1.00 9.17 564 PRO A O 1
ATOM 3026 N N . LYS A 1 388 ? 8.044 46.227 17.943 1.00 9.16 565 LYS A N 1
ATOM 3027 C CA . LYS A 1 388 ? 7.181 46.785 18.971 1.00 8.58 565 LYS A CA 1
ATOM 3028 C C . LYS A 1 388 ? 6.619 48.138 18.562 1.00 8.57 565 LYS A C 1
ATOM 3029 O O . LYS A 1 388 ? 5.527 48.478 18.970 1.00 8.65 565 LYS A O 1
ATOM 3035 N N . TYR A 1 389 ? 7.350 48.904 17.755 1.00 7.76 566 TYR A N 1
ATOM 3036 C CA . TYR A 1 389 ? 6.849 50.240 17.369 1.00 7.46 566 TYR A CA 1
ATOM 3037 C C . TYR A 1 389 ? 5.644 50.137 16.423 1.00 7.49 566 TYR A C 1
ATOM 3038 O O . TYR A 1 389 ? 4.726 50.965 16.522 1.00 7.63 566 TYR A O 1
ATOM 3047 N N . ARG A 1 390 ? 5.626 49.144 15.536 1.00 7.26 567 ARG A N 1
ATOM 3048 C CA . ARG A 1 390 ? 4.423 48.829 14.754 1.00 7.79 567 ARG A CA 1
ATOM 3049 C C . ARG A 1 390 ? 3.310 48.288 15.664 1.00 7.81 567 ARG A C 1
ATOM 3050 O O . ARG A 1 390 ? 2.146 48.645 15.505 1.00 7.65 567 ARG A O 1
ATOM 3058 N N . THR A 1 391 ? 3.671 47.474 16.656 1.00 7.97 568 THR A N 1
ATOM 3059 C CA . THR A 1 391 ? 2.690 46.958 17.618 1.00 7.94 568 THR A CA 1
ATOM 3060 C C . THR A 1 391 ? 2.002 48.123 18.351 1.00 7.68 568 THR A C 1
ATOM 3061 O O . THR A 1 391 ? 0.767 48.166 18.435 1.00 8.33 568 THR A O 1
ATOM 3065 N N . TRP A 1 392 ? 2.801 49.051 18.878 1.00 6.80 569 TRP A N 1
ATOM 3066 C CA . TRP A 1 392 ? 2.277 50.210 19.623 1.00 6.54 569 TRP A CA 1
ATOM 3067 C C . TRP A 1 392 ? 1.466 51.137 18.707 1.00 6.43 569 TRP A C 1
ATOM 3068 O O . TRP A 1 392 ? 0.450 51.668 19.123 1.00 5.80 569 TRP A O 1
ATOM 3079 N N . ALA A 1 393 ? 1.886 51.298 17.456 1.00 6.47 570 ALA A N 1
ATOM 3080 C CA . ALA A 1 393 ? 1.112 52.136 16.520 1.00 5.80 570 ALA A CA 1
ATOM 3081 C C . ALA A 1 393 ? -0.249 51.521 16.244 1.00 6.38 570 ALA A C 1
ATOM 3082 O O . ALA A 1 393 ? -1.266 52.238 16.206 1.00 6.56 570 ALA A O 1
ATOM 3084 N N . TRP A 1 394 ? -0.290 50.198 16.075 1.00 5.94 571 TRP A N 1
ATOM 3085 C CA . TRP A 1 394 ? -1.553 49.528 15.823 1.00 6.05 571 TRP A CA 1
ATOM 3086 C C . TRP A 1 394 ? -2.462 49.582 17.064 1.00 6.42 571 TRP A C 1
ATOM 3087 O O . TRP A 1 394 ? -3.666 49.681 16.912 1.00 6.52 571 TRP A O 1
ATOM 3098 N N . GLU A 1 395 ? -1.904 49.552 18.275 1.00 6.38 572 GLU A N 1
ATOM 3099 C CA . GLU A 1 395 ? -2.719 49.752 19.487 1.00 6.92 572 GLU A CA 1
ATOM 3100 C C . GLU A 1 395 ? -3.459 51.091 19.435 1.00 6.84 572 GLU A C 1
ATOM 3101 O O . GLU A 1 395 ? -4.611 51.173 19.806 1.00 7.16 572 GLU A O 1
ATOM 3107 N N . ALA A 1 396 ? -2.785 52.138 18.964 1.00 7.13 573 ALA A N 1
ATOM 3108 C CA . ALA A 1 396 ? -3.382 53.458 18.839 1.00 6.93 573 ALA A CA 1
ATOM 3109 C C . ALA A 1 396 ? -4.446 53.511 17.747 1.00 6.57 573 ALA A C 1
ATOM 3110 O O . ALA A 1 396 ? -5.465 54.162 17.927 1.00 6.62 573 ALA A O 1
ATOM 3112 N N . VAL A 1 397 ? -4.218 52.807 16.640 1.00 6.64 574 VAL A N 1
ATOM 3113 C CA . VAL A 1 397 ? -5.218 52.691 15.582 1.00 6.23 574 VAL A CA 1
ATOM 3114 C C . VAL A 1 397 ? -6.491 52.074 16.159 1.00 6.00 574 VAL A C 1
ATOM 3115 O O . VAL A 1 397 ? -7.566 52.615 15.971 1.00 5.07 574 VAL A O 1
ATOM 3119 N N . GLU A 1 398 ? -6.363 50.950 16.866 1.00 6.07 575 GLU A N 1
ATOM 3120 C CA . GLU A 1 398 ? -7.535 50.279 17.440 1.00 6.92 575 GLU A CA 1
ATOM 3121 C C . GLU A 1 398 ? -8.244 51.211 18.443 1.00 6.18 575 GLU A C 1
ATOM 3122 O O . GLU A 1 398 ? -9.478 51.224 18.500 1.00 6.45 575 GLU A O 1
ATOM 3128 N N . ALA A 1 399 ? -7.482 52.002 19.204 1.00 5.52 576 ALA A N 1
ATOM 3129 C CA . ALA A 1 399 ? -8.051 52.958 20.171 1.00 6.09 576 ALA A CA 1
ATOM 3130 C C . ALA A 1 399 ? -8.840 54.064 19.450 1.00 6.28 576 ALA A C 1
ATOM 3131 O O . ALA A 1 399 ? -9.923 54.456 19.878 1.00 5.86 576 ALA A O 1
ATOM 3133 N N . LEU A 1 400 ? -8.250 54.611 18.399 1.00 6.10 577 LEU A N 1
ATOM 3134 C CA . LEU A 1 400 ? -8.907 55.660 17.616 1.00 5.75 577 LEU A CA 1
ATOM 3135 C C . LEU A 1 400 ? -10.220 55.152 17.039 1.00 5.87 577 LEU A C 1
ATOM 3136 O O . LEU A 1 400 ? -11.218 55.871 17.043 1.00 6.56 577 LEU A O 1
ATOM 3141 N N . GLU A 1 401 ? -10.215 53.921 16.537 1.00 6.19 578 GLU A N 1
ATOM 3142 C CA . GLU A 1 401 ? -11.397 53.357 15.890 1.00 6.72 578 GLU A CA 1
ATOM 3143 C C . GLU A 1 401 ? -12.475 53.059 16.917 1.00 7.18 578 GLU A C 1
ATOM 3144 O O . GLU A 1 401 ? -13.669 53.268 16.650 1.00 8.40 578 GLU A O 1
ATOM 3150 N N . SER A 1 402 ? -12.062 52.611 18.103 1.00 8.08 579 SER A N 1
ATOM 3151 C CA . SER A 1 402 ? -12.973 52.319 19.201 1.00 9.81 579 SER A CA 1
ATOM 3152 C C . SER A 1 402 ? -13.569 53.562 19.853 1.00 9.51 579 SER A C 1
ATOM 3153 O O . SER A 1 402 ? -14.751 53.560 20.222 1.00 11.60 579 SER A O 1
ATOM 3156 N N . HIS A 1 403 ? -12.771 54.616 20.021 1.00 9.10 580 HIS A N 1
ATOM 3157 C CA . HIS A 1 403 ? -13.175 55.740 20.862 1.00 8.73 580 HIS A CA 1
ATOM 3158 C C . HIS A 1 403 ? -13.269 57.107 20.190 1.00 8.26 580 HIS A C 1
ATOM 3159 O O . HIS A 1 403 ? -13.966 57.955 20.724 1.00 10.27 580 HIS A O 1
ATOM 3166 N N . CYS A 1 404 ? -12.598 57.331 19.058 1.00 6.64 581 CYS A N 1
ATOM 3167 C CA . CYS A 1 404 ? -12.648 58.652 18.383 1.00 6.24 581 CYS A CA 1
ATOM 3168 C C . CYS A 1 404 ? -13.457 58.687 17.089 1.00 5.70 581 CYS A C 1
ATOM 3169 O O . CYS A 1 404 ? -13.943 59.759 16.700 1.00 5.34 581 CYS A O 1
ATOM 3172 N N . ARG A 1 405 ? -13.615 57.531 16.443 1.00 6.16 582 ARG A N 1
ATOM 3173 C CA . ARG A 1 405 ? -14.348 57.442 15.184 1.00 6.22 582 ARG A CA 1
ATOM 3174 C C . ARG A 1 405 ? -15.816 57.555 15.488 1.00 5.86 582 ARG A C 1
ATOM 3175 O O . ARG A 1 405 ? -16.335 56.852 16.368 1.00 7.40 582 ARG A O 1
ATOM 3183 N N . VAL A 1 406 ? -16.469 58.465 14.777 1.00 5.41 583 VAL A N 1
ATOM 3184 C CA . VAL A 1 406 ? -17.908 58.684 14.900 1.00 5.86 583 VAL A CA 1
ATOM 3185 C C . VAL A 1 406 ? -18.512 58.694 13.492 1.00 6.46 583 VAL A C 1
ATOM 3186 O O . VAL A 1 406 ? -17.802 58.694 12.491 1.00 6.63 583 VAL A O 1
ATOM 3190 N N . ASN A 1 407 ? -19.832 58.680 13.399 1.00 6.80 584 ASN A N 1
ATOM 3191 C CA . ASN A 1 407 ? -20.450 58.665 12.076 1.00 7.26 584 ASN A CA 1
ATOM 3192 C C . ASN A 1 407 ? -19.981 59.816 11.172 1.00 6.86 584 ASN A C 1
ATOM 3193 O O . ASN A 1 407 ? -19.757 59.621 9.968 1.00 7.69 584 ASN A O 1
ATOM 3198 N N . GLY A 1 408 ? -19.837 61.007 11.761 1.00 6.02 585 GLY A N 1
ATOM 3199 C CA . GLY A 1 408 ? -19.492 62.208 11.018 1.00 5.87 585 GLY A CA 1
ATOM 3200 C C . GLY A 1 408 ? -18.019 62.538 10.909 1.00 5.56 585 GLY A C 1
ATOM 3201 O O . GLY A 1 408 ? -17.694 63.646 10.512 1.00 6.19 585 GLY A O 1
ATOM 3202 N N . GLY A 1 409 ? -17.144 61.601 11.258 1.00 4.88 586 GLY A N 1
ATOM 3203 C CA . GLY A 1 409 ? -15.714 61.826 11.154 1.00 4.64 586 GLY A CA 1
ATOM 3204 C C . GLY A 1 409 ? -14.960 61.312 12.368 1.00 4.52 586 GLY A C 1
ATOM 3205 O O . GLY A 1 409 ? -15.227 60.223 12.838 1.00 4.59 586 GLY A O 1
ATOM 3206 N N . TYR A 1 410 ? -13.996 62.098 12.842 1.00 4.47 587 TYR A N 1
ATOM 3207 C CA . TYR A 1 410 ? -13.234 61.781 14.062 1.00 3.95 587 TYR A CA 1
ATOM 3208 C C . TYR A 1 410 ? -13.309 62.960 15.029 1.00 3.73 587 TYR A C 1
ATOM 3209 O O . TYR A 1 410 ? -13.147 64.124 14.622 1.00 3.92 587 TYR A O 1
ATOM 3218 N N . SER A 1 411 ? -13.523 62.663 16.312 1.00 4.14 588 SER A N 1
ATOM 3219 C CA . SER A 1 411 ? -13.609 63.679 17.366 1.00 4.03 588 SER A CA 1
ATOM 3220 C C . SER A 1 411 ? -12.563 63.439 18.453 1.00 4.65 588 SER A C 1
ATOM 3221 O O . SER A 1 411 ? -12.220 62.311 18.739 1.00 4.92 588 SER A O 1
ATOM 3224 N N . GLY A 1 412 ? -12.058 64.523 19.026 1.00 4.83 589 GLY A N 1
ATOM 3225 C CA . GLY A 1 412 ? -11.306 64.446 20.278 1.00 4.29 589 GLY A CA 1
ATOM 3226 C C . GLY A 1 412 ? -12.171 64.094 21.480 1.00 4.59 589 GLY A C 1
ATOM 3227 O O . GLY A 1 412 ? -13.393 64.064 21.402 1.00 4.71 589 GLY A O 1
ATOM 3228 N N . LEU A 1 413 ? -11.510 63.817 22.605 1.00 5.26 590 LEU A N 1
ATOM 3229 C CA . LEU A 1 413 ? -12.116 63.383 23.879 1.00 6.14 590 LEU A CA 1
ATOM 3230 C C . LEU A 1 413 ? -11.725 64.288 25.055 1.00 6.74 590 LEU A C 1
ATOM 3231 O O . LEU A 1 413 ? -10.594 64.755 25.137 1.00 6.69 590 LEU A O 1
ATOM 3236 N N . ARG A 1 414 ? -12.642 64.466 26.008 1.00 7.28 591 ARG A N 1
ATOM 3237 C CA . ARG A 1 414 ? -12.389 65.337 27.160 1.00 8.20 591 ARG A CA 1
ATOM 3238 C C . ARG A 1 414 ? -11.720 64.628 28.332 1.00 7.33 591 ARG A C 1
ATOM 3239 O O . ARG A 1 414 ? -11.039 65.280 29.126 1.00 7.36 591 ARG A O 1
ATOM 3247 N N . ASP A 1 415 ? -11.861 63.311 28.412 1.00 7.37 592 ASP A N 1
ATOM 3248 C CA . ASP A 1 415 ? -11.313 62.549 29.539 1.00 7.71 592 ASP A CA 1
ATOM 3249 C C . ASP A 1 415 ? -10.995 61.110 29.141 1.00 7.18 592 ASP A C 1
ATOM 3250 O O . ASP A 1 415 ? -11.876 60.254 29.004 1.00 7.63 592 ASP A O 1
ATOM 3255 N N . VAL A 1 416 ? -9.709 60.837 28.959 1.00 6.79 593 VAL A N 1
ATOM 3256 C CA . VAL A 1 416 ? -9.229 59.520 28.537 1.00 6.48 593 VAL A CA 1
ATOM 3257 C C . VAL A 1 416 ? -9.265 58.415 29.619 1.00 6.47 593 VAL A C 1
ATOM 3258 O O . VAL A 1 416 ? -8.919 57.272 29.327 1.00 6.71 593 VAL A O 1
ATOM 3262 N N . TYR A 1 417 ? -9.688 58.758 30.849 1.00 7.72 594 TYR A N 1
ATOM 3263 C CA . TYR A 1 417 ? -9.630 57.840 31.993 1.00 8.29 594 TYR A CA 1
ATOM 3264 C C . TYR A 1 417 ? -10.940 57.161 32.333 1.00 9.53 594 TYR A C 1
ATOM 3265 O O . TYR A 1 417 ? -10.969 56.300 33.212 1.00 10.40 594 TYR A O 1
ATOM 3274 N N . ILE A 1 418 ? -12.011 57.510 31.622 1.00 11.05 595 ILE A N 1
ATOM 3275 C CA . ILE A 1 418 ? -13.306 56.882 31.890 1.00 12.36 595 ILE A CA 1
ATOM 3276 C C . ILE A 1 418 ? -13.925 56.208 30.670 1.00 12.48 595 ILE A C 1
ATOM 3277 O O . ILE A 1 418 ? -13.462 56.399 29.543 1.00 11.87 595 ILE A O 1
ATOM 3282 N N . ALA A 1 419 ? -14.986 55.424 30.914 1.00 12.88 596 ALA A N 1
ATOM 3283 C CA . ALA A 1 419 ? -15.575 54.550 29.892 1.00 13.42 596 ALA A CA 1
ATOM 3284 C C . ALA A 1 419 ? -16.472 55.291 28.905 1.00 13.82 596 ALA A C 1
ATOM 3285 O O . ALA A 1 419 ? -16.459 54.981 27.717 1.00 14.43 596 ALA A O 1
ATOM 3287 N N . ARG A 1 420 ? -17.213 56.282 29.386 1.00 13.78 597 ARG A N 1
ATOM 3288 C CA . ARG A 1 420 ? -18.204 56.966 28.559 1.00 13.90 597 ARG A CA 1
ATOM 3289 C C . ARG A 1 420 ? -17.520 58.116 27.828 1.00 14.01 597 ARG A C 1
ATOM 3290 O O . ARG A 1 420 ? -17.022 59.035 28.477 1.00 14.30 597 ARG A O 1
ATOM 3292 N N . GLU A 1 421 ? -17.512 58.085 26.494 1.00 14.52 598 GLU A N 1
ATOM 3293 C CA . GLU A 1 421 ? -16.804 59.135 25.743 1.00 14.77 598 GLU A CA 1
ATOM 3294 C C . GLU A 1 421 ? -17.506 60.479 25.903 1.00 14.62 598 GLU A C 1
ATOM 3295 O O . GLU A 1 421 ? -18.745 60.549 25.865 1.00 16.06 598 GLU A O 1
ATOM 3301 N N . SER A 1 422 ? -16.717 61.540 26.077 1.00 13.57 599 SER A N 1
ATOM 3302 C CA . SER A 1 422 ? -17.207 62.910 26.017 1.00 13.40 599 SER A CA 1
ATOM 3303 C C . SER A 1 422 ? -16.472 63.592 24.856 1.00 11.72 599 SER A C 1
ATOM 3304 O O . SER A 1 422 ? -15.325 64.045 24.976 1.00 10.73 599 SER A O 1
ATOM 3307 N N . TYR A 1 423 ? -17.155 63.621 23.723 1.00 10.89 600 TYR A N 1
ATOM 3308 C CA . TYR A 1 423 ? -16.622 64.136 22.469 1.00 9.71 600 TYR A CA 1
ATOM 3309 C C . TYR A 1 423 ? -16.519 65.667 22.472 1.00 8.92 600 TYR A C 1
ATOM 3310 O O . TYR A 1 423 ? -17.445 66.372 22.861 1.00 10.53 600 TYR A O 1
ATOM 3319 N N . ASP A 1 424 ? -15.388 66.194 22.021 1.00 7.64 601 ASP A N 1
ATOM 3320 C CA . ASP A 1 424 ? -15.213 67.643 21.956 1.00 6.97 601 ASP A CA 1
ATOM 3321 C C . ASP A 1 424 ? -15.723 68.297 20.662 1.00 6.42 601 ASP A C 1
ATOM 3322 O O . ASP A 1 424 ? -15.688 69.520 20.555 1.00 7.35 601 ASP A O 1
ATOM 3327 N N . ASP A 1 425 ? -16.169 67.486 19.700 1.00 6.90 602 ASP A N 1
ATOM 3328 C CA . ASP A 1 425 ? -16.777 67.988 18.460 1.00 6.53 602 ASP A CA 1
ATOM 3329 C C . ASP A 1 425 ? -15.847 68.865 17.589 1.00 6.20 602 ASP A C 1
ATOM 3330 O O . ASP A 1 425 ? -16.282 69.831 16.955 1.00 6.72 602 ASP A O 1
ATOM 3335 N N . VAL A 1 426 ? -14.559 68.501 17.527 1.00 6.41 603 VAL A N 1
ATOM 3336 C CA . VAL A 1 426 ? -13.625 69.127 16.589 1.00 6.12 603 VAL A CA 1
ATOM 3337 C C . VAL A 1 426 ? -12.768 68.054 15.909 1.00 5.63 603 VAL A C 1
ATOM 3338 O O . VAL A 1 426 ? -12.097 67.265 16.589 1.00 6.72 603 VAL A O 1
ATOM 3342 N N . GLN A 1 427 ? -12.801 68.035 14.571 1.00 5.83 604 GLN A N 1
ATOM 3343 C CA . GLN A 1 427 ? -11.889 67.236 13.772 1.00 5.67 604 GLN A CA 1
ATOM 3344 C C . GLN A 1 427 ? -10.704 68.133 13.395 1.00 4.71 604 GLN A C 1
ATOM 3345 O O . GLN A 1 427 ? -10.759 68.909 12.435 1.00 4.69 604 GLN A O 1
ATOM 3351 N N . GLN A 1 428 ? -9.625 67.998 14.157 1.00 4.54 605 GLN A N 1
ATOM 3352 C CA . GLN A 1 428 ? -8.455 68.867 14.005 1.00 4.27 605 GLN A CA 1
ATOM 3353 C C . GLN A 1 428 ? -7.834 68.616 12.619 1.00 4.17 605 GLN A C 1
ATOM 3354 O O . GLN A 1 428 ? -7.684 67.455 12.224 1.00 4.52 605 GLN A O 1
ATOM 3360 N N . SER A 1 429 ? -7.409 69.675 11.910 1.00 3.78 606 SER A N 1
ATOM 3361 C CA . SER A 1 429 ? -6.849 69.466 10.561 1.00 3.97 606 SER A CA 1
ATOM 3362 C C . SER A 1 429 ? -5.593 68.621 10.650 1.00 4.21 606 SER A C 1
ATOM 3363 O O . SER A 1 429 ? -5.270 67.890 9.714 1.00 3.53 606 SER A O 1
ATOM 3366 N N . PHE A 1 430 ? -4.889 68.720 11.774 1.00 3.48 607 PHE A N 1
ATOM 3367 C CA . PHE A 1 430 ? -3.653 67.967 11.940 1.00 3.86 607 PHE A CA 1
ATOM 3368 C C . PHE A 1 430 ? -3.866 66.458 12.088 1.00 3.68 607 PHE A C 1
ATOM 3369 O O . PHE A 1 430 ? -2.922 65.699 11.980 1.00 4.69 607 PHE A O 1
ATOM 3377 N N . PHE A 1 431 ? -5.092 66.017 12.329 1.00 3.36 608 PHE A N 1
ATOM 3378 C CA . PHE A 1 431 ? -5.387 64.587 12.271 1.00 3.46 608 PHE A CA 1
ATOM 3379 C C . PHE A 1 431 ? -5.192 64.051 10.833 1.00 3.12 608 PHE A C 1
ATOM 3380 O O . PHE A 1 431 ? -4.714 62.934 10.663 1.00 3.04 608 PHE A O 1
ATOM 3388 N N . LEU A 1 432 ? -5.546 64.849 9.822 1.00 3.41 609 LEU A N 1
ATOM 3389 C CA . LEU A 1 432 ? -5.417 64.441 8.413 1.00 3.73 609 LEU A CA 1
ATOM 3390 C C . LEU A 1 432 ? -4.003 64.705 7.878 1.00 3.50 609 LEU A C 1
ATOM 3391 O O . LEU A 1 432 ? -3.463 63.893 7.136 1.00 4.26 609 LEU A O 1
ATOM 3396 N N . ALA A 1 433 ? -3.411 65.844 8.258 1.00 3.84 610 ALA A N 1
ATOM 3397 C CA . ALA A 1 433 ? -2.048 66.168 7.861 1.00 3.88 610 ALA A CA 1
ATOM 3398 C C . ALA A 1 433 ? -1.036 65.250 8.528 1.00 4.38 610 ALA A C 1
ATOM 3399 O O . ALA A 1 433 ? -0.107 64.793 7.877 1.00 4.57 610 ALA A O 1
ATOM 3401 N N . GLU A 1 434 ? -1.203 64.993 9.834 1.00 4.22 611 GLU A N 1
ATOM 3402 C CA . GLU A 1 434 ? -0.144 64.350 10.628 1.00 3.75 611 GLU A CA 1
ATOM 3403 C C . GLU A 1 434 ? -0.495 62.952 11.119 1.00 4.09 611 GLU A C 1
ATOM 3404 O O . GLU A 1 434 ? 0.204 61.988 10.816 1.00 3.69 611 GLU A O 1
ATOM 3410 N N . THR A 1 435 ? -1.563 62.834 11.900 1.00 3.94 612 THR A N 1
ATOM 3411 C CA . THR A 1 435 ? -1.781 61.562 12.601 1.00 4.16 612 THR A CA 1
ATOM 3412 C C . THR A 1 435 ? -1.941 60.404 11.616 1.00 4.44 612 THR A C 1
ATOM 3413 O O . THR A 1 435 ? -1.276 59.371 11.731 1.00 4.12 612 THR A O 1
ATOM 3417 N N . LEU A 1 436 ? -2.783 60.588 10.607 1.00 4.26 613 LEU A N 1
ATOM 3418 C CA . LEU A 1 436 ? -3.001 59.568 9.589 1.00 4.27 613 LEU A CA 1
ATOM 3419 C C . LEU A 1 436 ? -1.826 59.430 8.625 1.00 4.68 613 LEU A C 1
ATOM 3420 O O . LEU A 1 436 ? -1.590 58.332 8.152 1.00 5.58 613 LEU A O 1
ATOM 3425 N N . LYS A 1 437 ? -1.093 60.508 8.318 1.00 4.51 614 LYS A N 1
ATOM 3426 C CA . LYS A 1 437 ? 0.070 60.382 7.419 1.00 4.87 614 LYS A CA 1
ATOM 3427 C C . LYS A 1 437 ? 1.151 59.536 8.079 1.00 5.26 614 LYS A C 1
ATOM 3428 O O . LYS A 1 437 ? 1.687 58.628 7.451 1.00 5.14 614 LYS A O 1
ATOM 3434 N N . TYR A 1 438 ? 1.459 59.823 9.349 1.00 5.45 615 TYR A N 1
ATOM 3435 C CA . TYR A 1 438 ? 2.480 59.045 10.052 1.00 4.28 615 TYR A CA 1
ATOM 3436 C C . TYR A 1 438 ? 2.045 57.581 10.235 1.00 5.22 615 TYR A C 1
ATOM 3437 O O . TYR A 1 438 ? 2.867 56.684 10.097 1.00 4.84 615 TYR A O 1
ATOM 3446 N N . LEU A 1 439 ? 0.775 57.325 10.536 1.00 5.08 616 LEU A N 1
ATOM 3447 C CA . LEU A 1 439 ? 0.298 55.940 10.599 1.00 5.29 616 LEU A CA 1
ATOM 3448 C C . LEU A 1 439 ? 0.499 55.240 9.246 1.00 5.25 616 LEU A C 1
ATOM 3449 O O . LEU A 1 439 ? 0.982 54.105 9.198 1.00 5.77 616 LEU A O 1
ATOM 3454 N N . TYR A 1 440 ? 0.167 55.910 8.147 1.00 5.25 617 TYR A N 1
ATOM 3455 C CA . TYR A 1 440 ? 0.278 55.293 6.806 1.00 5.14 617 TYR A CA 1
ATOM 3456 C C . TYR A 1 440 ? 1.729 54.949 6.497 1.00 6.09 617 TYR A C 1
ATOM 3457 O O . TYR A 1 440 ? 2.029 53.871 5.951 1.00 6.49 617 TYR A O 1
ATOM 3466 N N . LEU A 1 441 ? 2.624 55.867 6.853 1.00 5.87 618 LEU A N 1
ATOM 3467 C CA . LEU A 1 441 ? 4.042 55.683 6.621 1.00 5.93 618 LEU A CA 1
ATOM 3468 C C . LEU A 1 441 ? 4.610 54.532 7.456 1.00 5.61 618 LEU A C 1
ATOM 3469 O O . LEU A 1 441 ? 5.462 53.788 6.966 1.00 5.62 618 LEU A O 1
ATOM 3474 N N . ILE A 1 442 ? 4.148 54.362 8.696 1.00 6.04 619 ILE A N 1
ATOM 3475 C CA . ILE A 1 442 ? 4.613 53.268 9.565 1.00 6.54 619 ILE A CA 1
ATOM 3476 C C . ILE A 1 442 ? 4.319 51.911 8.932 1.00 6.67 619 ILE A C 1
ATOM 3477 O O . ILE A 1 442 ? 5.133 50.984 9.050 1.00 7.32 619 ILE A O 1
ATOM 3482 N N . PHE A 1 443 ? 3.186 51.802 8.258 1.00 7.21 620 PHE A N 1
ATOM 3483 C CA . PHE A 1 443 ? 2.773 50.546 7.612 1.00 6.66 620 PHE A CA 1
ATOM 3484 C C . PHE A 1 443 ? 3.052 50.527 6.098 1.00 7.30 620 PHE A C 1
ATOM 3485 O O . PHE A 1 443 ? 2.417 49.785 5.338 1.00 8.70 620 PHE A O 1
ATOM 3493 N N . SER A 1 444 ? 4.023 51.356 5.695 1.00 7.80 621 SER A N 1
ATOM 3494 C CA . SER A 1 444 ? 4.595 51.374 4.353 1.00 7.08 621 SER A CA 1
ATOM 3495 C C . SER A 1 444 ? 6.039 50.882 4.403 1.00 7.47 621 SER A C 1
ATOM 3496 O O . SER A 1 444 ? 6.622 50.747 5.464 1.00 8.11 621 SER A O 1
ATOM 3499 N N . ASP A 1 445 ? 6.620 50.648 3.231 1.00 8.79 622 ASP A N 1
ATO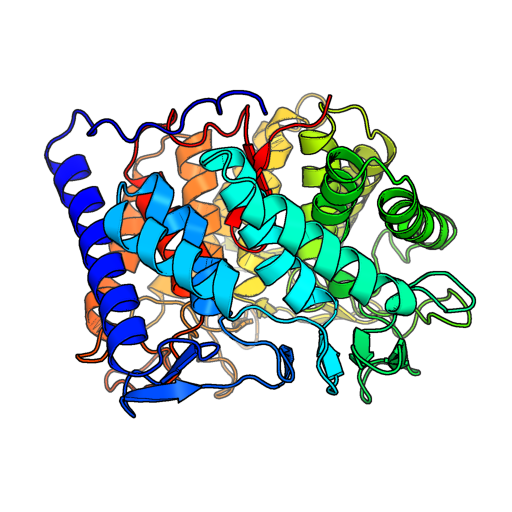M 3500 C CA . ASP A 1 445 ? 8.051 50.415 3.157 1.00 8.85 622 ASP A CA 1
ATOM 3501 C C . ASP A 1 445 ? 8.803 51.727 3.373 1.00 9.29 622 ASP A C 1
ATOM 3502 O O . ASP A 1 445 ? 8.229 52.825 3.247 1.00 9.33 622 ASP A O 1
ATOM 3507 N N . ASP A 1 446 ? 10.089 51.600 3.707 1.00 9.27 623 ASP A N 1
ATOM 3508 C CA . ASP A 1 446 ? 10.978 52.738 3.975 1.00 9.30 623 ASP A CA 1
ATOM 3509 C C . ASP A 1 446 ? 11.144 53.686 2.779 1.00 8.37 623 ASP A C 1
ATOM 3510 O O . ASP A 1 446 ? 11.524 54.840 2.953 1.00 8.55 623 ASP A O 1
ATOM 3515 N N . ASP A 1 447 ? 10.884 53.198 1.567 1.00 7.78 624 ASP A N 1
ATOM 3516 C CA . ASP A 1 447 ? 11.151 53.986 0.366 1.00 8.00 624 ASP A CA 1
ATOM 3517 C C . ASP A 1 447 ? 9.991 54.923 -0.052 1.00 7.81 624 ASP A C 1
ATOM 3518 O O . ASP A 1 447 ? 10.043 55.594 -1.101 1.00 8.19 624 ASP A O 1
ATOM 3523 N N . LEU A 1 448 ? 8.940 54.986 0.763 1.00 7.11 625 LEU A N 1
ATOM 3524 C CA . LEU A 1 448 ? 7.921 56.002 0.563 1.00 6.81 625 LEU A CA 1
ATOM 3525 C C . LEU A 1 448 ? 8.289 57.201 1.435 1.00 6.79 625 LEU A C 1
ATOM 3526 O O . LEU A 1 448 ? 8.321 57.081 2.655 1.00 6.48 625 LEU A O 1
ATOM 3531 N N . LEU A 1 449 ? 8.565 58.339 0.790 1.00 6.56 626 LEU A N 1
ATOM 3532 C CA . LEU A 1 449 ? 9.104 59.535 1.443 1.00 7.12 626 LEU A CA 1
ATOM 3533 C C . LEU A 1 449 ? 10.318 59.176 2.280 1.00 6.84 626 LEU A C 1
ATOM 3534 O O . LEU A 1 449 ? 10.331 59.368 3.494 1.00 8.11 626 LEU A O 1
ATOM 3539 N N . PRO A 1 450 ? 11.367 58.660 1.633 1.00 7.42 627 PRO A N 1
ATOM 3540 C CA . PRO A 1 450 ? 12.552 58.236 2.368 1.00 7.92 627 PRO A CA 1
ATOM 3541 C C . PRO A 1 450 ? 13.160 59.382 3.177 1.00 8.12 627 PRO A C 1
ATOM 3542 O O . PRO A 1 450 ? 13.256 60.492 2.671 1.00 7.40 627 PRO A O 1
ATOM 3546 N N . LEU A 1 451 ? 13.539 59.119 4.421 1.00 8.78 628 LEU A N 1
ATOM 3547 C CA . LEU A 1 451 ? 14.022 60.175 5.303 1.00 9.46 628 LEU A CA 1
ATOM 3548 C C . LEU A 1 451 ? 15.313 60.821 4.782 1.00 10.38 628 LEU A C 1
ATOM 3549 O O . LEU A 1 451 ? 15.619 61.974 5.114 1.00 11.02 628 LEU A O 1
ATOM 3554 N N . GLU A 1 452 ? 16.079 60.105 3.958 1.00 10.93 629 GLU A N 1
ATOM 3555 C CA . GLU A 1 452 ? 17.279 60.710 3.358 1.00 11.91 629 GLU A CA 1
ATOM 3556 C C . GLU A 1 452 ? 16.994 61.834 2.344 1.00 11.51 629 GLU A C 1
ATOM 3557 O O . GLU A 1 452 ? 17.887 62.638 2.045 1.00 12.80 629 GLU A O 1
ATOM 3560 N N . HIS A 1 453 ? 15.782 61.890 1.812 1.00 10.07 630 HIS A N 1
ATOM 3561 C CA . HIS A 1 453 ? 15.426 62.846 0.755 1.00 9.90 630 HIS A CA 1
ATOM 3562 C C . HIS A 1 453 ? 14.345 63.837 1.150 1.00 9.17 630 HIS A C 1
ATOM 3563 O O . HIS A 1 453 ? 14.121 64.808 0.422 1.00 9.48 630 HIS A O 1
ATOM 3570 N N . TRP A 1 454 ? 13.684 63.606 2.281 1.00 8.35 631 TRP A N 1
ATOM 3571 C CA . TRP A 1 454 ? 12.567 64.468 2.708 1.00 7.50 631 TRP A CA 1
ATOM 3572 C C . TRP A 1 454 ? 12.647 64.781 4.185 1.00 6.58 631 TRP A C 1
ATOM 3573 O O . TRP A 1 454 ? 12.897 63.896 4.984 1.00 6.88 631 TRP A O 1
ATOM 3584 N N . ILE A 1 455 ? 12.451 66.055 4.533 1.00 5.26 632 ILE A N 1
ATOM 3585 C CA . ILE A 1 455 ? 12.465 66.529 5.913 1.00 5.14 632 ILE A CA 1
ATOM 3586 C C . ILE A 1 455 ? 11.057 67.032 6.167 1.00 4.50 632 ILE A C 1
ATOM 3587 O O . ILE A 1 455 ? 10.578 67.919 5.464 1.00 5.03 632 ILE A O 1
ATOM 3592 N N . PHE A 1 456 ? 10.412 66.483 7.189 1.00 4.61 633 PHE A N 1
ATOM 3593 C CA . PHE A 1 456 ? 9.057 66.868 7.551 1.00 4.74 633 PHE A CA 1
ATOM 3594 C C . PHE A 1 456 ? 9.016 68.180 8.330 1.00 4.13 633 PHE A C 1
ATOM 3595 O O . PHE A 1 456 ? 9.738 68.369 9.317 1.00 4.97 633 PHE A O 1
ATOM 3603 N N . ASN A 1 457 ? 8.161 69.098 7.892 1.00 3.38 634 ASN A N 1
ATOM 3604 C CA . ASN A 1 457 ? 7.869 70.285 8.701 1.00 3.33 634 ASN A CA 1
ATOM 3605 C C . ASN A 1 457 ? 7.063 69.849 9.946 1.00 3.51 634 ASN A C 1
ATOM 3606 O O . ASN A 1 457 ? 6.783 68.652 10.104 1.00 3.58 634 ASN A O 1
ATOM 3611 N N . THR A 1 458 ? 6.764 70.784 10.848 1.00 2.89 635 THR A N 1
ATOM 3612 C CA . THR A 1 458 ? 6.206 70.424 12.169 1.00 2.68 635 THR A CA 1
ATOM 3613 C C . THR A 1 458 ? 4.718 70.018 12.117 1.00 3.54 635 THR A C 1
ATOM 3614 O O . THR A 1 458 ? 4.143 69.617 13.146 1.00 3.07 635 THR A O 1
ATOM 3618 N N . GLU A 1 459 ? 4.132 70.192 10.935 1.00 3.33 636 GLU A N 1
ATOM 3619 C CA . GLU A 1 459 ? 2.781 69.743 10.569 1.00 4.02 636 GLU A CA 1
ATOM 3620 C C . GLU A 1 459 ? 2.809 68.572 9.533 1.00 3.69 636 GLU A C 1
ATOM 3621 O O . GLU A 1 459 ? 1.861 68.365 8.770 1.00 3.75 636 GLU A O 1
ATOM 3627 N N . ALA A 1 460 ? 3.891 67.805 9.547 1.00 3.86 637 ALA A N 1
ATOM 3628 C CA . ALA A 1 460 ? 4.074 66.592 8.725 1.00 4.49 637 ALA A CA 1
ATOM 3629 C C . ALA A 1 460 ? 4.039 66.849 7.221 1.00 4.73 637 ALA A C 1
ATOM 3630 O O . ALA A 1 460 ? 3.692 65.949 6.438 1.00 4.01 637 ALA A O 1
ATOM 3632 N N . HIS A 1 461 ? 4.462 68.047 6.808 1.00 3.62 638 HIS A N 1
ATOM 3633 C CA . HIS A 1 461 ? 4.555 68.377 5.385 1.00 3.92 638 HIS A CA 1
ATOM 3634 C C . HIS A 1 461 ? 6.003 68.165 4.896 1.00 4.44 638 HIS A C 1
ATOM 3635 O O . HIS A 1 461 ? 6.900 68.927 5.284 1.00 3.89 638 HIS A O 1
ATOM 3642 N N . PRO A 1 462 ? 6.238 67.139 4.058 1.00 4.96 639 PRO A N 1
ATOM 3643 C CA . PRO A 1 462 ? 7.601 66.810 3.632 1.00 5.29 639 PRO A CA 1
ATOM 3644 C C . PRO A 1 462 ? 8.159 67.806 2.604 1.00 4.70 639 PRO A C 1
ATOM 3645 O O . PRO A 1 462 ? 7.493 68.160 1.621 1.00 4.94 639 PRO A O 1
ATOM 3649 N N . PHE A 1 463 ? 9.377 68.279 2.884 1.00 5.66 640 PHE A N 1
ATOM 3650 C CA . PHE A 1 463 ? 10.106 69.209 2.014 1.00 5.65 640 PHE A CA 1
ATOM 3651 C C . PHE A 1 463 ? 11.370 68.518 1.514 1.00 6.31 640 PHE A C 1
ATOM 3652 O O . PHE A 1 463 ? 12.037 67.804 2.260 1.00 4.93 640 PHE A O 1
ATOM 3660 N N . PRO A 1 464 ? 11.736 68.755 0.264 1.00 6.88 641 PRO A N 1
ATOM 3661 C CA . PRO A 1 464 ? 12.987 68.212 -0.262 1.00 8.21 641 PRO A CA 1
ATOM 3662 C C . PRO A 1 464 ? 14.185 68.992 0.263 1.00 9.40 641 PRO A C 1
ATOM 3663 O O . PRO A 1 464 ? 14.071 70.147 0.725 1.00 8.91 641 PRO A O 1
ATOM 3667 N N . ILE A 1 465 ? 15.342 68.332 0.225 1.00 10.98 642 ILE A N 1
ATOM 3668 C CA . ILE A 1 465 ? 16.607 68.934 0.601 1.00 12.48 642 ILE A CA 1
ATOM 3669 C C . ILE A 1 465 ? 16.915 70.049 -0.393 1.00 12.96 642 ILE A C 1
ATOM 3670 O O . ILE A 1 465 ? 16.661 69.886 -1.590 1.00 13.23 642 ILE A O 1
ATOM 3675 N N . LEU A 1 466 ? 17.402 71.174 0.130 1.00 13.76 643 LEU A N 1
ATOM 3676 C CA . LEU A 1 466 ? 17.936 72.292 -0.654 1.00 15.61 643 LEU A CA 1
ATOM 3677 C C . LEU A 1 466 ? 19.449 72.212 -0.696 1.00 17.04 643 LEU A C 1
ATOM 3678 O O . LEU A 1 466 ? 20.111 72.197 0.338 1.00 16.97 643 LEU A O 1
ATOM 3683 N N . ARG A 1 467 ? 20.004 72.201 -1.899 1.00 19.01 644 ARG A N 1
ATOM 3684 C CA . ARG A 1 467 ? 21.453 72.059 -2.056 1.00 20.24 644 ARG A CA 1
ATOM 3685 C C . ARG A 1 467 ? 22.142 73.394 -2.314 1.00 21.14 644 ARG A C 1
ATOM 3686 O O . ARG A 1 467 ? 21.605 74.249 -3.017 1.00 23.19 644 ARG A O 1
#

GO terms:
  GO:0000139 Golgi membrane (C, IDA)

Secondary structure (DSSP, 8-state):
--PPSS---PPPSSHHHHHHHHHHHHHHHHHHHHHHHHHTTSSEEETTTTEEE--GGGTT---HHHHHHHHHHHHTT-HHHHHHHHHHHHHH-----SSEEEHHHHIIIIIHHHHHHHHHH--HHHHHHHHHHHHHHGGGG-SSSSPPPSEEETTT--EE--TTSGGGPEEHHHHTT-HHHHHHHHHHH--THHHHHHHHHHHHHHHS--GGG---SEE-TTT--B-S-EE-SSTTTHHHHHHHHHHHHHTTT--HHHHHHHHHHHHHHHHHTEEE-TTS-EEE-EEETTEEE-EEETGGGGHHHHHHHTSTTS-TT-HHHHHHHHHHHHHHHHHHHHTSSSSS--SEEESSTT-SSB--SGGG--B-S--HHHHHHHHHHHHH--HHHHHHHHHHHHHHHHHTEETTEE--BS-TTSSS--B---B-HHIIIIIHHHHHHHTS-TTSS-TTTEEE-TTS-EEEPP-

Radius of gyration: 20.84 Å; Cα contacts (8 Å, |Δi|>4): 935; chains: 1; bounding box: 54×57×56 Å